Protein AF-A0A5C1NEW7-F1 (afdb_monomer)

Organism: NCBI:txid2562282

Structure (mmCIF, N/CA/C/O backbone):
data_AF-A0A5C1NEW7-F1
#
_entry.id   AF-A0A5C1NEW7-F1
#
loop_
_atom_site.group_PDB
_atom_site.id
_atom_site.type_symbol
_atom_site.label_atom_id
_atom_site.label_alt_id
_atom_site.label_comp_id
_atom_site.label_asym_id
_atom_site.label_entity_id
_atom_site.label_seq_id
_atom_site.pdbx_PDB_ins_code
_atom_site.Cartn_x
_atom_site.Cartn_y
_atom_site.Cartn_z
_atom_site.occupancy
_atom_site.B_iso_or_equiv
_atom_site.auth_seq_id
_atom_site.auth_comp_id
_atom_site.auth_asym_id
_atom_site.auth_atom_id
_atom_site.pdbx_PDB_model_num
ATOM 1 N N . MET A 1 1 ? 37.152 7.959 -35.943 1.00 39.91 1 MET A N 1
ATOM 2 C CA . MET A 1 1 ? 37.281 6.577 -35.434 1.00 39.91 1 MET A CA 1
ATOM 3 C C . MET A 1 1 ? 37.400 5.622 -36.611 1.00 39.91 1 MET A C 1
ATOM 5 O O . MET A 1 1 ? 36.602 5.732 -37.530 1.00 39.91 1 MET A O 1
ATOM 9 N N . ARG A 1 2 ? 38.408 4.743 -36.629 1.00 33.31 2 ARG A N 1
ATOM 10 C CA . ARG A 1 2 ? 38.490 3.605 -37.561 1.00 33.31 2 ARG A CA 1
ATOM 11 C C . ARG A 1 2 ? 38.285 2.341 -36.732 1.00 33.31 2 ARG A C 1
ATOM 13 O O . ARG A 1 2 ? 39.080 2.099 -35.831 1.00 33.31 2 ARG A O 1
ATOM 20 N N . VAL A 1 3 ? 37.221 1.597 -37.012 1.00 33.84 3 VAL A N 1
ATOM 21 C CA . VAL A 1 3 ? 36.922 0.313 -36.362 1.00 33.84 3 VAL A CA 1
ATOM 22 C C . VAL A 1 3 ? 37.663 -0.795 -37.118 1.00 33.84 3 VAL A C 1
ATOM 24 O O . VAL A 1 3 ? 37.732 -0.771 -38.348 1.00 33.84 3 VAL A O 1
ATOM 27 N N . ASN A 1 4 ? 38.291 -1.707 -36.376 1.00 33.19 4 ASN A N 1
ATOM 28 C CA . ASN A 1 4 ? 39.151 -2.775 -36.888 1.00 33.19 4 ASN A CA 1
ATOM 29 C C . ASN A 1 4 ? 38.317 -3.991 -37.334 1.00 33.19 4 ASN A C 1
ATOM 31 O O . ASN A 1 4 ? 37.467 -4.471 -36.594 1.00 33.19 4 ASN A O 1
ATOM 35 N N . ASN A 1 5 ? 38.619 -4.540 -38.514 1.00 38.94 5 ASN A N 1
ATOM 36 C CA . ASN A 1 5 ? 37.925 -5.670 -39.163 1.00 38.94 5 ASN A CA 1
ATOM 37 C C . ASN A 1 5 ? 38.137 -7.056 -38.498 1.00 38.94 5 ASN A C 1
ATOM 39 O O . ASN A 1 5 ? 37.899 -8.080 -39.136 1.00 38.94 5 ASN A O 1
ATOM 43 N N . ALA A 1 6 ? 38.602 -7.125 -37.248 1.00 42.00 6 ALA A N 1
ATOM 44 C CA . ALA A 1 6 ? 38.918 -8.396 -36.584 1.00 42.00 6 ALA A CA 1
ATOM 45 C C . ALA A 1 6 ? 37.730 -9.017 -35.817 1.00 42.00 6 ALA A C 1
ATOM 47 O O . ALA A 1 6 ? 37.721 -10.229 -35.614 1.00 42.00 6 ALA A O 1
ATOM 48 N N . ASP A 1 7 ? 36.701 -8.234 -35.465 1.00 40.50 7 ASP A N 1
ATOM 49 C CA . ASP A 1 7 ? 35.590 -8.704 -34.614 1.00 40.50 7 ASP A CA 1
ATOM 50 C C . ASP A 1 7 ? 34.391 -9.300 -35.374 1.00 40.50 7 ASP A C 1
ATOM 52 O O . ASP A 1 7 ? 33.548 -9.967 -34.778 1.00 40.50 7 ASP A O 1
ATOM 56 N N . MET A 1 8 ? 34.334 -9.181 -36.707 1.00 38.53 8 MET A N 1
ATOM 57 C CA . MET A 1 8 ? 33.240 -9.780 -37.497 1.00 38.53 8 MET A CA 1
ATOM 58 C C . MET A 1 8 ? 33.394 -11.291 -37.749 1.00 38.53 8 MET A C 1
ATOM 60 O O . MET A 1 8 ? 32.479 -11.928 -38.263 1.00 38.53 8 MET A O 1
ATOM 64 N N . GLY A 1 9 ? 34.524 -11.897 -37.369 1.00 39.41 9 GLY A N 1
ATOM 65 C CA . GLY A 1 9 ? 34.753 -13.336 -37.547 1.00 39.41 9 GLY A CA 1
ATOM 66 C C . GLY A 1 9 ? 34.051 -14.223 -36.511 1.00 39.41 9 GLY A C 1
ATOM 67 O O . GLY A 1 9 ? 33.718 -15.365 -36.824 1.00 39.41 9 GLY A O 1
ATOM 68 N N . ARG A 1 10 ? 33.798 -13.716 -35.294 1.00 41.47 10 ARG A N 1
ATOM 69 C CA . ARG A 1 10 ? 33.216 -14.514 -34.195 1.00 41.47 10 ARG A CA 1
ATOM 70 C C . ARG A 1 10 ? 31.690 -14.623 -34.251 1.00 41.47 10 ARG A C 1
ATOM 72 O O . ARG A 1 10 ? 31.165 -15.670 -33.902 1.00 41.47 10 ARG A O 1
ATOM 79 N N . TYR A 1 11 ? 30.997 -13.628 -34.802 1.00 38.03 11 TYR A N 1
ATOM 80 C CA . TYR A 1 11 ? 29.528 -13.627 -34.885 1.00 38.03 11 TYR A CA 1
ATOM 81 C C . TYR A 1 11 ? 28.935 -14.604 -35.917 1.00 38.03 11 TYR A C 1
ATOM 83 O O . TYR A 1 11 ? 27.767 -14.965 -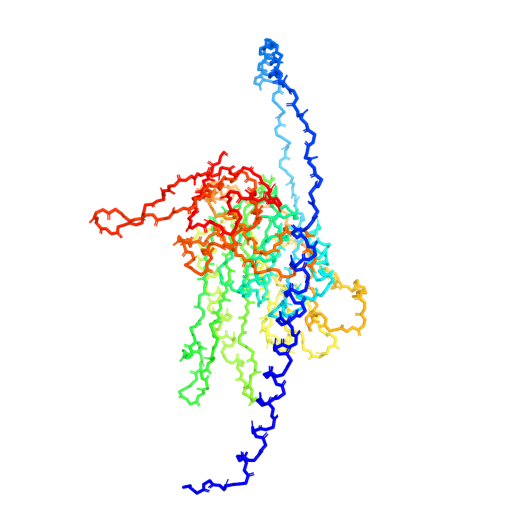35.821 1.00 38.03 11 TYR A O 1
ATOM 91 N N . SER A 1 12 ? 29.722 -15.086 -36.887 1.00 41.72 12 SER A N 1
ATOM 92 C CA . SER A 1 12 ? 29.223 -16.045 -37.893 1.00 41.72 12 SER A CA 1
ATOM 93 C C . SER A 1 12 ? 29.165 -17.501 -37.401 1.00 41.72 12 SER A C 1
ATOM 95 O O . SER A 1 12 ? 28.493 -18.332 -38.013 1.00 41.72 12 SER A O 1
ATOM 97 N N . GLY A 1 13 ? 29.853 -17.827 -36.299 1.00 43.53 13 GLY A N 1
ATOM 98 C CA . GLY A 1 13 ? 29.875 -19.179 -35.732 1.00 43.53 13 GLY A CA 1
ATOM 99 C C . GLY A 1 13 ? 28.620 -19.521 -34.926 1.00 43.53 13 GLY A C 1
ATOM 100 O O . GLY A 1 13 ? 28.107 -20.633 -35.043 1.00 43.53 13 GLY A O 1
ATOM 101 N N . ASP A 1 14 ? 28.094 -18.556 -34.168 1.00 47.03 14 ASP A N 1
ATOM 102 C CA . ASP A 1 14 ? 26.982 -18.787 -33.236 1.00 47.03 14 ASP A CA 1
ATOM 103 C C . ASP A 1 14 ? 25.606 -18.804 -33.922 1.00 47.03 14 ASP A C 1
ATOM 105 O O . ASP A 1 14 ? 24.733 -19.577 -33.526 1.00 47.03 14 ASP A O 1
ATOM 109 N N . LEU A 1 15 ? 25.438 -18.071 -35.030 1.00 48.03 15 LEU A N 1
ATOM 110 C CA . LEU A 1 15 ? 24.208 -18.107 -35.839 1.00 48.03 15 LEU A CA 1
ATOM 111 C C . LEU A 1 15 ? 23.951 -19.491 -36.460 1.00 48.03 15 LEU A C 1
ATOM 113 O O . LEU A 1 15 ? 22.820 -19.971 -36.468 1.00 48.03 15 LEU A O 1
ATOM 117 N N . ASN A 1 16 ? 25.009 -20.179 -36.903 1.00 50.91 16 ASN A N 1
ATOM 118 C CA . ASN A 1 16 ? 24.888 -21.512 -37.505 1.00 50.91 16 ASN A CA 1
ATOM 119 C C . ASN A 1 16 ? 24.549 -22.605 -36.475 1.00 50.91 16 ASN A C 1
ATOM 121 O O . ASN A 1 16 ? 23.984 -23.641 -36.829 1.00 50.91 16 ASN A O 1
ATOM 125 N N . LYS A 1 17 ? 24.886 -22.392 -35.197 1.00 57.88 17 LYS A N 1
ATOM 126 C CA . LYS A 1 17 ? 24.569 -23.341 -34.123 1.00 57.88 17 LYS A CA 1
ATOM 127 C C . LYS A 1 17 ? 23.099 -23.232 -33.708 1.00 57.88 17 LYS A C 1
ATOM 129 O O . LYS A 1 17 ? 22.431 -24.263 -33.623 1.00 57.88 17 LYS A O 1
ATOM 134 N N . GLY A 1 18 ? 22.589 -22.003 -33.569 1.00 63.19 18 GLY A N 1
ATOM 135 C CA . GLY A 1 18 ? 21.183 -21.734 -33.243 1.00 63.19 18 GLY A CA 1
ATOM 136 C C . GLY A 1 18 ? 20.199 -22.273 -34.287 1.00 63.19 18 GLY A C 1
ATOM 137 O O . GLY A 1 18 ? 19.193 -22.881 -33.927 1.00 63.19 18 GLY A O 1
ATOM 138 N N . GLU A 1 19 ? 20.523 -22.153 -35.578 1.00 65.56 19 GLU A N 1
ATOM 139 C CA . GLU A 1 19 ? 19.676 -22.691 -36.654 1.00 65.56 19 GLU A CA 1
ATOM 140 C C . GLU A 1 19 ? 19.599 -24.231 -36.614 1.00 65.56 19 GLU A C 1
ATOM 142 O O . GLU A 1 19 ? 18.531 -24.816 -36.808 1.00 65.56 19 GLU A O 1
ATOM 147 N N . SER A 1 20 ? 20.704 -24.907 -36.269 1.00 68.75 20 SER A N 1
ATOM 148 C CA . SER A 1 20 ? 20.731 -26.373 -36.160 1.00 68.75 20 SER A CA 1
ATOM 149 C C . SER A 1 20 ? 19.926 -26.907 -34.969 1.00 68.75 20 SER A C 1
ATOM 151 O O . SER A 1 20 ? 19.259 -27.940 -35.083 1.00 68.75 20 SER A O 1
ATOM 153 N N . ASP A 1 21 ? 19.940 -26.193 -33.839 1.00 69.00 21 ASP A N 1
ATOM 154 C CA . ASP A 1 21 ? 19.203 -26.585 -32.637 1.00 69.00 21 ASP A CA 1
ATOM 155 C C . ASP A 1 21 ? 17.693 -26.340 -32.807 1.00 69.00 21 ASP A C 1
ATOM 157 O O . ASP A 1 21 ? 16.887 -27.187 -32.407 1.00 69.00 21 ASP A O 1
ATOM 161 N N . PHE A 1 22 ? 17.307 -25.259 -33.496 1.00 68.06 22 PHE A N 1
ATOM 162 C CA . PHE A 1 22 ? 15.912 -24.972 -33.840 1.00 68.06 22 PHE A CA 1
ATOM 163 C C . PHE A 1 22 ? 15.314 -26.030 -34.778 1.00 68.06 22 PHE A C 1
ATOM 165 O O . PHE A 1 22 ? 14.232 -26.563 -34.515 1.00 68.06 22 PHE A O 1
ATOM 172 N N . LEU A 1 23 ? 16.035 -26.409 -35.840 1.00 74.00 23 LEU A N 1
ATOM 173 C CA . LEU A 1 23 ? 15.564 -27.440 -36.770 1.00 74.00 23 LEU A CA 1
ATOM 174 C C . LEU A 1 23 ? 15.411 -28.806 -36.083 1.00 74.00 23 LEU A C 1
ATOM 176 O O . LEU A 1 23 ? 14.425 -29.505 -36.326 1.00 74.00 23 LEU A O 1
ATOM 180 N N . ARG A 1 24 ? 16.313 -29.154 -35.154 1.00 74.56 24 ARG A N 1
ATOM 181 C CA . ARG A 1 24 ? 16.214 -30.392 -34.362 1.00 74.56 24 ARG A CA 1
ATOM 182 C C . ARG A 1 24 ? 15.018 -30.382 -33.402 1.00 74.56 24 ARG A C 1
ATOM 184 O O . ARG A 1 24 ? 14.364 -31.412 -33.230 1.00 74.56 24 ARG A O 1
ATOM 191 N N . ALA A 1 25 ? 14.704 -29.240 -32.788 1.00 69.62 25 ALA A N 1
ATOM 192 C CA . ALA A 1 25 ? 13.520 -29.093 -31.938 1.00 69.62 25 ALA A CA 1
ATOM 193 C C . ALA A 1 25 ? 12.218 -29.244 -32.746 1.00 69.62 25 ALA A C 1
ATOM 195 O O . ALA A 1 25 ? 11.303 -29.957 -32.324 1.00 69.62 25 ALA A O 1
ATOM 196 N N . LEU A 1 26 ? 12.169 -28.656 -33.945 1.00 69.31 26 LEU A N 1
ATOM 197 C CA . LEU A 1 26 ? 11.015 -28.736 -34.840 1.00 69.31 26 LEU A CA 1
ATOM 198 C C . LEU A 1 26 ? 10.750 -30.171 -35.331 1.00 69.31 26 LEU A C 1
ATOM 200 O O . LEU A 1 26 ? 9.598 -30.594 -35.447 1.00 69.31 26 LEU A O 1
ATOM 204 N N . GLU A 1 27 ? 11.801 -30.945 -35.598 1.00 73.50 27 GLU A N 1
ATOM 205 C CA . GLU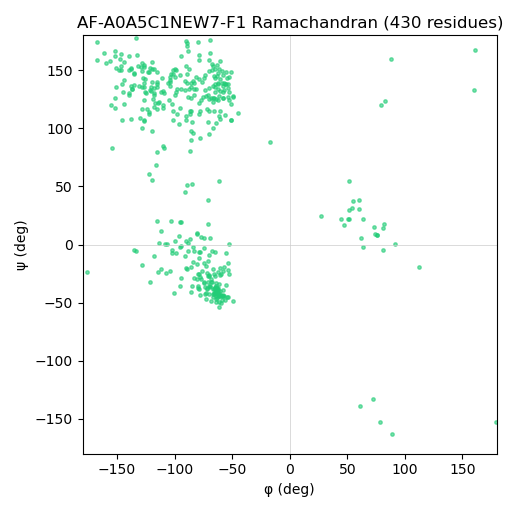 A 1 27 ? 11.683 -32.336 -36.053 1.00 73.50 27 GLU A CA 1
ATOM 206 C C . GLU A 1 27 ? 11.200 -33.271 -34.927 1.00 73.50 27 GLU A C 1
ATOM 208 O O . GLU A 1 27 ? 10.320 -34.111 -35.141 1.00 73.50 27 GLU A O 1
ATOM 213 N N . ASN A 1 28 ? 11.658 -33.038 -33.690 1.00 73.19 28 ASN A N 1
ATOM 214 C CA . ASN A 1 28 ? 11.165 -33.739 -32.499 1.00 73.19 28 ASN A CA 1
ATOM 215 C C . ASN A 1 28 ? 9.688 -33.429 -32.199 1.00 73.19 28 ASN A C 1
ATOM 217 O O . ASN A 1 28 ? 8.933 -34.328 -31.815 1.00 73.19 28 ASN A O 1
ATOM 221 N N . ALA A 1 29 ? 9.249 -32.183 -32.401 1.00 65.62 29 ALA A N 1
ATOM 222 C CA . ALA A 1 29 ? 7.848 -31.797 -32.229 1.00 65.62 29 ALA A CA 1
ATOM 223 C C . ALA A 1 29 ? 6.932 -32.506 -33.245 1.00 65.62 29 ALA A C 1
ATOM 225 O O . ALA A 1 29 ? 5.881 -33.034 -32.873 1.00 65.62 29 ALA A O 1
ATOM 226 N N . LYS A 1 30 ? 7.363 -32.613 -34.510 1.00 67.31 30 LYS A N 1
ATOM 227 C CA . LYS A 1 30 ? 6.620 -33.336 -35.559 1.00 67.31 30 LYS A CA 1
ATOM 228 C C . LYS A 1 30 ? 6.478 -34.831 -35.259 1.00 67.31 30 LYS A C 1
ATOM 230 O O . LYS A 1 30 ? 5.403 -35.384 -35.484 1.00 67.31 30 LYS A O 1
ATOM 235 N N . SER A 1 31 ? 7.511 -35.469 -34.701 1.00 67.56 31 SER A N 1
ATOM 236 C CA . SER A 1 31 ? 7.439 -36.874 -34.266 1.00 67.56 31 SER A CA 1
ATOM 237 C C . SER A 1 31 ? 6.379 -37.085 -33.180 1.00 67.56 31 SER A C 1
ATOM 239 O O . SER A 1 31 ? 5.585 -38.016 -33.271 1.00 67.56 31 SER A O 1
ATOM 241 N N . ARG A 1 32 ? 6.318 -36.196 -32.179 1.00 60.56 32 ARG A N 1
ATOM 242 C CA . ARG A 1 32 ? 5.362 -36.301 -31.060 1.00 60.56 32 ARG A CA 1
ATOM 243 C C . ARG A 1 32 ? 3.908 -36.084 -31.490 1.00 60.56 32 ARG A C 1
ATOM 245 O O . ARG A 1 32 ? 3.002 -36.685 -30.916 1.00 60.56 32 ARG A O 1
ATOM 252 N N . LEU A 1 33 ? 3.683 -35.248 -32.502 1.00 56.16 33 LEU A N 1
ATOM 253 C CA . LEU A 1 33 ? 2.361 -35.020 -33.093 1.00 56.16 33 LEU A CA 1
ATOM 254 C C . LEU A 1 33 ? 1.897 -36.190 -33.975 1.00 56.16 33 LEU A C 1
ATOM 256 O O . LEU A 1 33 ? 0.708 -36.501 -33.991 1.00 56.16 33 LEU A O 1
ATOM 260 N N . GLY A 1 34 ? 2.822 -36.876 -34.655 1.00 56.53 34 GLY A N 1
ATOM 261 C CA . GLY A 1 34 ? 2.513 -38.073 -35.446 1.00 56.53 34 GLY A CA 1
ATOM 262 C C . GLY A 1 34 ? 2.005 -39.248 -34.604 1.00 56.53 34 GLY A C 1
ATOM 263 O O . GLY A 1 34 ? 1.094 -39.957 -35.033 1.00 56.53 34 GLY A O 1
ATOM 264 N N . ASP A 1 35 ? 2.531 -39.409 -33.387 1.00 53.69 35 ASP A N 1
ATOM 265 C CA . ASP A 1 35 ? 2.142 -40.503 -32.489 1.00 53.69 35 ASP A CA 1
ATOM 266 C C . ASP A 1 35 ? 0.783 -40.261 -31.806 1.00 53.69 35 ASP A C 1
ATOM 268 O O . ASP A 1 35 ? 0.036 -41.211 -31.573 1.00 53.69 35 ASP A O 1
ATOM 272 N N . LYS A 1 36 ? 0.398 -38.998 -31.557 1.00 49.56 36 LYS A N 1
ATOM 273 C CA . LYS A 1 36 ? -0.902 -38.656 -30.944 1.00 49.56 36 LYS A CA 1
ATOM 274 C C . LYS A 1 36 ? -2.095 -38.760 -31.901 1.00 49.56 36 LYS A C 1
ATOM 276 O O . LYS A 1 36 ? -3.217 -38.945 -31.445 1.00 49.56 36 LYS A O 1
ATOM 281 N N . LEU A 1 37 ? -1.881 -38.683 -33.216 1.00 46.09 37 LEU A N 1
ATOM 282 C CA . LEU A 1 37 ? -2.967 -38.731 -34.208 1.00 46.09 37 LEU A CA 1
ATOM 283 C C . LEU A 1 37 ? -3.413 -40.156 -34.595 1.00 46.09 37 LEU A C 1
ATOM 285 O O . LEU A 1 37 ? -4.362 -40.307 -35.366 1.00 46.09 37 LEU A O 1
ATOM 289 N N . ASN A 1 38 ? -2.770 -41.201 -34.059 1.00 47.44 38 ASN A N 1
ATOM 290 C CA . ASN A 1 38 ? -3.092 -42.602 -34.366 1.00 47.44 38 ASN A CA 1
ATOM 291 C C . ASN A 1 38 ? -3.818 -43.368 -33.244 1.00 47.44 38 ASN A C 1
ATOM 293 O O . ASN A 1 38 ? -4.170 -44.532 -33.452 1.00 47.44 38 ASN A O 1
ATOM 297 N N . ASP A 1 39 ? -4.112 -42.746 -32.099 1.00 48.53 39 ASP A N 1
ATOM 298 C CA . ASP A 1 39 ? -4.917 -43.381 -31.048 1.00 48.53 39 ASP A CA 1
ATOM 299 C C . ASP A 1 39 ? -6.420 -43.179 -31.319 1.00 48.53 39 ASP A C 1
ATOM 301 O O . ASP A 1 39 ? -7.036 -42.189 -30.933 1.00 48.53 39 ASP A O 1
ATOM 305 N N . LYS A 1 40 ? -7.017 -44.120 -32.061 1.00 47.62 40 LYS A N 1
ATOM 306 C CA . LYS A 1 40 ? -8.467 -44.192 -32.326 1.00 47.62 40 LYS A CA 1
ATOM 307 C C . LYS A 1 40 ? -9.206 -45.007 -31.259 1.00 47.62 40 LYS A C 1
ATOM 309 O O . LYS A 1 40 ? -9.976 -45.911 -31.594 1.00 47.62 40 LYS A O 1
ATOM 314 N N . SER A 1 41 ? -9.008 -44.705 -29.982 1.00 46.41 41 SER A N 1
ATOM 315 C CA . SER A 1 41 ? -9.906 -45.195 -28.934 1.00 46.41 41 SER A CA 1
ATOM 316 C C . SER A 1 41 ? -11.178 -44.332 -28.913 1.00 46.41 41 SER A C 1
ATOM 318 O O . SER A 1 41 ? -11.160 -43.135 -28.652 1.00 46.41 41 SER A O 1
ATOM 320 N N . SER A 1 42 ? -12.310 -44.929 -29.296 1.00 41.19 42 SER A N 1
ATOM 321 C CA . SER A 1 42 ? -13.613 -44.249 -29.295 1.00 41.19 42 SER A CA 1
ATOM 322 C C . SER A 1 42 ? -14.054 -43.922 -27.860 1.00 41.19 42 SER A C 1
ATOM 324 O O . SER A 1 42 ? -13.949 -44.802 -27.001 1.00 41.19 42 SER A O 1
ATOM 326 N N . PRO A 1 43 ? -14.590 -42.719 -27.581 1.00 46.25 43 PRO A N 1
ATOM 327 C CA . PRO A 1 43 ? -15.101 -42.394 -26.256 1.00 46.25 43 PRO A CA 1
ATOM 328 C C . PRO A 1 43 ? -16.389 -43.181 -25.950 1.00 46.25 43 PRO A C 1
ATOM 330 O O . PRO A 1 43 ? -17.159 -43.501 -26.865 1.00 46.25 43 PRO A O 1
ATOM 333 N N . PRO A 1 44 ? -16.650 -43.515 -24.673 1.00 40.28 44 PRO A N 1
ATOM 334 C CA . PRO A 1 44 ? -17.858 -44.224 -24.284 1.00 40.28 44 PRO A CA 1
ATOM 335 C C . PRO A 1 44 ? -19.092 -43.323 -24.434 1.00 40.28 44 PRO A C 1
ATOM 337 O O . PRO A 1 44 ? -19.111 -42.169 -24.016 1.00 40.28 44 PRO A O 1
ATOM 340 N N . SER A 1 45 ? -20.146 -43.889 -25.019 1.00 37.59 45 SER A N 1
ATOM 341 C CA . SER A 1 45 ? -21.474 -43.284 -25.151 1.00 37.59 45 SER A CA 1
ATOM 342 C C . SER A 1 45 ? -22.071 -42.983 -23.768 1.00 37.59 45 SER A C 1
ATOM 344 O O . SER A 1 45 ? -22.505 -43.903 -23.069 1.00 37.59 45 SER A O 1
ATOM 346 N N . LEU A 1 46 ? -22.148 -41.705 -23.397 1.00 40.38 46 LEU A N 1
ATOM 347 C CA . LEU A 1 46 ? -22.932 -41.233 -22.256 1.00 40.38 46 LEU A CA 1
ATOM 348 C C . LEU A 1 46 ? -24.414 -41.168 -22.657 1.00 40.38 46 LEU A C 1
ATOM 350 O O . LEU A 1 46 ? -24.805 -40.412 -23.543 1.00 40.38 46 LEU A O 1
ATOM 354 N N . GLY A 1 47 ? -25.235 -42.008 -22.023 1.00 47.53 47 GLY A N 1
ATOM 355 C CA . GLY A 1 47 ? -26.694 -41.930 -22.119 1.00 47.53 47 GLY A CA 1
ATOM 356 C C . GLY A 1 47 ? -27.249 -40.677 -21.421 1.00 47.53 47 GLY A C 1
ATOM 357 O O . GLY A 1 47 ? -26.539 -40.046 -20.638 1.00 47.53 47 GLY A O 1
ATOM 358 N N . PRO A 1 48 ? -28.516 -40.308 -21.681 1.00 39.81 48 PRO A N 1
ATOM 359 C CA . PRO A 1 48 ? -29.083 -39.039 -21.234 1.00 39.81 48 PRO A CA 1
ATOM 360 C C . PRO A 1 48 ? -29.187 -38.978 -19.703 1.00 39.81 48 PRO A C 1
ATOM 362 O O . PRO A 1 48 ? -29.956 -39.725 -19.094 1.00 39.81 48 PRO A O 1
ATOM 365 N N . MET A 1 49 ? -28.425 -38.071 -19.088 1.00 39.91 49 MET A N 1
ATOM 366 C CA . MET A 1 49 ? -28.606 -37.675 -17.692 1.00 39.91 49 MET A CA 1
ATOM 367 C C . MET A 1 49 ? -29.797 -36.718 -17.594 1.00 39.91 49 MET A C 1
ATOM 369 O O . MET A 1 49 ? -29.853 -35.700 -18.281 1.00 39.91 49 MET A O 1
ATOM 373 N N . LEU A 1 50 ? -30.769 -37.062 -16.749 1.00 42.38 50 LEU A N 1
ATOM 374 C CA . LEU A 1 50 ? -31.844 -36.151 -16.360 1.00 42.38 50 LEU A CA 1
ATOM 375 C C . LEU A 1 50 ? -31.299 -35.106 -15.371 1.00 42.38 50 LEU A C 1
ATOM 377 O O . LEU A 1 50 ? -30.476 -35.463 -14.525 1.00 42.38 50 LEU A O 1
ATOM 381 N N . PRO A 1 51 ? -31.765 -33.846 -15.435 1.00 42.31 51 PRO A N 1
ATOM 382 C CA . PRO A 1 51 ? -31.310 -32.798 -14.531 1.00 42.31 51 PRO A CA 1
ATOM 383 C C . PRO A 1 51 ? -31.736 -33.085 -13.078 1.00 42.31 51 PRO A C 1
ATOM 385 O O . PRO A 1 51 ? -32.830 -33.619 -12.852 1.00 42.31 51 PRO A O 1
ATOM 388 N N . PRO A 1 52 ? -30.902 -32.733 -12.081 1.00 43.12 52 PRO A N 1
ATOM 389 C CA . PRO A 1 52 ? -31.236 -32.909 -10.675 1.00 43.12 52 PRO A CA 1
ATOM 390 C C . PRO A 1 52 ? -32.420 -32.014 -10.290 1.00 43.12 52 PRO A C 1
ATOM 392 O O . PRO A 1 52 ? -32.451 -30.819 -10.580 1.00 43.12 52 PRO A O 1
ATOM 395 N N . MET A 1 53 ? -33.417 -32.605 -9.628 1.00 40.25 53 MET A N 1
ATOM 396 C CA . MET A 1 53 ? -34.525 -31.858 -9.036 1.00 40.25 53 MET A CA 1
ATOM 397 C C . MET A 1 53 ? -34.016 -31.016 -7.863 1.00 40.25 53 MET A C 1
ATOM 399 O O . MET A 1 53 ? -33.421 -31.549 -6.928 1.00 40.25 53 MET A O 1
ATOM 403 N N . LEU A 1 54 ? -34.289 -29.712 -7.905 1.00 42.81 54 LEU A N 1
ATOM 404 C CA . LEU A 1 54 ? -34.040 -28.800 -6.791 1.00 42.81 54 LEU A CA 1
ATOM 405 C C . LEU A 1 54 ? -34.876 -29.206 -5.562 1.00 42.81 54 LEU A C 1
ATOM 407 O O . LEU A 1 54 ? -36.060 -29.535 -5.713 1.00 42.81 54 LEU A O 1
ATOM 411 N N . PRO A 1 55 ? -34.304 -29.167 -4.345 1.00 45.84 55 PRO A N 1
ATOM 412 C CA . PRO A 1 55 ? -35.057 -29.419 -3.127 1.00 45.84 55 PRO A CA 1
ATOM 413 C C . PRO A 1 55 ? -36.127 -28.331 -2.902 1.00 45.84 55 PRO A C 1
ATOM 415 O O . PRO A 1 55 ? -35.961 -27.184 -3.328 1.00 45.84 55 PRO A O 1
ATOM 418 N N . PRO A 1 56 ? -37.244 -28.669 -2.235 1.00 46.19 56 PRO A N 1
ATOM 419 C CA . PRO A 1 56 ? -38.310 -27.717 -1.948 1.00 46.19 56 PRO A CA 1
ATOM 420 C C . PRO A 1 56 ? -37.800 -26.580 -1.054 1.00 46.19 56 PRO A C 1
ATOM 422 O O . PRO A 1 56 ? -37.140 -26.821 -0.044 1.00 46.19 56 PRO A O 1
ATOM 425 N N . ARG A 1 57 ? -38.144 -25.338 -1.421 1.00 40.69 57 ARG A N 1
ATOM 426 C CA . ARG A 1 57 ? -37.872 -24.132 -0.627 1.00 40.69 57 ARG A CA 1
ATOM 427 C C . ARG A 1 57 ? -38.488 -24.295 0.766 1.00 40.69 57 ARG A C 1
ATOM 429 O O . ARG A 1 57 ? -39.711 -24.342 0.898 1.00 40.69 57 ARG A O 1
ATOM 436 N N . GLY A 1 58 ? -37.639 -24.415 1.785 1.00 53.19 58 GLY A N 1
ATOM 437 C CA . GLY A 1 58 ? -38.053 -24.353 3.183 1.00 53.19 58 GLY A CA 1
ATOM 438 C C . GLY A 1 58 ? -38.636 -22.980 3.519 1.00 53.19 58 GLY A C 1
ATOM 439 O O . GLY A 1 58 ? -38.327 -21.987 2.859 1.00 53.19 58 GLY A O 1
ATOM 440 N N . ASN A 1 59 ? -39.501 -22.931 4.533 1.00 52.78 59 ASN A N 1
ATOM 441 C CA . ASN A 1 59 ? -40.024 -21.670 5.053 1.00 52.78 59 ASN A CA 1
ATOM 442 C C . ASN A 1 59 ? -38.858 -20.756 5.478 1.00 52.78 59 ASN A C 1
ATOM 444 O O . ASN A 1 59 ? -37.922 -21.257 6.107 1.00 52.78 59 ASN A O 1
ATOM 448 N N . PRO A 1 60 ? -38.910 -19.447 5.174 1.00 50.53 60 PRO A N 1
ATOM 449 C CA . PRO A 1 60 ? -37.902 -18.503 5.638 1.00 50.53 60 PRO A CA 1
ATOM 450 C C . PRO A 1 60 ? -37.831 -18.541 7.168 1.00 50.53 60 PRO A C 1
ATOM 452 O O . PRO A 1 60 ? -38.865 -18.549 7.845 1.00 50.53 60 PRO A O 1
ATOM 455 N N . LEU A 1 61 ? -36.610 -18.612 7.700 1.00 60.88 61 LEU A N 1
ATOM 456 C CA . LEU A 1 61 ? -36.376 -18.492 9.135 1.00 60.88 61 LEU A CA 1
ATOM 457 C C . LEU A 1 61 ? -36.870 -17.112 9.606 1.00 60.88 61 LEU A C 1
ATOM 459 O O . LEU A 1 61 ? -36.748 -16.138 8.858 1.00 60.88 61 LEU A O 1
ATOM 463 N N . PRO A 1 62 ? -37.462 -17.013 10.808 1.00 66.81 62 PRO A N 1
ATOM 464 C CA . PRO A 1 62 ? -37.836 -15.724 11.369 1.00 66.81 62 PRO A CA 1
ATOM 465 C C . PRO A 1 62 ? -36.582 -14.859 11.530 1.00 66.81 62 PRO A C 1
ATOM 467 O O . PRO A 1 62 ? -35.568 -15.331 12.043 1.00 66.81 62 PRO A O 1
ATOM 470 N N . PHE A 1 63 ? -36.660 -13.606 11.081 1.00 59.09 63 PHE A N 1
ATOM 471 C CA . PHE A 1 63 ? -35.628 -12.611 11.357 1.00 59.09 63 PHE A CA 1
ATOM 472 C C . PHE A 1 63 ? -35.462 -12.467 12.881 1.00 59.09 63 PHE A C 1
ATOM 474 O O . PHE A 1 63 ? -36.483 -12.441 13.580 1.00 59.09 63 PHE A O 1
ATOM 481 N N . PRO A 1 64 ? -34.222 -12.403 13.400 1.00 57.41 64 PRO A N 1
ATOM 482 C CA . PRO A 1 64 ? -33.986 -12.161 14.820 1.00 57.41 64 PRO A CA 1
ATOM 483 C C . PRO A 1 64 ? -34.627 -10.834 15.246 1.00 57.41 64 PRO A C 1
ATOM 485 O O . PRO A 1 64 ? -34.708 -9.890 14.454 1.00 57.41 64 PRO A O 1
ATOM 488 N N . SER A 1 65 ? -35.130 -10.779 16.482 1.00 65.44 65 SER A N 1
ATOM 489 C CA . SER A 1 65 ? -35.651 -9.533 17.047 1.00 65.44 65 SER A CA 1
ATOM 490 C C . SER A 1 65 ? -34.514 -8.505 17.122 1.00 65.44 65 SER A C 1
ATOM 492 O O . SER A 1 65 ? -33.381 -8.901 17.385 1.00 65.44 65 SER A O 1
ATOM 494 N N . PRO A 1 66 ? -34.768 -7.194 16.959 1.00 59.97 66 PRO A N 1
ATOM 495 C CA . PRO A 1 66 ? -33.765 -6.157 17.225 1.00 59.97 66 PRO A CA 1
ATOM 496 C C . PRO A 1 66 ? -33.136 -6.256 18.626 1.00 59.97 66 PRO A C 1
ATOM 498 O O . PRO A 1 66 ? -31.996 -5.849 18.807 1.00 59.97 66 PRO A O 1
ATOM 501 N N . ASP A 1 67 ? -33.857 -6.842 19.589 1.00 67.62 67 ASP A N 1
ATOM 502 C CA . ASP A 1 67 ? -33.380 -7.104 20.956 1.00 67.62 67 ASP A CA 1
ATOM 503 C C . ASP A 1 67 ? -32.472 -8.349 21.074 1.00 67.62 67 ASP A C 1
ATOM 505 O O . ASP A 1 67 ? -31.854 -8.558 22.115 1.00 67.62 67 ASP A O 1
ATOM 509 N N . ASP A 1 68 ? -32.403 -9.184 20.029 1.00 64.00 68 ASP A N 1
ATOM 510 C CA . ASP A 1 68 ? -31.519 -10.356 19.941 1.00 64.00 68 ASP A CA 1
ATOM 511 C C . ASP A 1 68 ? -30.204 -10.032 19.207 1.00 64.00 68 ASP A C 1
ATOM 513 O O . ASP A 1 68 ? -29.351 -10.911 19.051 1.00 64.00 68 ASP A O 1
ATOM 517 N N . LEU A 1 69 ? -30.036 -8.793 18.722 1.00 55.50 69 LEU A N 1
ATOM 518 C CA . LEU A 1 69 ? -28.759 -8.350 18.176 1.00 55.50 69 LEU A CA 1
ATOM 519 C C . LEU A 1 69 ? -27.775 -8.186 19.341 1.00 55.50 69 LEU A C 1
ATOM 521 O O . LEU A 1 69 ? -28.122 -7.533 20.329 1.00 55.50 69 LEU A O 1
ATOM 525 N N . PRO A 1 70 ? -26.573 -8.783 19.266 1.00 59.91 70 PRO A N 1
ATOM 526 C CA . PRO A 1 70 ? -25.561 -8.580 20.288 1.00 59.91 70 PRO A CA 1
ATOM 527 C C . PRO A 1 70 ? -25.334 -7.077 20.456 1.00 59.91 70 PRO A C 1
ATOM 529 O O . PRO A 1 70 ? -25.122 -6.354 19.481 1.00 59.91 70 PRO A O 1
ATOM 532 N N . ILE A 1 71 ? -25.439 -6.609 21.700 1.00 58.50 71 ILE A N 1
ATOM 533 C CA . ILE A 1 71 ? -24.983 -5.269 22.060 1.00 58.50 71 ILE A CA 1
ATOM 534 C C . ILE A 1 71 ? -23.494 -5.248 21.691 1.00 58.50 71 ILE A C 1
ATOM 536 O O . ILE A 1 71 ? -22.799 -6.172 22.118 1.00 58.50 71 ILE A O 1
ATOM 540 N N . PRO A 1 72 ? -23.017 -4.284 20.881 1.00 56.97 72 PRO A N 1
ATOM 541 C CA . PRO A 1 72 ? -21.596 -4.172 20.585 1.00 56.97 72 PRO A CA 1
ATOM 542 C C . PRO A 1 72 ? -20.834 -4.142 21.908 1.00 56.97 72 PRO A C 1
ATOM 544 O O . PRO A 1 72 ? -21.249 -3.422 22.823 1.00 56.97 72 PRO A O 1
ATOM 547 N N . ASP A 1 73 ? -19.786 -4.954 22.025 1.00 60.09 73 ASP A N 1
ATOM 548 C CA . ASP A 1 73 ? -18.902 -4.891 23.185 1.00 60.09 73 ASP A CA 1
ATOM 549 C C . ASP A 1 73 ? -18.425 -3.437 23.361 1.00 60.09 73 ASP A C 1
ATOM 551 O O . ASP A 1 73 ? -18.281 -2.696 22.382 1.00 60.09 73 ASP A O 1
ATOM 555 N N . GLU A 1 74 ? -18.258 -2.990 24.611 1.00 58.97 74 GLU A N 1
ATOM 556 C CA . GLU A 1 74 ? -17.690 -1.660 24.862 1.00 58.97 74 GLU A CA 1
ATOM 557 C C . GLU A 1 74 ? -16.339 -1.549 24.124 1.00 58.97 74 GLU A C 1
ATOM 559 O O . GLU A 1 74 ? -15.581 -2.525 24.136 1.00 58.97 74 GLU A O 1
ATOM 564 N N . PRO A 1 75 ? -16.038 -0.409 23.467 1.00 60.88 75 PRO A N 1
ATOM 565 C CA . PRO A 1 75 ? -14.798 -0.247 22.712 1.00 60.88 75 PRO A CA 1
ATOM 566 C C . PRO A 1 7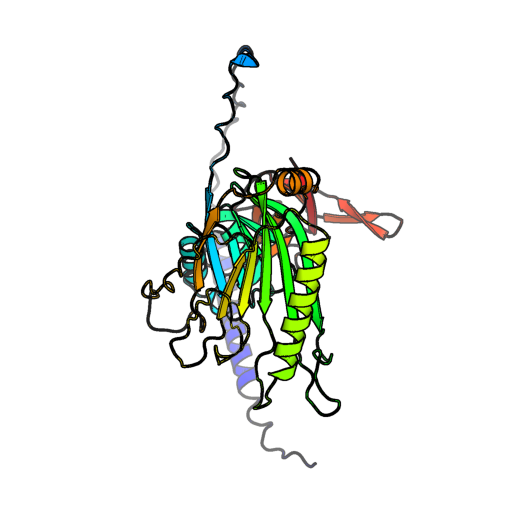5 ? -13.600 -0.566 23.603 1.00 60.88 75 PRO A C 1
ATOM 568 O O . PRO A 1 75 ? -13.557 -0.121 24.753 1.00 60.88 75 PRO A O 1
ATOM 571 N N . LYS A 1 76 ? -12.632 -1.334 23.097 1.00 68.62 76 LYS A N 1
ATOM 572 C CA . LYS A 1 76 ? -11.416 -1.620 23.863 1.00 68.62 76 LYS A CA 1
ATOM 573 C C . LYS A 1 76 ? -10.646 -0.328 24.143 1.00 68.62 76 LYS A C 1
ATOM 575 O O . LYS A 1 76 ? -10.461 0.501 23.256 1.00 68.62 76 LYS A O 1
ATOM 580 N N . ASP A 1 77 ? -10.128 -0.217 25.365 1.00 77.62 77 ASP A N 1
ATOM 581 C CA . ASP A 1 77 ? -9.317 0.922 25.820 1.00 77.62 77 ASP A CA 1
ATOM 582 C C . ASP A 1 77 ? -7.920 0.976 25.175 1.00 77.62 77 ASP A C 1
ATOM 584 O O . ASP A 1 77 ? -7.196 1.945 25.370 1.00 77.62 77 ASP A O 1
ATOM 588 N N . SER A 1 78 ? -7.494 -0.053 24.441 1.00 84.12 78 SER A N 1
ATOM 589 C CA . SER A 1 78 ? -6.254 -0.045 23.662 1.00 84.12 78 SER A CA 1
ATOM 590 C C . SER A 1 78 ? -6.275 -1.114 22.575 1.00 84.12 78 SER A C 1
ATOM 592 O O . SER A 1 78 ? -6.977 -2.122 22.697 1.00 84.12 78 SER A O 1
ATOM 594 N N . THR A 1 79 ? -5.483 -0.900 21.524 1.00 88.94 79 THR A N 1
ATOM 595 C CA . THR A 1 79 ? -5.265 -1.882 20.454 1.00 88.94 79 THR A CA 1
ATOM 596 C C . THR A 1 79 ? -3.792 -1.937 20.078 1.00 88.94 79 THR A C 1
ATOM 598 O O . THR A 1 79 ? -3.131 -0.907 19.937 1.00 88.94 79 THR A O 1
ATOM 601 N N . SER A 1 80 ? -3.274 -3.159 19.951 1.00 91.19 80 SER A N 1
ATOM 602 C CA . SER A 1 80 ? -1.927 -3.417 19.446 1.00 91.19 80 SER A CA 1
ATOM 603 C C . SER A 1 80 ? -1.962 -3.617 17.936 1.00 91.19 80 SER A C 1
ATOM 605 O O . SER A 1 80 ? -2.865 -4.277 17.415 1.00 91.19 80 SER A O 1
ATOM 607 N N . TYR A 1 81 ? -0.956 -3.075 17.264 1.00 92.88 81 TYR A N 1
ATOM 608 C CA . TYR A 1 81 ? -0.754 -3.157 15.827 1.00 92.88 81 TYR A CA 1
ATOM 609 C C . TYR A 1 81 ? 0.583 -3.825 15.535 1.00 92.88 81 TYR A C 1
ATOM 611 O O . TYR A 1 81 ? 1.584 -3.497 16.168 1.00 92.88 81 TYR A O 1
ATOM 619 N N . SER A 1 82 ? 0.593 -4.743 14.579 1.00 93.69 82 SER A N 1
ATOM 620 C CA . SER A 1 82 ? 1.775 -5.373 14.001 1.00 93.69 82 SER A CA 1
ATOM 621 C C . SER A 1 82 ? 2.014 -4.773 12.620 1.00 93.69 82 SER A C 1
ATOM 623 O O . SER A 1 82 ? 1.111 -4.781 11.784 1.00 93.69 82 SER A O 1
ATOM 625 N N . VAL A 1 83 ? 3.201 -4.225 12.377 1.00 94.44 83 VAL A N 1
ATOM 626 C CA . VAL A 1 83 ? 3.540 -3.571 11.110 1.00 94.44 83 VAL A CA 1
ATOM 627 C C . VAL A 1 83 ? 4.837 -4.104 10.527 1.00 94.44 83 VAL A C 1
ATOM 629 O O . VAL A 1 83 ? 5.733 -4.503 11.272 1.00 94.44 83 VAL A O 1
ATOM 632 N N . GLY A 1 84 ? 4.948 -4.099 9.201 1.00 92.94 84 GLY A N 1
ATOM 633 C CA . GLY A 1 84 ? 6.135 -4.576 8.504 1.00 92.94 84 GLY A CA 1
ATOM 634 C C . GLY A 1 84 ? 6.570 -3.705 7.331 1.00 92.94 84 GLY A C 1
ATOM 635 O O . GLY A 1 84 ? 5.749 -3.061 6.685 1.00 92.94 84 GLY A O 1
ATOM 636 N N . SER A 1 85 ? 7.869 -3.716 7.035 1.00 93.00 85 SER A N 1
ATOM 637 C CA . SER A 1 85 ? 8.455 -3.109 5.834 1.00 93.00 85 SER A CA 1
ATOM 638 C C . SER A 1 85 ? 9.384 -4.107 5.155 1.00 93.00 85 SER A C 1
ATOM 640 O O . SER A 1 85 ? 10.151 -4.796 5.837 1.00 93.00 85 SER A O 1
ATOM 642 N N . PHE A 1 86 ? 9.315 -4.203 3.826 1.00 91.06 86 PHE A N 1
ATOM 643 C CA . PHE A 1 86 ? 10.162 -5.127 3.084 1.00 91.06 86 PHE A CA 1
ATOM 644 C C . PHE A 1 86 ? 10.488 -4.691 1.650 1.00 91.06 86 PHE A C 1
ATOM 646 O O . PHE A 1 86 ? 9.614 -4.671 0.779 1.00 91.06 86 PHE A O 1
ATOM 653 N N . ASN A 1 87 ? 11.773 -4.465 1.367 1.00 90.44 87 ASN A N 1
ATOM 654 C CA . ASN A 1 87 ? 12.252 -4.296 -0.001 1.00 90.44 87 ASN A CA 1
ATOM 655 C C . ASN A 1 87 ? 12.385 -5.674 -0.679 1.00 90.44 87 ASN A C 1
ATOM 657 O O . ASN A 1 87 ? 13.093 -6.564 -0.205 1.00 90.44 87 ASN A O 1
ATOM 661 N N . THR A 1 88 ? 11.675 -5.860 -1.794 1.00 87.00 88 THR A N 1
ATOM 662 C CA . THR A 1 88 ? 11.597 -7.141 -2.516 1.00 87.00 88 THR A CA 1
ATOM 663 C C . THR A 1 88 ? 12.677 -7.330 -3.590 1.00 87.00 88 THR A C 1
ATOM 665 O O . THR A 1 88 ? 12.673 -8.360 -4.271 1.00 87.00 88 THR A O 1
ATOM 668 N N . TYR A 1 89 ? 13.606 -6.379 -3.736 1.00 80.44 89 TYR A N 1
ATOM 669 C CA . TYR A 1 89 ? 14.738 -6.410 -4.670 1.00 80.44 89 TYR A CA 1
ATOM 670 C C . TYR A 1 89 ? 14.354 -6.724 -6.123 1.00 80.44 89 TYR A C 1
ATOM 672 O O . TYR A 1 89 ? 14.802 -7.712 -6.726 1.00 80.44 89 TYR A O 1
ATOM 680 N N . GLY A 1 90 ? 13.428 -5.935 -6.669 1.00 63.84 90 GLY A N 1
ATOM 681 C CA . GLY A 1 90 ? 12.917 -6.091 -8.032 1.00 63.84 90 GLY A CA 1
ATOM 682 C C . GLY A 1 90 ? 12.428 -7.503 -8.365 1.00 63.84 90 GLY A C 1
ATOM 683 O O . GLY A 1 90 ? 12.464 -7.890 -9.530 1.00 63.84 90 GLY A O 1
ATOM 684 N N . ALA A 1 91 ? 12.083 -8.293 -7.340 1.00 56.81 91 ALA A N 1
ATOM 685 C CA . ALA A 1 91 ? 11.436 -9.595 -7.377 1.00 56.81 91 ALA A CA 1
ATOM 686 C C . ALA A 1 91 ? 11.935 -10.631 -8.404 1.00 56.81 91 ALA A C 1
ATOM 688 O O . ALA A 1 91 ? 11.296 -11.661 -8.625 1.00 56.81 91 ALA A O 1
ATOM 689 N N . SER A 1 92 ? 13.170 -10.477 -8.886 1.00 58.94 92 SER A N 1
ATOM 690 C CA . SER A 1 92 ? 13.879 -11.460 -9.720 1.00 58.94 92 SER A CA 1
ATOM 691 C C . SER A 1 92 ? 13.935 -12.872 -9.108 1.00 58.94 92 SER A C 1
ATOM 693 O O . SER A 1 92 ? 14.182 -13.857 -9.806 1.00 58.94 92 SER A O 1
ATOM 695 N N . ASN A 1 93 ? 13.650 -12.977 -7.808 1.00 60.44 93 ASN A N 1
ATOM 696 C CA . ASN A 1 93 ? 13.614 -14.200 -7.023 1.00 60.44 93 ASN A CA 1
ATOM 697 C C . ASN A 1 93 ? 12.197 -14.743 -6.735 1.00 60.44 93 ASN A C 1
ATOM 699 O O . ASN A 1 93 ? 12.075 -15.870 -6.244 1.00 60.44 93 ASN A O 1
ATOM 703 N N . ILE A 1 94 ? 11.132 -14.004 -7.074 1.00 66.44 94 ILE A N 1
ATOM 704 C CA . ILE A 1 94 ? 9.735 -14.469 -6.990 1.00 66.44 94 ILE A CA 1
ATOM 705 C C . ILE A 1 94 ? 9.450 -15.531 -8.069 1.00 66.44 94 ILE A C 1
ATOM 707 O O . ILE A 1 94 ? 8.736 -16.495 -7.797 1.00 66.44 94 ILE A O 1
ATOM 711 N N . ASP A 1 95 ? 10.103 -15.429 -9.231 1.00 58.25 95 ASP A N 1
ATOM 712 C CA . ASP A 1 95 ? 9.970 -16.360 -10.365 1.00 58.25 95 ASP A CA 1
ATOM 713 C C . ASP A 1 95 ? 10.885 -17.595 -10.323 1.00 58.25 95 ASP A C 1
ATOM 715 O O . ASP A 1 95 ? 10.908 -18.405 -11.257 1.00 58.25 95 ASP A O 1
ATOM 719 N N . GLY A 1 96 ? 11.649 -17.787 -9.244 1.00 58.56 96 GLY A N 1
ATOM 720 C CA . GLY A 1 96 ? 12.448 -18.999 -9.070 1.00 58.56 96 GLY A CA 1
ATOM 721 C C . GLY A 1 96 ? 11.575 -20.264 -9.011 1.00 58.56 96 GLY A C 1
ATOM 722 O O . GLY A 1 96 ? 10.457 -20.226 -8.506 1.00 58.56 96 GLY A O 1
ATOM 723 N N . GLU A 1 97 ? 12.114 -21.422 -9.436 1.00 53.28 97 GLU A N 1
ATOM 724 C CA . GLU A 1 97 ? 11.434 -22.744 -9.541 1.00 53.28 97 GLU A CA 1
ATOM 725 C C . GLU A 1 97 ? 10.710 -23.253 -8.263 1.00 53.28 97 GLU A C 1
ATOM 727 O O . GLU A 1 97 ? 10.178 -24.370 -8.237 1.00 53.28 97 GLU A O 1
ATOM 732 N N . LYS A 1 98 ? 10.720 -22.498 -7.160 1.00 56.12 98 LYS A N 1
ATOM 733 C CA . LYS A 1 98 ? 10.230 -22.927 -5.851 1.00 56.12 98 LYS A CA 1
ATOM 734 C C . LYS A 1 98 ? 9.056 -22.132 -5.277 1.00 56.12 98 LYS A C 1
ATOM 736 O O . LYS A 1 98 ? 8.533 -22.622 -4.280 1.00 56.12 98 LYS A O 1
ATOM 741 N N . ASN A 1 99 ? 8.629 -20.989 -5.834 1.00 64.38 99 ASN A N 1
ATOM 742 C CA . ASN A 1 99 ? 7.638 -20.084 -5.200 1.00 64.38 99 ASN A CA 1
ATOM 743 C C . ASN A 1 99 ? 7.939 -19.784 -3.710 1.00 64.38 99 ASN A C 1
ATOM 745 O O . ASN A 1 99 ? 7.065 -19.355 -2.961 1.00 64.38 99 ASN A O 1
ATOM 749 N N . SER A 1 100 ? 9.168 -20.039 -3.245 1.00 72.12 100 SER A N 1
ATOM 750 C CA . SER A 1 100 ? 9.505 -20.009 -1.821 1.00 72.12 100 SER A CA 1
ATOM 751 C C . SER A 1 100 ? 9.504 -18.591 -1.274 1.00 72.12 100 SER A C 1
ATOM 753 O O . SER A 1 100 ? 9.210 -18.420 -0.100 1.00 72.12 100 SER A O 1
ATOM 755 N N . GLY A 1 101 ? 9.770 -17.594 -2.126 1.00 77.00 101 GLY A N 1
ATOM 756 C CA . GLY A 1 101 ? 9.646 -16.181 -1.775 1.00 77.00 101 GLY A CA 1
ATOM 757 C C . GLY A 1 101 ? 8.203 -15.795 -1.446 1.00 77.00 101 GLY A C 1
ATOM 758 O O . GLY A 1 101 ? 7.958 -15.259 -0.377 1.00 77.00 101 GLY A O 1
ATOM 759 N N . LEU A 1 102 ? 7.227 -16.144 -2.295 1.00 81.75 102 LEU A N 1
ATOM 760 C CA . LEU A 1 102 ? 5.815 -15.815 -2.037 1.00 81.75 102 LEU A CA 1
ATOM 761 C C . LEU A 1 102 ? 5.254 -16.542 -0.815 1.00 81.75 102 LEU A C 1
ATOM 763 O O . LEU A 1 102 ? 4.539 -15.936 -0.028 1.00 81.75 102 LEU A O 1
ATOM 767 N N . GLU A 1 103 ? 5.574 -17.824 -0.633 1.00 84.06 103 GLU A N 1
ATOM 768 C CA . GLU A 1 103 ? 5.134 -18.559 0.562 1.00 84.06 103 GLU A CA 1
ATOM 769 C C . GLU A 1 103 ? 5.776 -17.998 1.836 1.00 84.06 103 GLU A C 1
ATOM 771 O O . GLU A 1 103 ? 5.098 -17.858 2.850 1.00 84.06 103 GLU A O 1
ATOM 776 N N . TYR A 1 104 ? 7.051 -17.602 1.767 1.00 83.00 104 TYR A N 1
ATOM 777 C CA . TYR A 1 104 ? 7.709 -16.884 2.855 1.00 83.00 104 TYR A CA 1
ATOM 778 C C . TYR A 1 104 ? 7.021 -15.547 3.143 1.00 83.00 104 TYR A C 1
ATOM 780 O O . TYR A 1 104 ? 6.763 -15.248 4.301 1.00 83.00 104 TYR A O 1
ATOM 788 N N . LEU A 1 105 ? 6.652 -14.779 2.112 1.00 84.44 105 LEU A N 1
ATOM 789 C CA . LEU A 1 105 ? 5.902 -13.534 2.282 1.00 84.44 105 LEU A CA 1
ATOM 790 C C . LEU A 1 105 ? 4.545 -13.768 2.948 1.00 84.44 105 LEU A C 1
ATOM 792 O O . LEU A 1 105 ? 4.185 -13.020 3.847 1.00 84.44 105 LEU A O 1
ATOM 796 N N . LYS A 1 106 ? 3.809 -14.817 2.566 1.00 88.69 106 LYS A N 1
ATOM 797 C CA . LYS A 1 106 ? 2.537 -15.170 3.218 1.00 88.69 106 LYS A CA 1
ATOM 798 C C . LYS A 1 106 ? 2.726 -15.513 4.696 1.00 88.69 106 LYS A C 1
ATOM 800 O O . LYS A 1 106 ? 1.952 -15.052 5.527 1.00 88.69 106 LYS A O 1
ATOM 805 N N . GLU A 1 107 ? 3.749 -16.302 5.021 1.00 87.56 107 GLU A N 1
ATOM 806 C CA . GLU A 1 107 ? 4.092 -16.649 6.408 1.00 87.56 107 GLU A CA 1
ATOM 807 C C . GLU A 1 107 ? 4.593 -15.434 7.203 1.00 87.56 107 GLU A C 1
ATOM 809 O O . GLU A 1 107 ? 4.397 -15.338 8.413 1.00 87.56 107 GLU A O 1
ATOM 814 N N . LEU A 1 108 ? 5.266 -14.499 6.537 1.00 81.81 108 LEU A N 1
ATOM 815 C CA . LEU A 1 108 ? 5.728 -13.260 7.140 1.00 81.81 108 LEU A CA 1
ATOM 816 C C . LEU A 1 108 ? 4.541 -12.373 7.533 1.00 81.81 108 LEU A C 1
ATOM 818 O O . LEU A 1 108 ? 4.516 -11.851 8.645 1.00 81.81 108 LEU A O 1
ATOM 822 N N . VAL A 1 109 ? 3.553 -12.234 6.645 1.00 89.56 109 VAL A N 1
ATOM 823 C CA . VAL A 1 109 ? 2.426 -11.312 6.849 1.00 89.56 109 VAL A CA 1
ATOM 824 C C . VAL A 1 109 ? 1.243 -11.920 7.600 1.00 89.56 109 VAL A C 1
ATOM 826 O O . VAL A 1 109 ? 0.316 -11.189 7.923 1.00 89.56 109 VAL A O 1
ATOM 829 N N . SER A 1 110 ? 1.247 -13.222 7.908 1.00 90.19 110 SER A N 1
ATOM 830 C CA . SER A 1 110 ? 0.094 -13.888 8.539 1.00 90.19 110 SER A CA 1
ATOM 831 C C . SER A 1 110 ? -0.293 -13.311 9.904 1.00 90.19 110 SER A C 1
ATOM 833 O O . SER A 1 110 ? -1.450 -13.418 10.295 1.00 90.19 110 SER A O 1
ATOM 835 N N . ASP A 1 111 ? 0.672 -12.711 10.607 1.00 89.62 111 ASP A N 1
ATOM 836 C CA . ASP A 1 111 ? 0.491 -12.046 11.904 1.00 89.62 111 ASP A CA 1
ATOM 837 C C . ASP A 1 111 ? 0.773 -10.526 11.817 1.00 89.62 111 ASP A C 1
ATOM 839 O O . ASP A 1 111 ? 1.103 -9.880 12.816 1.00 89.62 111 ASP A O 1
ATOM 843 N N . THR A 1 112 ? 0.720 -9.953 10.610 1.00 93.88 112 THR A N 1
ATOM 844 C CA . THR A 1 112 ? 0.982 -8.528 10.358 1.00 93.88 112 THR A CA 1
ATOM 845 C C . THR A 1 112 ? -0.316 -7.815 10.003 1.00 93.88 112 THR A C 1
ATOM 847 O O . THR A 1 112 ? -1.043 -8.254 9.120 1.00 93.88 112 THR A O 1
ATOM 850 N N . ASP A 1 113 ? -0.594 -6.693 10.662 1.00 96.62 113 ASP A N 1
ATOM 851 C CA . ASP A 1 113 ? -1.800 -5.906 10.411 1.00 96.62 113 ASP A CA 1
ATOM 852 C C . ASP A 1 113 ? -1.619 -4.931 9.238 1.00 96.62 113 ASP A C 1
ATOM 854 O O . ASP A 1 113 ? -2.573 -4.674 8.509 1.00 96.62 113 ASP A O 1
ATOM 858 N N . ILE A 1 114 ? -0.419 -4.358 9.064 1.00 97.38 114 ILE A N 1
ATOM 859 C CA . ILE A 1 114 ? -0.086 -3.398 7.995 1.00 97.38 114 ILE A CA 1
ATOM 860 C C . ILE A 1 114 ? 1.311 -3.709 7.452 1.00 97.38 114 ILE A C 1
ATOM 862 O O . ILE A 1 114 ? 2.259 -3.824 8.222 1.00 97.38 114 ILE A O 1
ATOM 866 N N . VAL A 1 115 ? 1.482 -3.807 6.137 1.00 96.88 115 VAL A N 1
ATOM 867 C CA . VAL A 1 115 ? 2.792 -4.078 5.528 1.00 96.88 115 VAL A CA 1
ATOM 868 C C . VAL A 1 115 ? 3.040 -3.210 4.300 1.00 96.88 115 VAL A C 1
ATOM 870 O O . VAL A 1 115 ? 2.181 -3.076 3.429 1.00 96.88 115 VAL A O 1
ATOM 873 N N . GLY A 1 116 ? 4.230 -2.621 4.232 1.00 96.38 116 GLY A N 1
ATOM 874 C CA . GLY A 1 116 ? 4.733 -1.879 3.082 1.00 96.38 116 GLY A CA 1
ATOM 875 C C . GLY A 1 116 ? 5.788 -2.689 2.337 1.00 96.38 116 GLY A C 1
ATOM 876 O O . GLY A 1 116 ? 6.639 -3.321 2.964 1.00 96.38 116 GLY A O 1
ATOM 877 N N . PHE A 1 117 ? 5.747 -2.657 1.007 1.00 94.75 117 PHE A N 1
ATOM 878 C CA . PHE A 1 117 ? 6.793 -3.253 0.175 1.00 94.75 117 PHE A CA 1
ATOM 879 C C . PHE A 1 117 ? 7.468 -2.217 -0.709 1.00 94.75 117 PHE A C 1
ATOM 881 O O . PHE A 1 117 ? 6.818 -1.262 -1.117 1.00 94.75 117 PHE A O 1
ATOM 888 N N . GLN A 1 118 ? 8.738 -2.420 -1.047 1.00 94.00 118 GLN A N 1
ATOM 889 C CA . GLN A 1 118 ? 9.453 -1.608 -2.035 1.00 94.00 118 GLN A CA 1
ATOM 890 C C . GLN A 1 118 ? 9.937 -2.477 -3.203 1.00 94.00 118 GLN A C 1
ATOM 892 O O . GLN A 1 118 ? 10.079 -3.700 -3.077 1.00 94.00 118 GLN A O 1
ATOM 897 N N . GLU A 1 119 ? 10.160 -1.831 -4.350 1.00 91.00 119 GLU A N 1
ATOM 898 C CA . GLU A 1 119 ? 10.613 -2.455 -5.605 1.00 91.00 119 GLU A CA 1
ATOM 899 C C . GLU A 1 119 ? 9.668 -3.531 -6.167 1.00 91.00 119 GLU A C 1
ATOM 901 O O . GLU A 1 119 ? 10.081 -4.471 -6.844 1.00 91.00 119 GLU A O 1
ATOM 906 N N . THR A 1 120 ? 8.367 -3.386 -5.925 1.00 87.25 120 THR A N 1
ATOM 907 C CA . THR A 1 120 ? 7.349 -4.340 -6.395 1.00 87.25 120 THR A CA 1
ATOM 908 C C . THR A 1 120 ? 6.780 -3.962 -7.768 1.00 87.25 120 THR A C 1
ATOM 910 O O . THR A 1 120 ? 5.575 -3.974 -7.999 1.00 87.25 120 THR A O 1
ATOM 913 N N . GLY A 1 121 ? 7.645 -3.589 -8.709 1.00 83.00 121 GLY A N 1
ATOM 914 C CA . GLY A 1 121 ? 7.228 -3.214 -10.060 1.00 83.00 121 GLY A CA 1
ATOM 915 C C . GLY A 1 121 ? 6.719 -4.391 -10.906 1.00 83.00 121 GLY A C 1
ATOM 916 O O . GLY A 1 121 ? 7.041 -5.559 -10.681 1.00 83.00 121 GLY A O 1
ATOM 917 N N . GLY A 1 122 ? 5.939 -4.076 -11.944 1.00 81.19 122 GLY A N 1
ATOM 918 C CA . GLY A 1 122 ? 5.593 -5.015 -13.017 1.00 81.19 122 GLY A CA 1
ATOM 919 C C . GLY A 1 122 ? 4.833 -6.271 -12.568 1.00 81.19 122 GLY A C 1
ATOM 920 O O . GLY A 1 122 ? 3.903 -6.207 -11.765 1.00 81.19 122 GLY A O 1
ATOM 921 N N . SER A 1 123 ? 5.202 -7.423 -13.144 1.00 78.88 123 SER A N 1
ATOM 922 C CA . SER A 1 123 ? 4.501 -8.697 -12.908 1.00 78.88 123 SER A CA 1
ATOM 923 C C . SER A 1 123 ? 4.615 -9.184 -11.465 1.00 78.88 123 SER A C 1
ATOM 925 O O . SER A 1 123 ? 3.738 -9.881 -10.959 1.00 78.88 123 SER A O 1
ATOM 927 N N . ASP A 1 124 ? 5.688 -8.796 -10.788 1.00 81.88 124 ASP A N 1
ATOM 928 C CA . ASP A 1 124 ? 5.969 -9.266 -9.448 1.00 81.88 124 ASP A CA 1
ATOM 929 C C . ASP A 1 124 ? 5.165 -8.528 -8.392 1.00 81.88 124 ASP A C 1
ATOM 931 O O . ASP A 1 124 ? 4.667 -9.166 -7.465 1.00 81.88 124 ASP A O 1
ATOM 935 N N . GLY A 1 125 ? 4.926 -7.227 -8.585 1.00 85.19 125 GLY A N 1
ATOM 936 C CA . GLY A 1 125 ? 3.955 -6.487 -7.782 1.00 85.19 125 GLY A CA 1
ATOM 937 C C . GLY A 1 125 ? 2.592 -7.151 -7.777 1.00 85.19 125 GLY A C 1
ATOM 938 O O . GLY A 1 125 ? 2.025 -7.381 -6.714 1.00 85.19 125 GLY A O 1
ATOM 939 N N . ALA A 1 126 ? 2.114 -7.581 -8.946 1.00 85.75 126 ALA A N 1
ATOM 940 C CA . ALA A 1 126 ? 0.848 -8.297 -9.047 1.00 85.75 126 ALA A CA 1
ATOM 941 C C . ALA A 1 126 ? 0.869 -9.655 -8.316 1.00 85.75 126 ALA A C 1
ATOM 943 O O . ALA A 1 126 ? -0.117 -10.019 -7.673 1.00 85.75 126 ALA A O 1
ATOM 944 N N . LYS A 1 127 ? 1.986 -10.399 -8.343 1.00 86.19 127 LYS A N 1
ATOM 945 C CA . LYS A 1 127 ? 2.134 -11.651 -7.572 1.00 86.19 127 LYS A CA 1
ATOM 946 C C . LYS A 1 127 ? 2.133 -11.393 -6.066 1.00 86.19 127 LYS A C 1
ATOM 948 O O . LYS A 1 127 ? 1.461 -12.125 -5.338 1.00 86.19 127 LYS A O 1
ATOM 953 N N . VAL A 1 128 ? 2.833 -10.349 -5.612 1.00 88.88 128 VAL A N 1
ATOM 954 C CA . VAL A 1 128 ? 2.812 -9.897 -4.213 1.00 88.88 128 VAL A CA 1
ATOM 955 C C . VAL A 1 128 ? 1.387 -9.523 -3.817 1.00 88.88 128 VAL A C 1
ATOM 957 O O . VAL A 1 128 ? 0.883 -10.079 -2.847 1.00 88.88 128 VAL A O 1
ATOM 960 N N . THR A 1 129 ? 0.685 -8.698 -4.603 1.00 90.94 129 THR A N 1
ATOM 961 C CA . THR A 1 129 ? -0.724 -8.354 -4.349 1.00 90.94 129 THR A CA 1
ATOM 962 C C . THR A 1 129 ? -1.590 -9.601 -4.235 1.00 90.94 129 THR A C 1
ATOM 964 O O . THR A 1 129 ? -2.369 -9.737 -3.296 1.00 90.94 129 THR A O 1
ATOM 967 N N . GLY A 1 130 ? -1.414 -10.555 -5.147 1.00 88.88 130 GLY A N 1
ATOM 968 C CA . GLY A 1 130 ? -2.104 -11.833 -5.093 1.00 88.88 130 GLY A CA 1
ATOM 969 C C . GLY A 1 130 ? -1.875 -12.572 -3.778 1.00 88.88 130 GLY A C 1
ATOM 970 O O . GLY A 1 130 ? -2.836 -13.052 -3.175 1.00 88.88 130 GLY A O 1
ATOM 971 N N . ALA A 1 131 ? -0.625 -12.667 -3.322 1.00 89.69 131 ALA A N 1
ATOM 972 C CA . ALA A 1 131 ? -0.288 -13.290 -2.045 1.00 89.69 131 ALA A CA 1
ATOM 973 C C . ALA A 1 131 ? -0.919 -12.549 -0.855 1.00 89.69 131 ALA A C 1
ATOM 975 O O . ALA A 1 131 ? -1.429 -13.201 0.049 1.00 89.69 131 ALA A O 1
ATOM 976 N N . MET A 1 132 ? -0.954 -11.215 -0.883 1.00 93.06 132 MET A N 1
ATOM 977 C CA . MET A 1 132 ? -1.569 -10.409 0.176 1.00 93.06 132 MET A CA 1
ATOM 978 C C . MET A 1 132 ? -3.090 -10.610 0.244 1.00 93.06 132 MET A C 1
ATOM 980 O O . MET A 1 132 ? -3.625 -10.817 1.330 1.00 93.06 132 MET A O 1
ATOM 984 N N . ILE A 1 133 ? -3.783 -10.663 -0.902 1.00 91.00 133 ILE A N 1
ATOM 985 C CA . ILE A 1 133 ? -5.224 -10.984 -0.954 1.00 91.00 133 ILE A CA 1
ATOM 986 C C . ILE A 1 133 ? -5.497 -12.357 -0.324 1.00 91.00 133 ILE A C 1
ATOM 988 O O . ILE A 1 133 ? -6.437 -12.512 0.453 1.00 91.00 133 ILE A O 1
ATOM 992 N N . GLU A 1 134 ? -4.667 -13.356 -0.638 1.00 89.75 134 GLU A N 1
ATOM 993 C CA . GLU A 1 134 ? -4.787 -14.710 -0.076 1.00 89.75 134 GLU A CA 1
ATOM 994 C C . GLU A 1 134 ? -4.566 -14.733 1.439 1.00 89.75 134 GLU A C 1
ATOM 996 O O . GLU A 1 134 ? -5.229 -15.496 2.141 1.00 89.75 134 GLU A O 1
ATOM 1001 N N . SER A 1 135 ? -3.698 -13.856 1.942 1.00 92.31 135 SER A N 1
ATOM 1002 C CA . SER A 1 135 ? -3.490 -13.627 3.374 1.00 92.31 135 SER A CA 1
ATOM 1003 C C . SER A 1 135 ? -4.584 -12.773 4.029 1.00 92.31 135 SER A C 1
ATOM 1005 O O . SER A 1 135 ? -4.461 -12.431 5.199 1.00 92.31 135 SER A O 1
ATOM 1007 N N . GLY A 1 136 ? -5.664 -12.433 3.317 1.00 92.88 136 GLY A N 1
ATOM 1008 C CA . GLY A 1 136 ? -6.780 -11.662 3.868 1.00 92.88 136 GLY A CA 1
ATOM 1009 C C . GLY A 1 136 ? -6.547 -10.152 3.900 1.00 92.88 136 GLY A C 1
ATOM 1010 O O . GLY A 1 136 ? -7.278 -9.447 4.589 1.00 92.88 136 GLY A O 1
ATOM 1011 N N . MET A 1 137 ? -5.577 -9.640 3.145 1.00 94.56 137 MET A N 1
ATOM 1012 C CA . MET A 1 137 ? -5.275 -8.213 3.119 1.00 94.56 137 MET A CA 1
ATOM 1013 C C . MET A 1 137 ? -5.971 -7.476 1.970 1.00 94.56 137 MET A C 1
ATOM 1015 O O . MET A 1 137 ? -6.119 -7.986 0.857 1.00 94.56 137 MET A O 1
ATOM 1019 N N . ASN A 1 138 ? -6.349 -6.233 2.248 1.00 93.62 138 ASN A N 1
ATOM 1020 C CA . ASN A 1 138 ? -6.620 -5.203 1.249 1.00 93.62 138 ASN A CA 1
ATOM 1021 C C . ASN A 1 138 ? -5.321 -4.445 0.924 1.00 93.62 138 ASN A C 1
ATOM 1023 O O . ASN A 1 138 ? -4.307 -4.639 1.594 1.00 93.62 138 ASN A O 1
ATOM 1027 N N . GLY A 1 139 ? -5.327 -3.585 -0.097 1.00 92.56 139 GLY A N 1
ATOM 1028 C CA . GLY A 1 139 ? -4.138 -2.800 -0.434 1.00 92.56 139 GLY A CA 1
ATOM 1029 C C . GLY A 1 139 ? -4.354 -1.565 -1.305 1.00 92.56 139 GLY A C 1
ATOM 1030 O O . GLY A 1 139 ? -5.379 -1.386 -1.963 1.00 92.56 139 GLY A O 1
ATOM 1031 N N . TYR A 1 140 ? -3.343 -0.711 -1.338 1.00 89.12 140 TYR A N 1
ATOM 1032 C CA . TYR A 1 140 ? -3.230 0.399 -2.272 1.00 89.12 140 TYR A CA 1
ATOM 1033 C C . TYR A 1 140 ? -1.901 0.246 -3.010 1.00 89.12 140 TYR A C 1
ATOM 1035 O O . TYR A 1 140 ? -0.835 0.236 -2.390 1.00 89.12 140 TYR A O 1
ATOM 1043 N N . VAL A 1 141 ? -1.980 0.041 -4.329 1.00 86.81 141 VAL A N 1
ATOM 1044 C CA . VAL A 1 141 ? -0.855 -0.437 -5.156 1.00 86.81 141 VAL A CA 1
ATOM 1045 C C . VAL A 1 141 ? -0.533 0.554 -6.286 1.00 86.81 141 VAL A C 1
ATOM 1047 O O . VAL A 1 141 ? -0.645 0.217 -7.468 1.00 86.81 141 VAL A O 1
ATOM 1050 N N . PRO A 1 142 ? -0.161 1.809 -5.974 1.00 80.50 142 PRO A N 1
ATOM 1051 C CA . PRO A 1 142 ? 0.299 2.739 -6.991 1.00 80.50 142 PRO A CA 1
ATOM 1052 C C . PRO A 1 142 ? 1.799 2.549 -7.265 1.00 80.50 142 PRO A C 1
ATOM 1054 O O . PRO A 1 142 ? 2.661 2.971 -6.496 1.00 80.50 142 PRO A O 1
ATOM 1057 N N . GLY A 1 143 ? 2.138 1.933 -8.393 1.00 82.56 143 GLY A N 1
ATOM 1058 C CA . GLY A 1 143 ? 3.542 1.765 -8.777 1.00 82.56 143 GLY A CA 1
ATOM 1059 C C . GLY A 1 143 ? 4.269 0.721 -7.923 1.00 82.56 143 GLY A C 1
ATOM 1060 O O . GLY A 1 143 ? 3.768 -0.387 -7.766 1.00 82.56 143 GLY A O 1
ATOM 1061 N N . GLU A 1 144 ? 5.467 1.049 -7.427 1.00 89.06 144 GLU A N 1
ATOM 1062 C CA . GLU A 1 144 ? 6.416 0.060 -6.878 1.00 89.06 144 GLU A CA 1
ATOM 1063 C C . GLU A 1 144 ? 6.418 -0.058 -5.344 1.00 89.06 144 GLU A C 1
ATOM 1065 O O . GLU A 1 144 ? 7.063 -0.970 -4.817 1.00 89.06 144 GLU A O 1
ATOM 1070 N N . ASN A 1 145 ? 5.694 0.823 -4.637 1.00 93.50 145 ASN A N 1
ATOM 1071 C CA . ASN A 1 145 ? 5.742 0.942 -3.171 1.00 93.50 145 ASN A CA 1
ATOM 1072 C C . ASN A 1 145 ? 4.383 0.686 -2.479 1.00 93.50 145 ASN A C 1
ATOM 1074 O O . ASN A 1 145 ? 3.886 1.561 -1.772 1.00 93.50 145 ASN A O 1
ATOM 1078 N N . PRO A 1 146 ? 3.709 -0.455 -2.683 1.00 94.81 146 PRO A N 1
ATOM 1079 C CA . PRO A 1 146 ? 2.360 -0.691 -2.186 1.00 94.81 146 PRO A CA 1
ATOM 1080 C C . PRO A 1 146 ? 2.294 -0.780 -0.662 1.00 94.81 146 PRO A C 1
ATOM 1082 O O . PRO A 1 146 ? 3.260 -1.166 -0.002 1.00 94.81 146 PRO A O 1
ATOM 1085 N N . ILE A 1 147 ? 1.113 -0.482 -0.124 1.00 96.50 147 ILE A N 1
ATOM 1086 C CA . ILE A 1 147 ? 0.751 -0.744 1.273 1.00 96.50 147 ILE A CA 1
ATOM 1087 C C . ILE A 1 147 ? -0.416 -1.725 1.288 1.00 96.50 147 ILE A C 1
ATOM 1089 O O . ILE A 1 147 ? -1.387 -1.541 0.553 1.00 96.50 147 ILE A O 1
ATOM 1093 N N . TYR A 1 148 ? -0.332 -2.734 2.149 1.00 96.50 148 TYR A N 1
ATOM 1094 C CA . TYR A 1 148 ? -1.394 -3.699 2.411 1.00 96.50 148 TYR A CA 1
ATOM 1095 C C . TYR A 1 148 ? -1.789 -3.678 3.883 1.00 96.50 148 TYR A C 1
ATOM 1097 O O . TYR A 1 148 ? -0.970 -3.353 4.743 1.00 96.50 148 TYR A O 1
ATOM 1105 N N . TRP A 1 149 ? -3.039 -4.021 4.176 1.00 97.12 149 TRP A N 1
ATOM 1106 C CA . TRP A 1 149 ? -3.565 -4.044 5.539 1.00 97.12 149 TRP A CA 1
ATOM 1107 C C . TRP A 1 149 ? -4.607 -5.141 5.739 1.00 97.12 149 TRP A C 1
ATOM 1109 O O . TRP A 1 149 ? -5.297 -5.527 4.793 1.00 97.12 149 TRP A O 1
ATOM 1119 N N . ASP A 1 150 ? -4.756 -5.616 6.975 1.00 96.19 150 ASP A N 1
ATOM 1120 C CA . ASP A 1 150 ? -5.801 -6.563 7.365 1.00 96.19 150 ASP A CA 1
ATOM 1121 C C . ASP A 1 150 ? -7.190 -5.954 7.107 1.00 96.19 150 ASP A C 1
ATOM 1123 O O . ASP A 1 150 ? -7.603 -4.961 7.722 1.00 96.19 150 ASP A O 1
ATOM 1127 N N . LYS A 1 151 ? -7.926 -6.565 6.171 1.00 93.31 151 LYS A N 1
ATOM 1128 C CA . LYS A 1 151 ? -9.247 -6.094 5.741 1.00 93.31 151 LYS A CA 1
ATOM 1129 C C . LYS A 1 151 ? -10.296 -6.184 6.847 1.00 93.31 151 LYS A C 1
ATOM 1131 O O . LYS A 1 151 ? -11.285 -5.455 6.787 1.00 93.31 151 LYS A O 1
ATOM 1136 N N . ASP A 1 152 ? -10.125 -7.083 7.810 1.00 94.00 152 ASP A N 1
ATOM 1137 C CA . ASP A 1 152 ? -11.077 -7.300 8.897 1.00 94.00 152 ASP A CA 1
ATOM 1138 C C . ASP A 1 152 ? -10.818 -6.328 10.055 1.00 94.00 152 ASP A C 1
ATOM 1140 O O . ASP A 1 152 ? -11.734 -6.050 10.832 1.00 94.00 152 ASP A O 1
ATOM 1144 N N . LYS A 1 153 ? -9.614 -5.744 10.117 1.00 95.31 153 LYS A N 1
ATOM 1145 C CA . LYS A 1 153 ? -9.211 -4.777 11.143 1.00 95.31 153 LYS A CA 1
ATOM 1146 C C . LYS A 1 153 ? -9.378 -3.320 10.725 1.00 95.31 153 LYS A C 1
ATOM 1148 O O . LYS A 1 153 ? -9.761 -2.511 11.565 1.00 95.31 153 LYS A O 1
ATOM 1153 N N . PHE A 1 154 ? -9.155 -2.981 9.452 1.00 95.56 154 PHE A N 1
ATOM 1154 C CA . PHE A 1 154 ? -9.180 -1.582 9.006 1.00 95.56 154 PHE A CA 1
ATOM 1155 C C . PHE A 1 154 ? -10.171 -1.278 7.886 1.00 95.56 154 PHE A C 1
ATOM 1157 O O . PHE A 1 154 ? -10.422 -2.091 6.992 1.00 95.56 154 PHE A O 1
ATOM 1164 N N . ASP A 1 155 ? -10.680 -0.051 7.924 1.00 93.38 155 ASP A N 1
ATOM 1165 C CA . ASP A 1 155 ? -11.287 0.652 6.799 1.00 93.38 155 ASP A CA 1
ATOM 1166 C C . ASP A 1 155 ? -10.306 1.689 6.237 1.00 93.38 155 ASP A C 1
ATOM 1168 O O . ASP A 1 155 ? -9.515 2.279 6.970 1.00 93.38 155 ASP A O 1
ATOM 1172 N N . LEU A 1 156 ? -10.351 1.917 4.924 1.00 94.00 156 LEU A N 1
ATOM 1173 C CA . LEU A 1 156 ? -9.539 2.942 4.272 1.00 94.00 156 LEU A CA 1
ATOM 1174 C C . LEU A 1 156 ? -10.283 4.280 4.279 1.00 94.00 156 LEU A C 1
ATOM 1176 O O . LEU A 1 156 ? -11.410 4.359 3.794 1.00 94.00 156 LEU A O 1
ATOM 1180 N N . VAL A 1 157 ? -9.635 5.327 4.778 1.00 94.31 157 VAL A N 1
ATOM 1181 C CA . VAL A 1 157 ? -10.173 6.698 4.836 1.00 94.31 157 VAL A CA 1
ATOM 1182 C C . VAL A 1 157 ? -9.606 7.552 3.710 1.00 94.31 157 VAL A C 1
ATOM 1184 O O . VAL A 1 157 ? -10.322 8.299 3.052 1.00 94.31 157 VAL A O 1
ATOM 1187 N N . TYR A 1 158 ? -8.310 7.416 3.447 1.00 94.50 158 TYR A N 1
ATOM 1188 C CA . TYR A 1 158 ? -7.618 8.212 2.443 1.00 94.50 158 TYR A CA 1
ATOM 1189 C C . TYR A 1 158 ? -6.494 7.409 1.807 1.00 94.50 158 TYR A C 1
ATOM 1191 O O . TYR A 1 158 ? -5.894 6.552 2.453 1.00 94.50 158 TYR A O 1
ATOM 1199 N N . SER A 1 159 ? -6.191 7.698 0.546 1.00 93.94 159 SER A N 1
ATOM 1200 C CA . SER A 1 159 ? -5.060 7.105 -0.161 1.00 93.94 159 SER A CA 1
ATOM 1201 C C . SER A 1 159 ? -4.533 8.059 -1.220 1.00 93.94 159 SER A C 1
ATOM 1203 O O . SER A 1 159 ? -5.323 8.587 -2.005 1.00 93.94 159 SER A O 1
ATOM 1205 N N . GLU A 1 160 ? -3.218 8.211 -1.312 1.00 94.12 160 GLU A N 1
ATOM 1206 C CA . GLU A 1 160 ? -2.578 8.954 -2.393 1.00 94.12 160 GLU A CA 1
ATOM 1207 C C . GLU A 1 160 ? -1.163 8.456 -2.686 1.00 94.12 160 GLU A C 1
ATOM 1209 O O . GLU A 1 160 ? -0.546 7.724 -1.910 1.00 94.12 160 GLU A O 1
ATOM 1214 N N . THR A 1 161 ? -0.636 8.898 -3.822 1.00 93.56 161 THR A N 1
ATOM 1215 C CA . THR A 1 161 ? 0.758 8.681 -4.204 1.00 93.56 161 THR A CA 1
ATOM 1216 C C . THR A 1 161 ? 1.459 10.017 -4.273 1.00 93.56 161 THR A C 1
ATOM 1218 O O . THR A 1 161 ? 1.131 10.855 -5.114 1.00 93.56 161 THR A O 1
ATOM 1221 N N . LEU A 1 162 ? 2.451 10.198 -3.413 1.00 94.50 162 LEU A N 1
ATOM 1222 C CA . LEU A 1 162 ? 3.347 11.334 -3.479 1.00 94.50 162 LEU A CA 1
ATOM 1223 C C . LEU A 1 162 ? 4.489 10.994 -4.437 1.00 94.50 162 LEU A C 1
ATOM 1225 O O . LEU A 1 162 ? 5.310 10.129 -4.143 1.00 94.50 162 LEU A O 1
ATOM 1229 N N . VAL A 1 163 ? 4.544 11.664 -5.585 1.00 93.62 163 VAL A N 1
ATOM 1230 C CA . VAL A 1 163 ? 5.676 11.565 -6.516 1.00 93.62 163 VAL A CA 1
ATOM 1231 C C . VAL A 1 163 ? 6.732 12.578 -6.092 1.00 93.62 163 VAL A C 1
ATOM 1233 O O . VAL A 1 163 ? 6.491 13.782 -6.155 1.00 93.62 163 VAL A O 1
ATOM 1236 N N . PHE A 1 164 ? 7.902 12.103 -5.669 1.00 91.62 164 PHE A N 1
ATOM 1237 C CA . PHE A 1 164 ? 9.016 12.975 -5.303 1.00 91.62 164 PHE A CA 1
ATOM 1238 C C . PHE A 1 164 ? 9.672 13.608 -6.536 1.00 91.62 164 PHE A C 1
ATOM 1240 O O . PHE A 1 164 ? 10.029 14.787 -6.512 1.00 91.62 164 PHE A O 1
ATOM 1247 N N . HIS A 1 165 ? 9.863 12.809 -7.590 1.00 87.62 165 HIS A N 1
ATOM 1248 C CA . HIS A 1 165 ? 10.299 13.223 -8.927 1.00 87.62 165 HIS A CA 1
ATOM 1249 C C . HIS A 1 165 ? 10.093 12.080 -9.935 1.00 87.62 165 HIS A C 1
ATOM 1251 O O . HIS A 1 165 ? 10.049 10.903 -9.558 1.00 87.62 165 HIS A O 1
ATOM 1257 N N . GLU A 1 166 ? 10.024 12.430 -11.217 1.00 87.19 166 GLU A N 1
ATOM 1258 C CA . GLU A 1 166 ? 9.990 11.489 -12.346 1.00 87.19 166 GLU A CA 1
ATOM 1259 C C . GLU A 1 166 ? 11.409 11.132 -12.852 1.00 87.19 166 GLU A C 1
ATOM 1261 O O . GLU A 1 166 ? 12.397 11.722 -12.395 1.00 87.19 166 GLU A O 1
ATOM 1266 N N . PRO A 1 167 ? 11.565 10.176 -13.792 1.00 79.44 167 PRO A N 1
ATOM 1267 C CA . PRO A 1 167 ? 12.851 9.870 -14.404 1.00 79.44 167 PRO A CA 1
ATOM 1268 C C . PRO A 1 167 ? 13.357 11.085 -15.176 1.00 79.44 167 PRO A C 1
ATOM 1270 O O . PRO A 1 167 ? 12.576 11.822 -15.779 1.00 79.44 167 PRO A O 1
ATOM 1273 N N . ASP A 1 168 ? 14.672 11.290 -15.171 1.00 78.44 168 ASP A N 1
ATOM 1274 C CA . ASP A 1 168 ? 15.343 12.448 -15.778 1.00 78.44 168 ASP A CA 1
ATOM 1275 C C . ASP A 1 168 ? 14.982 13.809 -15.150 1.00 78.44 168 ASP A C 1
ATOM 1277 O O . ASP A 1 168 ? 15.554 14.841 -15.531 1.00 78.44 168 ASP A O 1
ATOM 1281 N N . GLU A 1 169 ? 14.089 13.837 -14.159 1.00 77.25 169 GLU A N 1
ATOM 1282 C CA . GLU A 1 169 ? 13.910 14.993 -13.303 1.00 77.25 169 GLU A CA 1
ATOM 1283 C C . GLU A 1 169 ? 15.015 15.044 -12.251 1.00 77.25 169 GLU A C 1
ATOM 1285 O O . GLU A 1 169 ? 15.731 14.084 -11.948 1.00 77.25 169 GLU A O 1
ATOM 1290 N N . ARG A 1 170 ? 15.211 16.243 -11.714 1.00 67.19 170 ARG A N 1
ATOM 1291 C CA . ARG A 1 170 ? 16.089 16.413 -10.567 1.00 67.19 170 ARG A CA 1
ATOM 1292 C C . ARG A 1 170 ? 15.258 16.152 -9.335 1.00 67.19 170 ARG A C 1
ATOM 1294 O O . ARG A 1 170 ? 14.248 16.828 -9.142 1.00 67.19 170 ARG A O 1
ATOM 1301 N N . GLY A 1 171 ? 15.737 15.238 -8.499 1.00 64.31 171 GLY A N 1
ATOM 1302 C CA . GLY A 1 171 ? 15.228 15.123 -7.149 1.00 64.31 171 GLY A CA 1
ATOM 1303 C C . GLY A 1 171 ? 15.249 16.491 -6.455 1.00 64.31 171 GLY A C 1
ATOM 1304 O O . GLY A 1 171 ? 16.092 17.352 -6.764 1.00 64.31 171 GLY A O 1
ATOM 1305 N N . PRO A 1 172 ? 14.298 16.741 -5.550 1.00 65.44 172 PRO A N 1
ATOM 1306 C CA . PRO A 1 172 ? 14.291 17.970 -4.775 1.00 65.44 172 PRO A CA 1
ATOM 1307 C C . PRO A 1 172 ? 15.635 18.150 -4.048 1.00 65.44 172 PRO A C 1
ATOM 1309 O O . PRO A 1 172 ? 16.275 17.192 -3.639 1.00 65.44 172 PRO A O 1
ATOM 1312 N N . GLY A 1 173 ? 16.122 19.389 -3.943 1.00 62.78 173 GLY A N 1
ATOM 1313 C CA . GLY A 1 173 ? 17.387 19.689 -3.253 1.00 62.78 173 GLY A CA 1
ATOM 1314 C C . GLY A 1 173 ? 18.688 19.457 -4.047 1.00 62.78 173 GLY A C 1
ATOM 1315 O O . GLY A 1 173 ? 19.750 19.854 -3.563 1.00 62.78 173 GLY A O 1
ATOM 1316 N N . VAL A 1 174 ? 18.639 18.909 -5.268 1.00 64.12 174 VAL A N 1
ATOM 1317 C CA . VAL A 1 174 ? 19.828 18.654 -6.114 1.00 64.12 174 VAL A CA 1
ATOM 1318 C C . VAL A 1 174 ? 20.291 19.923 -6.860 1.00 64.12 174 VAL A C 1
ATOM 1320 O O . VAL A 1 174 ? 19.483 20.647 -7.450 1.00 64.12 174 VAL A O 1
ATOM 1323 N N . LYS A 1 175 ? 21.602 20.226 -6.852 1.00 68.69 175 LYS A N 1
ATOM 1324 C CA . LYS A 1 175 ? 22.178 21.416 -7.531 1.00 68.69 175 LYS A CA 1
ATOM 1325 C C . LYS A 1 175 ? 22.346 21.223 -9.044 1.00 68.69 175 LYS A C 1
ATOM 1327 O O . LYS A 1 175 ? 22.354 20.112 -9.557 1.00 68.69 175 LYS A O 1
ATOM 1332 N N . ASP A 1 176 ? 22.512 22.336 -9.773 1.00 62.97 176 ASP A N 1
ATOM 1333 C CA . ASP A 1 176 ? 22.511 22.392 -11.247 1.00 62.97 176 ASP A CA 1
ATOM 1334 C C . ASP A 1 176 ? 23.544 21.507 -11.973 1.00 62.97 176 ASP A C 1
ATOM 1336 O O . ASP A 1 176 ? 23.394 21.260 -13.172 1.00 62.97 176 ASP A O 1
ATOM 1340 N N . ASP A 1 177 ? 24.592 21.063 -11.287 1.00 65.19 177 ASP A N 1
ATOM 1341 C CA . ASP A 1 177 ? 25.686 20.244 -11.808 1.00 65.19 177 ASP A CA 1
ATOM 1342 C C . ASP A 1 177 ? 25.674 18.790 -11.310 1.00 65.19 177 ASP A C 1
ATOM 1344 O O . ASP A 1 177 ? 26.532 17.996 -11.707 1.00 65.19 177 ASP A O 1
ATOM 1348 N N . GLU A 1 178 ? 24.694 18.429 -10.484 1.00 62.22 178 GLU A N 1
ATOM 1349 C CA . GLU A 1 178 ? 24.521 17.089 -9.938 1.00 62.22 178 GLU A CA 1
ATOM 1350 C C . GLU A 1 178 ? 23.557 16.258 -10.792 1.00 62.22 178 GLU A C 1
ATOM 1352 O O . GLU A 1 178 ? 22.872 16.742 -11.698 1.00 62.22 178 GLU A O 1
ATOM 1357 N N . ALA A 1 179 ? 23.619 14.950 -10.592 1.00 60.72 179 ALA A N 1
ATOM 1358 C CA . ALA A 1 179 ? 23.108 14.003 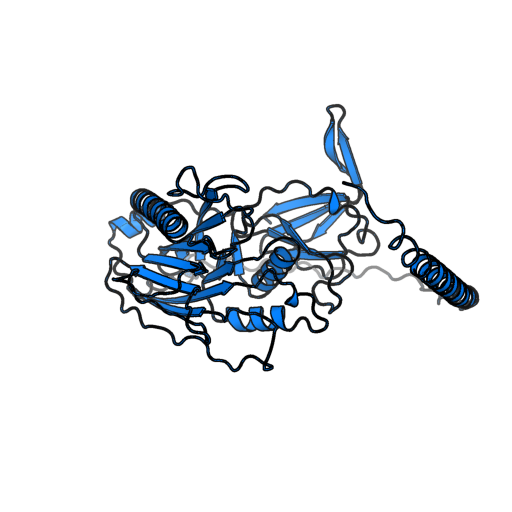-11.553 1.00 60.72 179 ALA A CA 1
ATOM 1359 C C . ALA A 1 179 ? 21.605 13.768 -11.400 1.00 60.72 179 ALA A C 1
ATOM 1361 O O . ALA A 1 179 ? 21.105 13.687 -10.285 1.00 60.72 179 ALA A O 1
ATOM 1362 N N . THR A 1 180 ? 20.909 13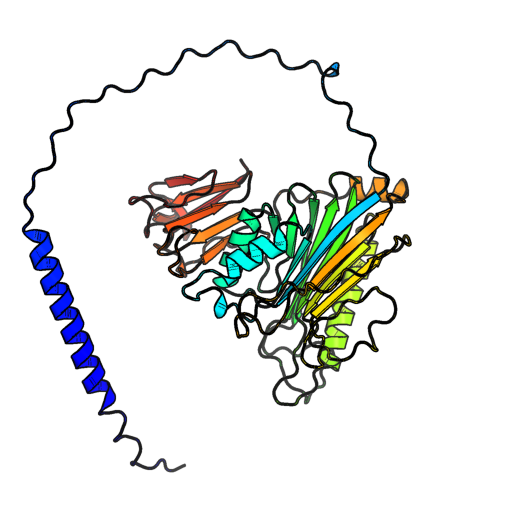.643 -12.527 1.00 67.81 180 THR A N 1
ATOM 1363 C CA . THR A 1 180 ? 19.516 13.191 -12.561 1.00 67.81 180 THR A CA 1
ATOM 1364 C C . THR A 1 180 ? 19.448 11.727 -12.140 1.00 67.81 180 THR A C 1
ATOM 1366 O O . THR A 1 180 ? 20.416 10.975 -12.319 1.00 67.81 180 THR A O 1
ATOM 1369 N N . THR A 1 181 ? 18.336 11.331 -11.541 1.00 70.00 181 THR A N 1
ATOM 1370 C CA . THR A 1 181 ? 18.028 9.921 -11.311 1.00 70.00 181 THR A CA 1
ATOM 1371 C C . THR A 1 181 ? 17.306 9.399 -12.556 1.00 70.00 181 THR A C 1
ATOM 1373 O O . THR A 1 181 ? 16.679 10.159 -13.297 1.00 70.00 181 THR A O 1
ATOM 1376 N N . ASP A 1 182 ? 17.448 8.114 -12.846 1.00 71.94 182 ASP A N 1
ATOM 1377 C CA . ASP A 1 182 ? 16.770 7.440 -13.957 1.00 71.94 182 ASP A CA 1
ATOM 1378 C C . ASP A 1 182 ? 15.486 6.727 -13.509 1.00 71.94 182 ASP A C 1
ATOM 1380 O O . ASP A 1 182 ? 14.876 5.997 -14.288 1.00 71.94 182 ASP A O 1
ATOM 1384 N N . GLN A 1 183 ? 15.071 6.933 -12.258 1.00 77.19 183 GLN A N 1
ATOM 1385 C CA . GLN A 1 183 ? 13.951 6.238 -11.640 1.00 77.19 183 GLN A CA 1
ATOM 1386 C C . GLN A 1 183 ? 12.956 7.246 -11.075 1.00 77.19 183 GLN A C 1
ATOM 1388 O O . GLN A 1 183 ? 13.347 8.242 -10.466 1.00 77.19 183 GLN A O 1
ATOM 1393 N N . THR A 1 184 ? 11.667 6.966 -11.248 1.00 85.75 184 THR A N 1
ATOM 1394 C CA . THR A 1 184 ? 10.619 7.640 -10.481 1.00 85.75 184 THR A CA 1
ATOM 1395 C C . THR A 1 184 ? 10.781 7.256 -9.013 1.00 85.75 184 THR A C 1
ATOM 1397 O O . THR A 1 184 ? 11.032 6.091 -8.689 1.00 85.75 184 THR A O 1
ATOM 1400 N N . ARG A 1 185 ? 10.629 8.223 -8.109 1.00 90.56 185 ARG A N 1
ATOM 1401 C CA . ARG A 1 185 ? 10.583 7.959 -6.667 1.00 90.56 185 ARG A CA 1
ATOM 1402 C C . ARG A 1 185 ? 9.244 8.394 -6.120 1.00 90.56 185 ARG A C 1
ATOM 1404 O O . ARG A 1 185 ? 8.814 9.524 -6.341 1.00 90.56 185 ARG A O 1
ATOM 1411 N N . THR A 1 186 ? 8.602 7.490 -5.398 1.00 93.62 186 THR A N 1
ATOM 1412 C CA . THR A 1 186 ? 7.263 7.693 -4.849 1.00 93.62 186 THR A CA 1
ATOM 1413 C C . THR A 1 186 ? 7.198 7.306 -3.384 1.00 93.62 186 THR A C 1
ATOM 1415 O O . THR A 1 186 ? 7.919 6.417 -2.928 1.00 93.62 186 THR A O 1
ATOM 1418 N N . SER A 1 187 ? 6.267 7.918 -2.666 1.00 95.75 187 SER A N 1
ATOM 1419 C CA . SER A 1 187 ? 5.736 7.395 -1.415 1.00 95.75 187 SER A CA 1
ATOM 1420 C C . SER A 1 187 ? 4.258 7.077 -1.593 1.00 95.75 187 SER A C 1
ATOM 1422 O O . SER A 1 187 ? 3.508 7.856 -2.188 1.00 95.75 187 SER A O 1
ATOM 1424 N N . THR A 1 188 ? 3.845 5.922 -1.093 1.00 96.12 188 THR A N 1
ATOM 1425 C CA . THR A 1 188 ? 2.432 5.570 -0.967 1.00 96.12 188 THR A CA 1
ATOM 1426 C C . THR A 1 188 ? 1.956 6.018 0.397 1.00 96.12 188 THR A C 1
ATOM 1428 O O . THR A 1 188 ? 2.627 5.760 1.392 1.00 96.12 188 THR A O 1
ATOM 1431 N N . ILE A 1 189 ? 0.809 6.684 0.449 1.00 97.19 189 ILE A N 1
ATOM 1432 C CA . ILE A 1 189 ? 0.245 7.220 1.683 1.00 97.19 189 ILE A CA 1
ATOM 1433 C C . ILE A 1 189 ? -1.177 6.690 1.821 1.00 97.19 189 ILE A C 1
ATOM 1435 O O . ILE A 1 189 ? -1.957 6.764 0.870 1.00 97.19 189 ILE A O 1
ATOM 1439 N N . VAL A 1 190 ? -1.516 6.163 2.996 1.00 97.19 190 VAL A N 1
ATOM 1440 C CA . VAL A 1 190 ? -2.881 5.760 3.348 1.00 97.19 190 VAL A CA 1
ATOM 1441 C C . VAL A 1 190 ? -3.244 6.235 4.751 1.00 97.19 190 VAL A C 1
ATOM 1443 O O . VAL A 1 190 ? -2.391 6.285 5.633 1.00 97.19 190 VAL A O 1
ATOM 1446 N N . ILE A 1 191 ? -4.519 6.545 4.969 1.00 97.12 191 ILE A N 1
ATOM 1447 C CA . ILE A 1 191 ? -5.092 6.719 6.307 1.00 97.12 191 ILE A CA 1
ATOM 1448 C C . ILE A 1 191 ? -6.027 5.542 6.550 1.00 97.12 191 ILE A C 1
ATOM 1450 O O . ILE A 1 191 ? -6.979 5.332 5.793 1.00 97.12 191 ILE A O 1
ATOM 1454 N N . LEU A 1 192 ? -5.731 4.763 7.587 1.00 96.62 192 LEU A N 1
ATOM 1455 C CA . LEU A 1 192 ? -6.485 3.573 7.967 1.00 96.62 192 LEU A CA 1
ATOM 1456 C C . LEU A 1 192 ? -7.232 3.832 9.269 1.00 96.62 192 LEU A C 1
ATOM 1458 O O . LEU A 1 192 ? -6.628 4.286 10.238 1.00 96.62 192 LEU A O 1
ATOM 1462 N N . ARG A 1 193 ? -8.522 3.498 9.305 1.00 94.50 193 ARG A N 1
ATOM 1463 C CA . ARG A 1 193 ? -9.351 3.539 10.510 1.00 94.50 193 ARG A CA 1
ATOM 1464 C C . ARG A 1 193 ? -9.533 2.140 11.067 1.00 94.50 193 ARG A C 1
ATOM 1466 O O . ARG A 1 193 ? -10.065 1.266 10.388 1.00 94.50 193 ARG A O 1
ATOM 1473 N N . ASP A 1 194 ? -9.120 1.934 12.308 1.00 93.69 194 ASP A N 1
ATOM 1474 C CA . ASP A 1 194 ? -9.353 0.694 13.039 1.00 93.69 194 ASP A CA 1
ATOM 1475 C C . ASP A 1 194 ? -10.859 0.519 13.309 1.00 93.69 194 ASP A C 1
ATOM 1477 O O . ASP A 1 194 ? -11.522 1.399 13.863 1.00 93.69 194 ASP A O 1
ATOM 1481 N N . LYS A 1 195 ? -11.412 -0.625 12.906 1.00 91.56 195 LYS A N 1
ATOM 1482 C CA . LYS A 1 195 ? -12.849 -0.933 12.983 1.00 91.56 195 LYS A CA 1
ATOM 1483 C C . LYS A 1 195 ? -13.360 -1.133 14.403 1.00 91.56 195 LYS A C 1
ATOM 1485 O O . LYS A 1 195 ? -14.554 -0.969 14.650 1.00 91.56 195 LYS A O 1
ATOM 1490 N N . GLU A 1 196 ? -12.487 -1.539 15.319 1.00 89.44 196 GLU A N 1
ATOM 1491 C CA . GLU A 1 196 ? -12.847 -1.829 16.703 1.00 89.44 196 GLU A CA 1
ATOM 1492 C C . GLU A 1 196 ? -12.832 -0.558 17.562 1.00 89.44 196 GLU A C 1
ATOM 1494 O O . GLU A 1 196 ? -13.716 -0.349 18.394 1.00 89.44 196 GLU A O 1
ATOM 1499 N N . THR A 1 197 ? -11.842 0.304 17.347 1.00 87.38 197 THR A N 1
ATOM 1500 C CA . THR A 1 197 ? -11.570 1.476 18.187 1.00 87.38 197 THR A CA 1
ATOM 1501 C C . THR A 1 197 ? -11.941 2.803 17.539 1.00 87.38 197 THR A C 1
ATOM 1503 O O . THR A 1 197 ? -12.204 3.766 18.256 1.00 87.38 197 THR A O 1
ATOM 1506 N N . GLY A 1 198 ? -11.985 2.868 16.207 1.00 89.00 198 GLY A N 1
ATOM 1507 C CA . GLY A 1 198 ? -12.121 4.115 15.455 1.00 89.00 198 GLY A CA 1
ATOM 1508 C C . GLY A 1 198 ? -10.834 4.944 15.388 1.00 89.00 198 GLY A C 1
ATOM 1509 O O . GLY A 1 198 ? -10.882 6.075 14.912 1.00 89.00 198 GLY A O 1
ATOM 1510 N N . ASN A 1 199 ? -9.700 4.409 15.856 1.00 89.44 199 ASN A N 1
ATOM 1511 C CA . ASN A 1 199 ? -8.408 5.082 15.750 1.00 89.44 199 ASN A CA 1
ATOM 1512 C C . ASN A 1 199 ? -7.995 5.214 14.286 1.00 89.44 199 ASN A C 1
ATOM 1514 O O . ASN A 1 199 ? -8.067 4.235 13.544 1.00 89.44 199 ASN A O 1
ATOM 1518 N N . GLU A 1 200 ? -7.503 6.386 13.894 1.00 93.62 200 GLU A N 1
ATOM 1519 C CA . GLU A 1 200 ? -6.934 6.590 12.565 1.00 93.62 200 GLU A CA 1
ATOM 1520 C C . GLU A 1 200 ? -5.410 6.625 12.621 1.00 93.62 200 GLU A C 1
ATOM 1522 O O . GLU A 1 200 ? -4.807 7.227 13.516 1.00 93.62 200 GLU A O 1
ATOM 1527 N N . ILE A 1 201 ? -4.787 5.944 11.663 1.00 95.56 201 ILE A N 1
ATOM 1528 C CA . ILE A 1 201 ? -3.339 5.797 11.545 1.00 95.56 201 ILE A CA 1
ATOM 1529 C C . ILE A 1 201 ? -2.938 6.242 10.144 1.00 95.56 201 ILE A C 1
ATOM 1531 O O . ILE A 1 201 ? -3.431 5.704 9.150 1.00 95.56 201 ILE A O 1
ATOM 1535 N N . LEU A 1 202 ? -2.023 7.205 10.073 1.00 96.88 202 LEU A N 1
ATOM 1536 C CA . LEU A 1 202 ? -1.400 7.634 8.828 1.00 96.88 202 LEU A CA 1
ATOM 1537 C C . LEU A 1 202 ? -0.205 6.729 8.534 1.00 96.88 202 LEU A C 1
ATOM 1539 O O . LEU A 1 202 ? 0.780 6.738 9.266 1.00 96.88 202 LEU A O 1
ATOM 1543 N N . VAL A 1 203 ? -0.270 5.955 7.459 1.00 97.94 203 VAL A N 1
ATOM 1544 C CA . VAL A 1 203 ? 0.802 5.042 7.062 1.00 97.94 203 VAL A CA 1
ATOM 1545 C C . VAL A 1 203 ? 1.429 5.541 5.774 1.00 97.94 203 VAL A C 1
ATOM 1547 O O . VAL A 1 203 ? 0.726 5.818 4.800 1.00 97.94 203 VAL A O 1
ATOM 1550 N N . THR A 1 204 ? 2.754 5.619 5.751 1.00 97.69 204 THR A N 1
ATOM 1551 C CA . THR A 1 204 ? 3.519 5.921 4.544 1.00 97.69 204 THR A CA 1
ATOM 1552 C C . THR A 1 204 ? 4.437 4.759 4.198 1.00 97.69 204 THR A C 1
ATOM 1554 O O . THR A 1 204 ? 4.866 4.004 5.070 1.00 97.69 204 THR A O 1
ATOM 1557 N N . ASN A 1 205 ? 4.718 4.597 2.910 1.00 97.50 205 ASN A N 1
ATOM 1558 C CA . ASN A 1 205 ? 5.679 3.630 2.420 1.00 97.50 205 ASN A CA 1
ATOM 1559 C C . ASN A 1 205 ? 6.529 4.249 1.314 1.00 97.50 205 ASN A C 1
ATOM 1561 O O . ASN A 1 205 ? 6.043 4.479 0.203 1.00 97.50 205 ASN A O 1
ATOM 1565 N N . ALA A 1 206 ? 7.792 4.522 1.630 1.00 95.38 206 ALA A N 1
ATOM 1566 C CA . ALA A 1 206 ? 8.706 5.238 0.756 1.00 95.38 206 ALA A CA 1
ATOM 1567 C C . ALA A 1 206 ? 9.875 4.362 0.293 1.00 95.38 206 ALA A C 1
ATOM 1569 O O . ALA A 1 206 ? 10.382 3.510 1.018 1.00 95.38 206 ALA A O 1
ATOM 1570 N N . HIS A 1 207 ? 10.344 4.642 -0.919 1.00 93.88 207 HIS A N 1
ATOM 1571 C CA . HIS A 1 207 ? 11.645 4.193 -1.392 1.00 93.88 207 HIS A CA 1
ATOM 1572 C C . HIS A 1 207 ? 12.393 5.428 -1.896 1.00 93.88 207 HIS A C 1
ATOM 1574 O O . HIS A 1 207 ? 12.004 6.011 -2.911 1.00 93.88 207 HIS A O 1
ATOM 1580 N N . THR A 1 208 ? 13.384 5.897 -1.138 1.00 92.56 208 THR A N 1
ATOM 1581 C CA . THR A 1 208 ? 14.108 7.147 -1.437 1.00 92.56 208 THR A CA 1
ATOM 1582 C C . THR A 1 208 ? 15.320 6.887 -2.333 1.00 92.56 208 THR A C 1
ATOM 1584 O O . THR A 1 208 ? 15.649 5.749 -2.662 1.00 92.56 208 THR A O 1
ATOM 1587 N N . ASP A 1 209 ? 16.011 7.943 -2.755 1.00 90.00 209 ASP A N 1
ATOM 1588 C CA . ASP A 1 209 ? 17.160 7.816 -3.650 1.00 90.00 209 ASP A CA 1
ATOM 1589 C C . ASP A 1 209 ? 18.334 7.012 -3.082 1.00 90.00 209 ASP A C 1
ATOM 1591 O O . ASP A 1 209 ? 18.965 7.384 -2.089 1.00 90.00 209 ASP A O 1
ATOM 1595 N N . ASN A 1 210 ? 18.741 5.976 -3.815 1.00 87.19 210 ASN A N 1
ATOM 1596 C CA . ASN A 1 210 ? 19.954 5.216 -3.547 1.00 87.19 210 ASN A CA 1
ATOM 1597 C C . ASN A 1 210 ? 21.210 5.903 -4.110 1.00 87.19 210 ASN A C 1
ATOM 1599 O O . ASN A 1 210 ? 21.216 6.510 -5.177 1.00 87.19 210 ASN A O 1
ATOM 1603 N N . ASN A 1 211 ? 22.337 5.793 -3.404 1.00 82.62 211 ASN A N 1
ATOM 1604 C CA . ASN A 1 211 ? 23.609 6.278 -3.945 1.00 82.62 211 ASN A CA 1
ATOM 1605 C C . ASN A 1 211 ? 24.028 5.423 -5.153 1.00 82.62 211 ASN A C 1
ATOM 1607 O O . ASN A 1 211 ? 24.256 4.223 -5.004 1.00 82.62 211 ASN A O 1
ATOM 1611 N N . TYR A 1 212 ? 24.238 6.044 -6.315 1.00 77.38 212 TYR A N 1
ATOM 1612 C CA . TYR A 1 212 ? 24.732 5.367 -7.517 1.00 77.38 212 TYR A CA 1
ATOM 1613 C C . TYR A 1 212 ? 26.039 6.000 -8.026 1.00 77.38 212 TYR A C 1
ATOM 1615 O O . TYR A 1 212 ? 26.296 7.192 -7.840 1.00 77.38 212 TYR A O 1
ATOM 1623 N N . ASP A 1 213 ? 26.915 5.198 -8.642 1.00 76.19 213 ASP A N 1
ATOM 1624 C CA . ASP A 1 213 ? 28.184 5.635 -9.257 1.00 76.19 213 ASP A CA 1
ATOM 1625 C C . ASP A 1 213 ? 29.108 6.497 -8.366 1.00 76.19 213 ASP A C 1
ATOM 1627 O O . ASP A 1 213 ? 29.869 7.340 -8.849 1.00 76.19 213 ASP A O 1
ATOM 1631 N N . GLY A 1 214 ? 29.064 6.292 -7.045 1.00 75.31 214 GLY A N 1
ATOM 1632 C CA . GLY A 1 214 ? 29.869 7.051 -6.083 1.00 75.31 214 GLY A CA 1
ATOM 1633 C C . GLY A 1 214 ? 29.407 8.496 -5.863 1.00 75.31 214 GLY A C 1
ATOM 1634 O O . GLY A 1 214 ? 30.168 9.290 -5.307 1.00 75.31 214 GLY A O 1
ATOM 1635 N N . LYS A 1 215 ? 28.189 8.844 -6.293 1.00 79.00 215 LYS A N 1
ATOM 1636 C CA . LYS A 1 215 ? 27.537 10.116 -5.972 1.00 79.00 215 LYS A CA 1
ATOM 1637 C C . LYS A 1 215 ? 26.807 9.992 -4.640 1.00 79.00 215 LYS A C 1
ATOM 1639 O O . LYS A 1 215 ? 26.193 8.966 -4.356 1.00 79.00 215 LYS A O 1
ATOM 1644 N N . ASP A 1 216 ? 26.897 11.040 -3.832 1.00 82.69 216 ASP A N 1
ATOM 1645 C CA . ASP A 1 216 ? 26.141 11.152 -2.590 1.00 82.69 216 ASP A CA 1
ATOM 1646 C C . ASP A 1 216 ? 24.805 11.840 -2.879 1.00 82.69 216 ASP A C 1
ATOM 1648 O O . ASP A 1 216 ? 24.776 13.027 -3.196 1.00 82.69 216 ASP A O 1
ATOM 1652 N N . LEU A 1 217 ? 23.714 11.082 -2.786 1.00 84.56 217 LEU A N 1
ATOM 1653 C CA . LEU A 1 217 ? 22.348 11.593 -2.917 1.00 84.56 217 LEU A CA 1
ATOM 1654 C C . LEU A 1 217 ? 21.712 11.926 -1.561 1.00 84.56 217 LEU A C 1
ATOM 1656 O O . LEU A 1 217 ? 20.496 12.059 -1.469 1.00 84.56 217 LEU A O 1
ATOM 1660 N N . GLY A 1 218 ? 22.518 12.104 -0.507 1.00 86.31 218 GLY A N 1
ATOM 1661 C CA . GLY A 1 218 ? 22.051 12.542 0.812 1.00 86.31 218 GLY A CA 1
ATOM 1662 C C . GLY A 1 218 ? 21.139 13.771 0.761 1.00 86.31 218 GLY A C 1
ATOM 1663 O O . GLY A 1 218 ? 20.046 13.703 1.311 1.00 86.31 218 GLY A O 1
ATOM 1664 N N . PRO A 1 219 ? 21.507 14.853 0.048 1.00 85.69 219 PRO A N 1
ATOM 1665 C CA . PRO A 1 219 ? 20.634 16.017 -0.100 1.00 85.69 219 PRO A CA 1
ATOM 1666 C C . PRO A 1 219 ? 19.299 15.725 -0.801 1.00 85.69 219 PRO A C 1
ATOM 1668 O O . PRO A 1 219 ? 18.300 16.344 -0.450 1.00 85.69 219 PRO A O 1
ATOM 1671 N N . SER A 1 220 ? 19.276 14.792 -1.763 1.00 86.31 220 SER A N 1
ATOM 1672 C CA . SER A 1 220 ? 18.037 14.382 -2.444 1.00 86.31 220 SER A CA 1
ATOM 1673 C C . SER A 1 220 ? 17.123 13.632 -1.478 1.00 86.31 220 SER A C 1
ATOM 1675 O O . SER A 1 220 ? 15.966 14.002 -1.309 1.00 86.31 220 SER A O 1
ATOM 1677 N N . ARG A 1 221 ? 17.673 12.647 -0.751 1.00 89.19 221 ARG A N 1
ATOM 1678 C CA . ARG A 1 221 ? 16.941 11.904 0.285 1.00 89.19 221 ARG A CA 1
ATOM 1679 C C . ARG A 1 221 ? 16.397 12.820 1.379 1.00 89.19 221 ARG A C 1
ATOM 1681 O O . ARG A 1 221 ? 15.241 12.677 1.755 1.00 89.19 221 ARG A O 1
ATOM 1688 N N . ASP A 1 222 ? 17.201 13.767 1.867 1.00 86.75 222 ASP A N 1
ATOM 1689 C CA . ASP A 1 222 ? 16.767 14.748 2.872 1.00 86.75 222 ASP A CA 1
ATOM 1690 C C . ASP A 1 222 ? 15.552 15.545 2.370 1.00 86.75 222 ASP A C 1
ATOM 1692 O O . ASP A 1 222 ? 14.584 15.731 3.100 1.00 86.75 222 ASP A O 1
ATOM 1696 N N . ALA A 1 223 ? 15.579 15.987 1.112 1.00 87.88 223 ALA A N 1
ATOM 1697 C CA . ALA A 1 223 ? 14.489 16.760 0.535 1.00 87.88 223 ALA A CA 1
ATOM 1698 C C . ALA A 1 223 ? 13.248 15.905 0.215 1.00 87.88 223 ALA A C 1
ATOM 1700 O O . ALA A 1 223 ? 12.129 16.401 0.318 1.00 87.88 223 ALA A O 1
ATOM 1701 N N . GLN A 1 224 ? 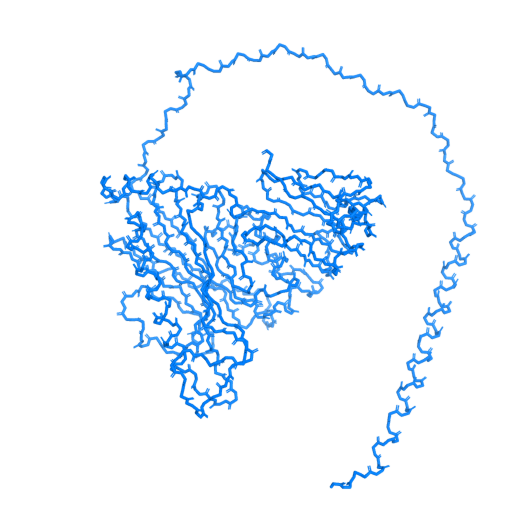13.419 14.628 -0.146 1.00 91.19 224 GLN A N 1
ATOM 1702 C CA . GLN A 1 224 ? 12.320 13.662 -0.280 1.00 91.19 224 GLN A CA 1
ATOM 1703 C C . GLN A 1 224 ? 11.624 13.440 1.070 1.00 91.19 224 GLN A C 1
ATOM 1705 O O . GLN A 1 224 ? 10.400 13.511 1.155 1.00 91.19 224 GLN A O 1
ATOM 1710 N N . LEU A 1 225 ? 12.403 13.251 2.137 1.00 92.12 225 LEU A N 1
ATOM 1711 C CA . LEU A 1 225 ? 11.885 13.127 3.499 1.00 92.12 225 LEU A CA 1
ATOM 1712 C C . LEU A 1 225 ? 11.194 14.409 3.976 1.00 92.12 225 LEU A C 1
ATOM 1714 O O . LEU A 1 225 ? 10.130 14.331 4.575 1.00 92.12 225 LEU A O 1
ATOM 1718 N N . GLU A 1 226 ? 11.747 15.585 3.669 1.00 90.88 226 GLU A N 1
ATOM 1719 C CA . GLU A 1 226 ? 11.107 16.869 3.977 1.00 90.88 226 GLU A CA 1
ATOM 1720 C C . GLU A 1 226 ? 9.769 17.029 3.236 1.00 90.88 226 GLU A C 1
ATOM 1722 O O . GLU A 1 226 ? 8.796 17.502 3.817 1.00 90.88 226 GLU A O 1
ATOM 1727 N N . GLN A 1 227 ? 9.677 16.614 1.967 1.00 93.75 227 GLN A N 1
ATOM 1728 C CA . GLN A 1 227 ? 8.401 16.608 1.243 1.00 93.75 227 GLN A CA 1
ATOM 1729 C C . GLN A 1 227 ? 7.380 15.663 1.872 1.00 93.75 227 GLN A C 1
ATOM 1731 O O . GLN A 1 227 ? 6.218 16.043 2.003 1.00 93.75 227 GLN A O 1
ATOM 1736 N N . LEU A 1 228 ? 7.810 14.458 2.256 1.00 95.00 228 LEU A N 1
ATOM 1737 C CA . LEU A 1 228 ? 6.941 13.494 2.920 1.00 95.00 228 LEU A CA 1
ATOM 1738 C C . LEU A 1 228 ? 6.431 14.056 4.251 1.00 95.00 228 LEU A C 1
ATOM 1740 O O . LEU A 1 228 ? 5.224 14.086 4.451 1.00 95.00 228 LEU A O 1
ATOM 1744 N N . ALA A 1 229 ? 7.321 14.586 5.092 1.00 94.19 229 ALA A N 1
ATOM 1745 C CA . ALA A 1 229 ? 6.967 15.180 6.379 1.00 94.19 229 ALA A CA 1
ATOM 1746 C C . ALA A 1 229 ? 5.986 16.353 6.226 1.00 94.19 229 ALA A C 1
ATOM 1748 O O . ALA A 1 229 ? 4.943 16.369 6.870 1.00 94.19 229 ALA A O 1
ATOM 1749 N N . ASN A 1 230 ? 6.250 17.286 5.300 1.00 94.88 230 ASN A N 1
ATOM 1750 C CA . ASN A 1 230 ? 5.321 18.387 5.023 1.00 94.88 230 ASN A CA 1
ATOM 1751 C C . ASN A 1 230 ? 3.940 17.870 4.595 1.00 94.88 230 ASN A C 1
ATOM 1753 O O . ASN A 1 230 ? 2.920 18.428 4.991 1.00 94.88 230 ASN A O 1
ATOM 1757 N N . ARG A 1 231 ? 3.893 16.802 3.787 1.00 96.94 231 ARG A N 1
ATOM 1758 C CA . ARG A 1 231 ? 2.620 16.222 3.357 1.00 96.94 231 ARG A CA 1
ATOM 1759 C C . ARG A 1 231 ? 1.891 15.517 4.501 1.00 96.94 231 ARG A C 1
ATOM 1761 O O . ARG A 1 231 ? 0.668 15.583 4.565 1.00 96.94 231 ARG A O 1
ATOM 1768 N N . GLN A 1 232 ? 2.619 14.875 5.410 1.00 95.81 232 GLN A N 1
ATOM 1769 C CA . GLN A 1 232 ? 2.041 14.292 6.620 1.00 95.81 232 GLN A CA 1
ATOM 1770 C C . GLN A 1 232 ? 1.445 15.366 7.528 1.00 95.81 232 GLN A C 1
ATOM 1772 O O . GLN A 1 232 ? 0.313 15.195 7.965 1.00 95.81 232 GLN A O 1
ATOM 1777 N N . ASP A 1 233 ? 2.143 16.485 7.732 1.00 95.44 233 ASP A N 1
ATOM 1778 C CA . ASP A 1 233 ? 1.636 17.619 8.514 1.00 95.44 233 ASP A CA 1
ATOM 1779 C C . ASP A 1 233 ? 0.324 18.168 7.924 1.00 95.44 233 ASP A C 1
ATOM 1781 O O . ASP A 1 233 ? -0.640 18.396 8.654 1.00 95.44 233 ASP A O 1
ATOM 1785 N N . GLU A 1 234 ? 0.256 18.333 6.597 1.00 96.50 234 GLU A N 1
ATOM 1786 C CA . GLU A 1 234 ? -0.972 18.752 5.904 1.00 96.50 234 GLU A CA 1
ATOM 1787 C C . GLU A 1 234 ? -2.124 17.763 6.124 1.00 96.50 234 GLU A C 1
ATOM 1789 O O . GLU A 1 234 ? -3.252 18.178 6.391 1.00 96.50 234 GLU A O 1
ATOM 1794 N N . LEU A 1 235 ? -1.851 16.458 6.028 1.00 95.88 235 LEU A N 1
ATOM 1795 C CA . LEU A 1 235 ? -2.858 15.419 6.243 1.00 95.88 235 LEU A CA 1
ATOM 1796 C C . LEU A 1 235 ? -3.289 15.331 7.708 1.00 95.88 235 LEU A C 1
ATOM 1798 O O . LEU A 1 235 ? -4.461 15.103 7.968 1.00 95.88 235 LEU A O 1
ATOM 1802 N N . MET A 1 236 ? -2.390 15.542 8.666 1.00 93.94 236 MET A N 1
ATOM 1803 C CA . MET A 1 236 ? -2.741 15.596 10.088 1.00 93.94 236 MET A CA 1
ATOM 1804 C C . MET A 1 236 ? -3.576 16.836 10.435 1.00 93.94 236 MET A C 1
ATOM 1806 O O . MET A 1 236 ? -4.415 16.775 11.332 1.00 93.94 236 MET A O 1
ATOM 1810 N N . GLU A 1 237 ? -3.398 17.950 9.716 1.00 94.00 237 GLU A N 1
ATOM 1811 C CA . GLU A 1 237 ? -4.288 19.115 9.820 1.00 94.00 237 GLU A CA 1
ATOM 1812 C C . GLU A 1 237 ? -5.663 18.847 9.181 1.00 94.00 237 GLU A C 1
ATOM 1814 O O . GLU A 1 237 ? -6.685 19.285 9.715 1.00 94.00 237 GLU A O 1
ATOM 1819 N N . GLU A 1 238 ? -5.702 18.135 8.051 1.00 95.00 238 GLU A N 1
ATOM 1820 C CA . GLU A 1 238 ? -6.937 17.789 7.333 1.00 95.00 238 GLU A CA 1
ATOM 1821 C C . GLU A 1 238 ? -7.763 16.716 8.061 1.00 95.00 238 GLU A C 1
ATOM 1823 O O . GLU A 1 238 ? -8.982 16.851 8.170 1.00 95.00 238 GLU A O 1
ATOM 1828 N N . PHE A 1 239 ? -7.098 15.696 8.605 1.00 93.19 239 PHE A N 1
ATOM 1829 C CA . PHE A 1 239 ? -7.680 14.536 9.275 1.00 93.19 239 PHE A CA 1
ATOM 1830 C C . PHE A 1 239 ? -7.286 14.533 10.752 1.00 93.19 239 PHE A C 1
ATOM 1832 O O . PHE A 1 239 ? -6.405 13.796 11.200 1.00 93.19 239 PHE A O 1
ATOM 1839 N N . SER A 1 240 ? -7.977 15.348 11.548 1.00 90.81 240 SER A N 1
ATOM 1840 C CA . SER A 1 240 ? -7.699 15.473 12.985 1.00 90.81 240 SER A CA 1
ATOM 1841 C C . SER A 1 240 ? -7.976 14.195 13.794 1.00 90.81 240 SER A C 1
ATOM 1843 O O . SER A 1 240 ? -7.725 14.171 14.995 1.00 90.81 240 SER A O 1
ATOM 1845 N N . GLY A 1 241 ? -8.545 13.151 13.177 1.00 89.81 241 GLY A N 1
ATOM 1846 C CA . GLY A 1 241 ? -8.730 11.834 13.785 1.00 89.81 241 GLY A CA 1
ATOM 1847 C C . GLY A 1 241 ? -7.442 11.006 13.891 1.00 89.81 241 GLY A C 1
ATOM 1848 O O . GLY A 1 241 ? -7.410 10.052 14.678 1.00 89.81 241 GLY A O 1
ATOM 1849 N N . ILE A 1 242 ? -6.380 11.374 13.158 1.00 92.88 242 ILE A N 1
ATOM 1850 C CA . ILE A 1 242 ? -5.089 10.671 13.156 1.00 92.88 242 ILE A CA 1
ATOM 1851 C C . ILE A 1 242 ? -4.462 10.700 14.555 1.00 92.88 242 ILE A C 1
ATOM 1853 O O . ILE A 1 242 ? -4.305 11.751 15.165 1.00 92.88 242 ILE A O 1
ATOM 1857 N N . GLN A 1 243 ? -4.076 9.529 15.064 1.00 91.00 243 GLN A N 1
ATOM 1858 C CA . GLN A 1 243 ? -3.459 9.362 16.390 1.00 91.00 243 GLN A CA 1
ATOM 1859 C C . GLN A 1 243 ? -1.994 8.940 16.333 1.00 91.00 243 GLN A C 1
ATOM 1861 O O . GLN A 1 243 ? -1.257 9.082 17.314 1.00 91.00 243 GLN A O 1
ATOM 1866 N N . ALA A 1 244 ? -1.587 8.370 15.204 1.00 92.44 244 ALA A N 1
ATOM 1867 C CA . ALA A 1 244 ? -0.234 7.909 14.983 1.00 92.44 244 ALA A CA 1
ATOM 1868 C C . ALA A 1 244 ? 0.130 7.985 13.505 1.00 92.44 244 ALA A C 1
ATOM 1870 O O . ALA A 1 244 ? -0.725 7.831 12.628 1.00 92.44 244 ALA A O 1
ATOM 1871 N N . THR A 1 245 ? 1.421 8.156 13.257 1.00 94.19 245 THR A N 1
ATOM 1872 C CA . THR A 1 245 ? 2.035 7.967 11.953 1.00 94.19 245 THR A CA 1
ATOM 1873 C C . THR A 1 245 ? 2.930 6.730 11.980 1.00 94.19 245 THR A C 1
ATOM 1875 O O . THR A 1 245 ? 3.555 6.411 12.994 1.00 94.19 245 THR A O 1
ATOM 1878 N N . VAL A 1 246 ? 2.957 6.000 10.869 1.00 95.00 246 VAL A N 1
ATOM 1879 C CA . VAL A 1 246 ? 3.819 4.837 10.654 1.00 95.00 246 VAL A CA 1
ATOM 1880 C C . VAL A 1 246 ? 4.523 5.025 9.319 1.00 95.00 246 VAL A C 1
ATOM 1882 O O . VAL A 1 246 ? 3.899 4.921 8.265 1.00 95.00 246 VAL A O 1
ATOM 1885 N N . ASN A 1 247 ? 5.822 5.296 9.353 1.00 95.31 247 ASN A N 1
ATOM 1886 C CA . ASN A 1 247 ? 6.651 5.427 8.164 1.00 95.31 247 ASN A CA 1
ATOM 1887 C C . ASN A 1 247 ? 7.396 4.122 7.909 1.00 95.31 247 ASN A C 1
ATOM 1889 O O . ASN A 1 247 ? 8.273 3.729 8.678 1.00 95.31 247 ASN A O 1
ATOM 1893 N N . LEU A 1 248 ? 7.025 3.462 6.821 1.00 95.38 248 LEU A N 1
ATOM 1894 C CA . LEU A 1 248 ? 7.649 2.255 6.303 1.00 95.38 248 LEU A CA 1
ATOM 1895 C C . LEU A 1 248 ? 8.546 2.652 5.130 1.00 95.38 248 LEU A C 1
ATOM 1897 O O . LEU A 1 248 ? 8.261 3.620 4.418 1.00 95.38 248 LEU A O 1
ATOM 1901 N N . GLY A 1 249 ? 9.619 1.912 4.891 1.00 94.56 249 GLY A N 1
ATOM 1902 C CA . GLY A 1 249 ? 10.391 2.148 3.681 1.00 94.56 249 GLY A CA 1
ATOM 1903 C C . GLY A 1 249 ? 11.804 1.616 3.679 1.00 94.56 249 GLY A C 1
ATOM 1904 O O . GLY A 1 249 ? 12.370 1.292 4.724 1.00 94.56 249 GLY A O 1
ATOM 1905 N N . ASP A 1 250 ? 12.366 1.627 2.474 1.00 93.38 250 ASP A N 1
ATOM 1906 C CA . ASP A 1 250 ? 13.803 1.659 2.241 1.00 93.38 250 ASP A CA 1
ATOM 1907 C C . ASP A 1 250 ? 14.204 3.120 2.015 1.00 93.38 250 ASP A C 1
ATOM 1909 O O . ASP A 1 250 ? 13.956 3.738 0.973 1.00 93.38 250 ASP A O 1
ATOM 1913 N N . PHE A 1 251 ? 14.802 3.707 3.041 1.00 92.19 251 PHE A N 1
ATOM 1914 C CA . PHE A 1 251 ? 15.225 5.094 3.031 1.00 92.19 251 PHE A CA 1
ATOM 1915 C C . PHE A 1 251 ? 16.634 5.272 2.477 1.00 92.19 251 PHE A C 1
ATOM 1917 O O . PHE A 1 251 ? 17.104 6.411 2.437 1.00 92.19 251 PHE A O 1
ATOM 1924 N N . ASN A 1 252 ? 17.328 4.211 2.049 1.00 89.06 252 ASN A N 1
ATOM 1925 C CA . ASN A 1 252 ? 18.653 4.287 1.431 1.00 89.06 252 ASN A CA 1
ATOM 1926 C C . ASN A 1 252 ? 19.689 5.116 2.232 1.00 89.06 252 ASN A C 1
ATOM 1928 O O . ASN A 1 252 ? 20.687 5.613 1.689 1.00 89.06 252 ASN A O 1
ATOM 1932 N N . GLN A 1 253 ? 19.470 5.286 3.540 1.00 80.69 253 GLN A N 1
ATOM 1933 C CA . GLN A 1 253 ? 20.367 5.978 4.463 1.00 80.69 253 GLN A CA 1
ATOM 1934 C C . GLN A 1 253 ? 21.213 4.950 5.215 1.00 80.69 253 GLN A C 1
ATOM 1936 O O . GLN A 1 253 ? 20.838 3.798 5.355 1.00 80.69 253 GLN A O 1
ATOM 1941 N N . ARG A 1 254 ? 22.433 5.325 5.612 1.00 68.06 254 ARG A N 1
ATOM 1942 C CA . ARG A 1 254 ? 23.385 4.397 6.255 1.00 68.06 254 ARG A CA 1
ATOM 1943 C C . ARG A 1 254 ? 23.683 4.735 7.714 1.00 68.06 254 ARG A C 1
ATOM 1945 O O . ARG A 1 254 ? 24.517 4.063 8.308 1.00 68.06 254 ARG A O 1
ATOM 1952 N N . ASP A 1 255 ? 23.065 5.773 8.274 1.00 61.69 255 ASP A N 1
ATOM 1953 C CA . ASP A 1 255 ? 23.454 6.305 9.582 1.00 61.69 255 ASP A CA 1
ATOM 1954 C C . ASP A 1 255 ? 22.228 6.790 10.371 1.00 61.69 255 ASP A C 1
ATOM 1956 O O . ASP A 1 255 ? 21.523 7.699 9.938 1.00 61.69 255 ASP A O 1
ATOM 1960 N N . SER A 1 256 ? 22.009 6.207 11.552 1.00 47.78 256 SER A N 1
ATOM 1961 C CA . SER A 1 256 ? 20.866 6.442 12.452 1.00 47.78 256 SER A CA 1
ATOM 1962 C C . SER A 1 256 ? 20.931 7.775 13.214 1.00 47.78 256 SER A C 1
ATOM 1964 O O . SER A 1 256 ? 20.142 8.029 14.115 1.00 47.78 256 SER A O 1
ATOM 1966 N N . GLY A 1 257 ? 21.910 8.636 12.920 1.00 48.47 257 GLY A N 1
ATOM 1967 C CA . GLY A 1 257 ? 22.161 9.867 13.679 1.00 48.47 257 GLY A CA 1
ATOM 1968 C C . GLY A 1 257 ? 21.252 11.049 13.330 1.00 48.47 257 GLY A C 1
ATOM 1969 O O . GLY A 1 257 ? 21.580 12.173 13.710 1.00 48.47 257 GLY A O 1
ATOM 1970 N N . ARG A 1 258 ? 20.194 10.840 12.537 1.00 50.09 258 ARG A N 1
ATOM 1971 C CA . ARG A 1 258 ? 19.404 11.931 11.942 1.00 50.09 258 ARG A CA 1
ATOM 1972 C C . ARG A 1 258 ? 17.882 11.785 12.045 1.00 50.09 258 ARG A C 1
ATOM 1974 O O . ARG A 1 258 ? 17.196 12.742 11.704 1.00 50.09 258 ARG A O 1
ATOM 1981 N N . LEU A 1 259 ? 17.389 10.653 12.544 1.00 52.75 259 LEU A N 1
ATOM 1982 C CA . LEU A 1 259 ? 15.988 10.415 12.897 1.00 52.75 259 LEU A CA 1
ATOM 1983 C C . LEU A 1 259 ? 15.944 10.323 14.430 1.00 52.75 259 LEU A C 1
ATOM 1985 O O . LEU A 1 259 ? 16.171 9.261 14.997 1.00 52.75 259 LEU A O 1
ATOM 1989 N N . ASP A 1 260 ? 15.854 11.464 15.110 1.00 47.91 260 ASP A N 1
ATOM 1990 C CA . ASP A 1 260 ? 16.195 11.594 16.536 1.00 47.91 260 ASP A CA 1
ATOM 1991 C C . ASP A 1 260 ? 14.941 11.978 17.350 1.00 47.91 260 ASP A C 1
ATOM 1993 O O . ASP A 1 260 ? 14.854 13.104 17.835 1.00 47.91 260 ASP A O 1
ATOM 1997 N N . ASP A 1 261 ? 13.969 11.057 17.471 1.00 47.78 261 ASP A N 1
ATOM 1998 C CA . ASP A 1 261 ? 12.842 11.092 18.441 1.00 47.78 261 ASP A CA 1
ATOM 1999 C C . ASP A 1 261 ? 11.902 9.857 18.443 1.00 47.78 261 ASP A C 1
ATOM 2001 O O . ASP A 1 261 ? 11.316 9.574 19.493 1.00 47.78 261 ASP A O 1
ATOM 2005 N N . GLY A 1 262 ? 11.802 9.086 17.353 1.00 51.12 262 GLY A N 1
ATOM 2006 C CA . GLY A 1 262 ? 10.962 7.875 17.264 1.00 51.12 262 GLY A CA 1
ATOM 2007 C C . GLY A 1 262 ? 11.623 6.556 17.716 1.00 51.12 262 GLY A C 1
ATOM 2008 O O . GLY A 1 262 ? 12.843 6.450 17.873 1.00 51.12 262 GLY A O 1
ATOM 2009 N N . ALA A 1 263 ? 10.818 5.505 17.919 1.00 52.31 263 ALA A N 1
ATOM 2010 C CA . ALA A 1 263 ? 11.330 4.146 18.125 1.00 52.31 263 ALA A CA 1
ATOM 2011 C C . ALA A 1 263 ? 11.751 3.532 16.778 1.00 52.31 263 ALA A C 1
ATOM 2013 O O . ALA A 1 263 ? 10.935 2.938 16.081 1.00 52.31 263 ALA A O 1
ATOM 2014 N N . ASP A 1 264 ? 13.023 3.694 16.418 1.00 54.97 264 ASP A N 1
ATOM 2015 C CA . ASP A 1 264 ? 13.574 3.219 15.144 1.00 54.97 264 ASP A CA 1
ATOM 2016 C C . ASP A 1 264 ? 14.072 1.762 15.243 1.00 54.97 264 ASP A C 1
ATOM 2018 O O . ASP A 1 264 ? 14.774 1.383 16.193 1.00 54.97 264 ASP A O 1
ATOM 2022 N N . ILE A 1 265 ? 13.713 0.931 14.260 1.00 53.88 265 ILE A N 1
ATOM 2023 C CA . ILE A 1 265 ? 14.223 -0.437 14.103 1.00 53.88 265 ILE A CA 1
ATOM 2024 C C . ILE A 1 265 ? 14.962 -0.552 12.778 1.00 53.88 265 ILE A C 1
ATOM 2026 O O . ILE A 1 265 ? 14.436 -0.260 11.710 1.00 53.88 265 ILE A O 1
ATOM 2030 N N . HIS A 1 266 ? 16.168 -1.104 12.874 1.00 59.81 266 HIS A N 1
ATOM 2031 C CA . HIS A 1 266 ? 17.120 -1.257 11.787 1.00 59.81 266 HIS A CA 1
ATOM 2032 C C . HIS A 1 266 ? 17.451 -2.733 11.541 1.00 59.81 266 HIS A C 1
ATOM 2034 O O . HIS A 1 266 ? 17.698 -3.475 12.496 1.00 59.81 266 HIS A O 1
ATOM 2040 N N . ASN A 1 267 ? 17.576 -3.159 10.279 1.00 48.53 267 ASN A N 1
ATOM 2041 C CA . ASN A 1 267 ? 18.096 -4.492 9.955 1.00 48.53 267 ASN A CA 1
ATOM 2042 C C . ASN A 1 267 ? 18.914 -4.484 8.659 1.00 48.53 267 ASN A C 1
ATOM 2044 O O . ASN A 1 267 ? 18.370 -4.440 7.567 1.00 48.53 267 ASN A O 1
ATOM 2048 N N . ASN A 1 268 ? 20.237 -4.598 8.783 1.00 47.66 268 ASN A N 1
ATOM 2049 C CA . ASN A 1 268 ? 21.090 -5.101 7.708 1.00 47.66 268 ASN A CA 1
ATOM 2050 C C . ASN A 1 268 ? 22.338 -5.771 8.322 1.00 47.66 268 ASN A C 1
ATOM 2052 O O . ASN A 1 268 ? 23.040 -5.132 9.110 1.00 47.66 268 ASN A O 1
ATOM 2056 N N . PRO A 1 269 ? 22.660 -7.038 7.990 1.00 42.19 269 PRO A N 1
ATOM 2057 C CA . PRO A 1 269 ? 23.884 -7.700 8.450 1.00 42.19 269 PRO A CA 1
ATOM 2058 C C . PRO A 1 269 ? 25.186 -7.114 7.865 1.00 42.19 269 PRO A C 1
ATOM 2060 O O . PRO A 1 269 ? 26.268 -7.522 8.293 1.00 42.19 269 PRO A O 1
ATOM 2063 N N . SER A 1 270 ? 25.119 -6.161 6.928 1.00 48.00 270 SER A N 1
ATOM 2064 C CA . SER A 1 270 ? 26.262 -5.352 6.491 1.00 48.00 270 SER A CA 1
ATOM 2065 C C . SER A 1 270 ? 26.015 -3.865 6.749 1.00 48.00 270 SER A C 1
ATOM 2067 O O . SER A 1 270 ? 25.338 -3.255 5.940 1.00 48.00 270 SER A O 1
ATOM 2069 N N . ASP A 1 271 ? 26.530 -3.306 7.855 1.00 48.41 271 ASP A N 1
ATOM 2070 C CA . ASP A 1 271 ? 26.836 -1.883 8.172 1.00 48.41 271 ASP A CA 1
ATOM 2071 C C . ASP A 1 271 ? 26.032 -0.728 7.488 1.00 48.41 271 ASP A C 1
ATOM 2073 O O . ASP A 1 271 ? 26.530 0.391 7.368 1.00 48.41 271 ASP A O 1
ATOM 2077 N N . SER A 1 272 ? 24.799 -0.951 7.031 1.00 55.84 272 SER A N 1
ATOM 2078 C CA . SER A 1 272 ? 23.942 0.015 6.332 1.00 55.84 272 SER A CA 1
ATOM 2079 C C . SER A 1 272 ? 22.478 -0.356 6.532 1.00 55.84 272 SER A C 1
ATOM 2081 O O . SER A 1 272 ? 21.890 -1.051 5.708 1.00 55.84 272 SER A O 1
ATOM 2083 N N . ALA A 1 273 ? 21.912 0.053 7.663 1.00 67.44 273 ALA A N 1
ATOM 2084 C CA . ALA A 1 273 ? 20.480 -0.045 7.905 1.00 67.44 273 ALA A CA 1
ATOM 2085 C C . ALA A 1 273 ? 19.752 0.967 7.015 1.00 67.44 273 ALA A C 1
ATOM 2087 O O . ALA A 1 273 ? 19.720 2.142 7.357 1.00 67.44 273 ALA A O 1
ATOM 2088 N N . ALA A 1 274 ? 19.282 0.507 5.856 1.00 83.88 274 ALA A N 1
ATOM 2089 C CA . ALA A 1 274 ? 18.573 1.324 4.876 1.00 83.88 274 ALA A CA 1
ATOM 2090 C C . ALA A 1 274 ? 17.053 1.240 5.055 1.00 83.88 274 ALA A C 1
ATOM 2092 O O . ALA A 1 274 ? 16.354 2.209 4.781 1.00 83.88 274 ALA A O 1
ATOM 2093 N N . ASP A 1 275 ? 16.559 0.112 5.563 1.00 87.69 275 ASP A N 1
ATOM 2094 C CA . ASP A 1 275 ? 15.155 -0.091 5.893 1.00 87.69 275 ASP A CA 1
ATOM 2095 C C . ASP A 1 275 ? 14.831 0.467 7.279 1.00 87.69 275 ASP A C 1
ATOM 2097 O O . ASP A 1 275 ? 15.599 0.263 8.230 1.00 87.69 275 ASP A O 1
ATOM 2101 N N . HIS A 1 276 ? 13.675 1.121 7.398 1.00 88.38 276 HIS A N 1
ATOM 2102 C CA . HIS A 1 276 ? 13.176 1.625 8.674 1.00 88.38 276 HIS A CA 1
ATOM 2103 C C . HIS A 1 276 ? 11.676 1.376 8.842 1.00 88.38 276 HIS A C 1
ATOM 2105 O O . HIS A 1 276 ? 10.900 1.349 7.882 1.00 88.38 276 HIS A O 1
ATOM 2111 N N . ILE A 1 277 ? 11.285 1.235 10.108 1.00 89.25 277 ILE A N 1
ATOM 2112 C CA . ILE A 1 277 ? 9.916 1.425 10.582 1.00 89.25 277 ILE A CA 1
ATOM 2113 C C . ILE A 1 277 ? 9.994 2.512 11.648 1.00 89.25 277 ILE A C 1
ATOM 2115 O O . ILE A 1 277 ? 10.605 2.295 12.693 1.00 89.25 277 ILE A O 1
ATOM 2119 N N . ILE A 1 278 ? 9.387 3.664 11.378 1.00 89.44 278 ILE A N 1
ATOM 2120 C CA . ILE A 1 278 ? 9.334 4.796 12.309 1.00 89.44 278 ILE A CA 1
ATOM 2121 C C . ILE A 1 278 ? 7.880 4.971 12.722 1.00 89.44 278 ILE A C 1
ATOM 2123 O O . ILE A 1 278 ? 7.011 5.131 11.866 1.00 89.44 278 ILE A O 1
ATOM 2127 N N . VAL A 1 279 ? 7.613 4.912 14.023 1.00 88.44 279 VAL A N 1
ATOM 2128 C CA . VAL A 1 279 ? 6.273 5.111 14.580 1.00 88.44 279 VAL A CA 1
ATOM 2129 C C . VAL A 1 279 ? 6.294 6.333 15.480 1.00 88.44 279 VAL A C 1
ATOM 2131 O O . VAL A 1 279 ? 7.023 6.337 16.472 1.00 88.44 279 VAL A O 1
ATOM 2134 N N . ASP A 1 280 ? 5.446 7.311 15.172 1.00 87.50 280 ASP A N 1
ATOM 2135 C CA . ASP A 1 280 ? 5.257 8.516 15.979 1.00 87.50 280 ASP A CA 1
ATOM 2136 C C . ASP A 1 280 ? 3.792 8.627 16.404 1.00 87.50 280 ASP A C 1
ATOM 2138 O O . ASP A 1 280 ? 2.886 8.460 15.592 1.00 87.50 280 ASP A O 1
ATOM 2142 N N . GLY A 1 281 ? 3.532 8.910 17.680 1.00 77.12 281 GLY A N 1
ATOM 2143 C CA . GLY A 1 281 ? 2.172 9.070 18.198 1.00 77.12 281 GLY A CA 1
ATOM 2144 C C . GLY A 1 281 ? 2.104 10.142 19.276 1.00 77.12 281 GLY A C 1
ATOM 2145 O O . GLY A 1 281 ? 2.892 10.129 20.223 1.00 77.12 281 GLY A O 1
ATOM 2146 N N . GLU A 1 282 ? 1.142 11.061 19.158 1.00 60.06 282 GLU A N 1
ATOM 2147 C CA . GLU A 1 282 ? 1.018 12.217 20.061 1.00 60.06 282 GLU A CA 1
ATOM 2148 C C . GLU A 1 282 ? 0.647 11.821 21.502 1.00 60.06 282 GLU A C 1
ATOM 2150 O O . GLU A 1 282 ? 0.928 12.556 22.451 1.00 60.06 282 GLU A O 1
ATOM 2155 N N . ASN A 1 283 ? 0.073 10.627 21.693 1.00 53.81 283 ASN A N 1
ATOM 2156 C CA . ASN A 1 283 ? -0.561 10.226 22.951 1.00 53.81 283 ASN A CA 1
ATOM 2157 C C . ASN A 1 283 ? 0.248 9.266 23.841 1.00 53.81 283 ASN A C 1
ATOM 2159 O O . ASN A 1 283 ? -0.307 8.650 24.749 1.00 53.81 283 ASN A O 1
ATOM 2163 N N . GLY A 1 284 ? 1.572 9.185 23.661 1.00 44.94 284 GLY A N 1
ATOM 2164 C CA . GLY A 1 284 ? 2.469 8.590 24.664 1.00 44.94 284 GLY A CA 1
ATOM 2165 C C . GLY A 1 284 ? 2.254 7.097 24.937 1.00 44.94 284 GLY A C 1
ATOM 2166 O O . GLY A 1 284 ? 2.652 6.616 26.001 1.00 44.94 284 GLY A O 1
ATOM 2167 N N . GLY A 1 285 ? 1.641 6.374 23.994 1.00 50.84 285 GLY A N 1
ATOM 2168 C CA . GLY A 1 285 ? 1.593 4.916 24.023 1.00 50.84 285 GLY A CA 1
ATOM 2169 C C . GLY A 1 285 ? 3.011 4.349 24.076 1.00 50.84 285 GLY A C 1
ATOM 2170 O O . GLY A 1 285 ? 3.927 4.867 23.436 1.00 50.84 285 GLY A O 1
ATOM 2171 N N . GLU A 1 286 ? 3.219 3.312 24.883 1.00 56.12 286 GLU A N 1
ATOM 2172 C CA . GLU A 1 286 ? 4.519 2.654 24.988 1.00 56.12 286 GLU A CA 1
ATOM 2173 C C . GLU A 1 286 ? 4.839 1.961 23.655 1.00 56.12 286 GLU A C 1
ATOM 2175 O O . GLU A 1 286 ? 4.339 0.872 23.358 1.00 56.12 286 GLU A O 1
ATOM 2180 N N . ILE A 1 287 ? 5.674 2.600 22.832 1.00 55.22 287 ILE A N 1
ATOM 2181 C CA . ILE A 1 287 ? 6.216 1.964 21.636 1.00 55.22 287 ILE A CA 1
ATOM 2182 C C . ILE A 1 287 ? 7.223 0.920 22.108 1.00 55.22 287 ILE A C 1
ATOM 2184 O O . ILE A 1 287 ? 8.316 1.235 22.584 1.00 55.22 287 ILE A O 1
ATOM 2188 N N . THR A 1 288 ? 6.833 -0.347 22.027 1.00 54.09 288 THR A N 1
ATOM 2189 C CA . THR A 1 288 ? 7.721 -1.446 22.389 1.00 54.09 288 THR A CA 1
ATOM 2190 C C . THR A 1 288 ? 8.475 -1.841 21.132 1.00 54.09 288 THR A C 1
ATOM 2192 O O . THR A 1 288 ? 7.887 -2.418 20.228 1.00 54.09 288 THR A O 1
ATOM 2195 N N . ALA A 1 289 ? 9.768 -1.523 21.040 1.00 52.72 289 ALA A N 1
ATOM 2196 C CA . ALA A 1 289 ? 10.600 -1.964 19.920 1.00 52.72 289 ALA A CA 1
ATOM 2197 C C . ALA A 1 289 ? 10.466 -3.487 19.719 1.00 52.72 289 ALA A C 1
ATOM 2199 O O . ALA A 1 289 ? 10.949 -4.273 20.536 1.00 52.72 289 ALA A O 1
ATOM 2200 N N . GLY A 1 290 ? 9.769 -3.893 18.653 1.00 52.53 290 GLY A N 1
ATOM 2201 C CA . GLY A 1 290 ? 9.786 -5.261 18.145 1.00 52.53 290 GLY A CA 1
ATOM 2202 C C . GLY A 1 290 ? 11.216 -5.720 17.849 1.00 52.53 290 GLY A C 1
ATOM 2203 O O . GLY A 1 290 ? 12.094 -4.921 17.523 1.00 52.53 290 GLY A O 1
ATOM 2204 N N . GLU A 1 291 ? 11.480 -7.014 18.002 1.00 55.66 291 GLU A N 1
ATOM 2205 C CA . GLU A 1 291 ? 12.749 -7.579 17.551 1.00 55.66 291 GLU A CA 1
ATOM 2206 C C . GLU A 1 291 ? 12.722 -7.668 16.023 1.00 55.66 291 GLU A C 1
ATOM 2208 O O . GLU A 1 291 ? 11.750 -8.163 15.454 1.00 55.66 291 GLU A O 1
ATOM 2213 N N . ALA A 1 292 ? 13.794 -7.223 15.357 1.00 58.84 292 ALA A N 1
ATOM 2214 C CA . ALA A 1 292 ? 13.990 -7.537 13.948 1.00 58.84 292 ALA A CA 1
ATOM 2215 C C . ALA A 1 292 ? 13.879 -9.057 13.779 1.00 58.84 292 ALA A C 1
ATOM 2217 O O . ALA A 1 292 ? 14.581 -9.811 14.468 1.00 58.84 292 ALA A O 1
ATOM 2218 N N . ASP A 1 293 ? 12.980 -9.495 12.900 1.00 62.12 293 ASP A N 1
ATOM 2219 C CA . ASP A 1 293 ? 12.710 -10.909 12.716 1.00 62.12 293 ASP A CA 1
ATOM 2220 C C . ASP A 1 293 ? 13.966 -11.608 12.186 1.00 62.12 293 ASP A C 1
ATOM 2222 O O . ASP A 1 293 ? 14.371 -11.470 11.031 1.00 62.12 293 ASP A O 1
ATOM 2226 N N . ASN A 1 294 ? 14.623 -12.332 13.089 1.00 54.34 294 ASN A N 1
ATOM 2227 C CA . ASN A 1 294 ? 15.789 -13.149 12.804 1.00 54.34 294 ASN A CA 1
ATOM 2228 C C . ASN A 1 294 ? 15.393 -14.605 12.546 1.00 54.34 294 ASN A C 1
ATOM 2230 O O . ASN A 1 294 ? 16.260 -15.469 12.690 1.00 54.34 294 ASN A O 1
ATOM 2234 N N . ARG A 1 295 ? 14.120 -14.912 12.219 1.00 60.53 295 ARG A N 1
ATOM 2235 C CA . ARG A 1 295 ? 13.744 -16.237 11.706 1.00 60.53 295 ARG A CA 1
ATOM 2236 C C . ARG A 1 295 ? 14.783 -16.611 10.658 1.00 60.53 295 ARG A C 1
ATOM 2238 O O . ARG A 1 295 ? 14.931 -15.914 9.657 1.00 60.53 295 ARG A O 1
ATOM 2245 N N . ASP A 1 296 ? 15.565 -17.650 10.971 1.00 54.06 296 ASP A N 1
ATOM 2246 C CA . ASP A 1 296 ? 16.684 -18.103 10.153 1.00 54.06 296 ASP A CA 1
ATOM 2247 C C . ASP A 1 296 ? 16.160 -18.266 8.730 1.00 54.06 296 ASP A C 1
ATOM 2249 O O . ASP A 1 296 ? 15.368 -19.175 8.466 1.00 54.06 296 ASP A O 1
ATOM 2253 N N . HIS A 1 297 ? 16.554 -17.340 7.849 1.00 55.91 297 HIS A N 1
ATOM 2254 C CA . HIS A 1 297 ? 16.115 -17.339 6.465 1.00 55.91 297 HIS A CA 1
ATOM 2255 C C . HIS A 1 297 ? 16.385 -18.744 5.922 1.00 55.91 297 HIS A C 1
ATOM 2257 O O . HIS A 1 297 ? 17.533 -19.207 6.005 1.00 55.91 297 HIS A O 1
ATOM 2263 N N . PRO A 1 298 ? 15.357 -19.469 5.448 1.00 50.50 298 PRO A N 1
ATOM 2264 C CA . PRO A 1 298 ? 15.556 -20.813 4.953 1.00 50.50 298 PRO A CA 1
ATOM 2265 C C . PRO A 1 298 ? 16.521 -20.710 3.769 1.00 50.50 298 PRO A C 1
ATOM 2267 O O . PRO A 1 298 ? 16.198 -20.143 2.732 1.00 50.50 298 PRO A O 1
ATOM 2270 N N . ASP A 1 299 ? 17.730 -21.220 3.989 1.00 50.00 299 ASP A N 1
ATOM 2271 C CA . ASP A 1 299 ? 18.903 -21.212 3.114 1.00 50.00 299 ASP A CA 1
ATOM 2272 C C . ASP A 1 299 ? 19.782 -19.934 3.120 1.00 50.00 299 ASP A C 1
ATOM 2274 O O . ASP A 1 299 ? 19.362 -18.817 2.835 1.00 50.00 299 ASP A O 1
ATOM 2278 N N . ASN A 1 300 ? 21.071 -20.159 3.414 1.00 42.94 300 ASN A N 1
ATOM 2279 C CA . ASN A 1 300 ? 22.217 -19.234 3.409 1.00 42.94 300 ASN A CA 1
ATOM 2280 C C . ASN A 1 300 ? 22.534 -18.605 2.022 1.00 42.94 300 ASN A C 1
ATOM 2282 O O . ASN A 1 300 ? 23.673 -18.706 1.558 1.00 42.94 300 ASN A O 1
ATOM 2286 N N . GLY A 1 301 ? 21.590 -17.948 1.349 1.00 49.69 301 GLY A N 1
ATOM 2287 C CA . GLY A 1 301 ? 21.930 -17.089 0.209 1.00 49.69 301 GLY A CA 1
ATOM 2288 C C . GLY A 1 301 ? 20.790 -16.767 -0.754 1.00 49.69 301 GLY A C 1
ATOM 2289 O O . GLY A 1 301 ? 20.117 -17.664 -1.252 1.00 49.69 301 GLY A O 1
ATOM 2290 N N . ASP A 1 302 ? 20.692 -15.478 -1.075 1.00 55.97 302 ASP A N 1
ATOM 2291 C CA . ASP A 1 302 ? 20.378 -14.936 -2.405 1.00 55.97 302 ASP A CA 1
ATOM 2292 C C . ASP A 1 302 ? 18.916 -14.634 -2.798 1.00 55.97 302 ASP A C 1
ATOM 2294 O O . ASP A 1 302 ? 18.724 -14.141 -3.907 1.00 55.97 302 ASP A O 1
ATOM 2298 N N . PHE A 1 303 ? 17.887 -14.840 -1.961 1.00 59.62 303 PHE A N 1
ATOM 2299 C CA . PHE A 1 303 ? 16.510 -14.477 -2.377 1.00 59.62 303 PHE A CA 1
ATOM 2300 C C . PHE A 1 303 ? 16.187 -12.984 -2.240 1.00 59.62 303 PHE A C 1
ATOM 2302 O O . PHE A 1 303 ? 15.494 -12.434 -3.088 1.00 59.62 303 PHE A O 1
ATOM 2309 N N . TYR A 1 304 ? 16.685 -12.327 -1.199 1.00 67.81 304 TYR A N 1
ATOM 2310 C CA . TYR A 1 304 ? 16.525 -10.892 -0.988 1.00 67.81 304 TYR A CA 1
ATOM 2311 C C . TYR A 1 304 ? 17.801 -10.376 -0.327 1.00 67.81 304 TYR A C 1
ATOM 2313 O O . TYR A 1 304 ? 18.379 -11.054 0.528 1.00 67.81 304 TYR A O 1
ATOM 2321 N N . ASP A 1 305 ? 18.287 -9.221 -0.762 1.00 75.44 305 ASP A N 1
ATOM 2322 C CA . ASP A 1 305 ? 19.416 -8.529 -0.134 1.00 75.44 305 ASP A CA 1
ATOM 2323 C C . ASP A 1 305 ? 18.978 -7.667 1.060 1.00 75.44 305 ASP A C 1
ATOM 2325 O O . ASP A 1 305 ? 19.808 -7.349 1.915 1.00 75.44 305 ASP A O 1
ATOM 2329 N N . HIS A 1 306 ? 17.675 -7.410 1.182 1.00 82.94 306 HIS A N 1
ATOM 2330 C CA . HIS A 1 306 ? 17.029 -6.850 2.364 1.00 82.94 306 HIS A CA 1
ATOM 2331 C C . HIS A 1 306 ? 16.360 -7.940 3.208 1.00 82.94 306 HIS A C 1
ATOM 2333 O O . HIS A 1 306 ? 15.944 -8.994 2.720 1.00 82.94 306 HIS A O 1
ATOM 2339 N N . ARG A 1 307 ? 16.269 -7.697 4.517 1.00 81.81 307 ARG A N 1
ATOM 2340 C CA . ARG A 1 307 ? 15.514 -8.547 5.446 1.00 81.81 307 ARG A CA 1
ATOM 2341 C C . ARG A 1 307 ? 14.208 -7.847 5.795 1.00 81.81 307 ARG A C 1
ATOM 2343 O O . ARG A 1 307 ? 14.241 -6.634 5.986 1.00 81.81 307 ARG A O 1
ATOM 2350 N N . PRO A 1 308 ? 13.098 -8.578 5.974 1.00 85.19 308 PRO A N 1
ATOM 2351 C CA . PRO A 1 308 ? 11.894 -7.973 6.513 1.00 85.19 308 PRO A CA 1
ATOM 2352 C C . PRO A 1 308 ? 12.151 -7.286 7.851 1.00 85.19 308 PRO A C 1
ATOM 2354 O O . PRO A 1 308 ? 12.838 -7.823 8.730 1.00 85.19 308 PRO A O 1
ATOM 2357 N N . LEU A 1 309 ? 11.563 -6.107 8.006 1.00 86.19 309 LEU A N 1
ATOM 2358 C CA . LEU A 1 309 ? 11.391 -5.454 9.290 1.00 86.19 309 LEU A CA 1
ATOM 2359 C C . LEU A 1 309 ? 9.981 -5.722 9.778 1.00 86.19 309 LEU A C 1
ATOM 2361 O O . LEU A 1 309 ? 9.033 -5.530 9.025 1.00 86.19 309 LEU A O 1
ATOM 2365 N N . LEU A 1 310 ? 9.859 -6.143 11.034 1.00 87.56 310 LEU A N 1
ATOM 2366 C CA . LEU A 1 310 ? 8.588 -6.277 11.732 1.00 87.56 310 LEU A CA 1
ATOM 2367 C C . LEU A 1 310 ? 8.663 -5.477 13.027 1.00 87.56 310 LEU A C 1
ATOM 2369 O O . LEU A 1 310 ? 9.695 -5.442 13.700 1.00 87.56 310 LEU A O 1
ATOM 2373 N N . HIS A 1 311 ? 7.556 -4.851 13.383 1.00 87.38 311 HIS A N 1
ATOM 2374 C CA . HIS A 1 311 ? 7.417 -4.075 14.598 1.00 87.38 311 HIS A CA 1
ATOM 2375 C C . HIS A 1 311 ? 6.013 -4.249 15.166 1.00 87.38 311 HIS A C 1
ATOM 2377 O O . HIS A 1 311 ? 5.072 -4.579 14.448 1.00 87.38 311 HIS A O 1
ATOM 2383 N N . SER A 1 312 ? 5.851 -4.011 16.463 1.00 89.00 312 SER A N 1
ATOM 2384 C CA . SER A 1 312 ? 4.525 -3.906 17.053 1.00 89.00 312 SER A CA 1
ATOM 2385 C C . SER A 1 312 ? 4.458 -2.718 17.990 1.00 89.00 312 SER A C 1
ATOM 2387 O O . SER A 1 312 ? 5.354 -2.514 18.801 1.00 89.00 312 SER A O 1
ATOM 2389 N N . PHE A 1 313 ? 3.370 -1.967 17.921 1.00 87.25 313 PHE A N 1
ATOM 2390 C CA . PHE A 1 313 ? 3.111 -0.848 18.818 1.00 87.25 313 PHE A CA 1
ATOM 2391 C C . PHE A 1 313 ? 1.686 -0.931 19.354 1.00 87.25 313 PHE A C 1
ATOM 2393 O O . PHE A 1 313 ? 0.859 -1.683 18.846 1.00 87.25 313 PHE A O 1
ATOM 2400 N N . THR A 1 314 ? 1.394 -0.205 20.427 1.00 87.88 314 THR A N 1
ATOM 2401 C CA . THR A 1 314 ? 0.049 -0.156 21.009 1.00 87.88 314 THR A CA 1
ATOM 2402 C C . THR A 1 314 ? -0.397 1.288 21.101 1.00 87.88 314 THR A C 1
ATOM 2404 O O . THR A 1 314 ? 0.333 2.121 21.636 1.00 87.88 314 THR A O 1
ATOM 2407 N N . LEU A 1 315 ? -1.602 1.572 20.607 1.00 86.44 315 LEU A N 1
ATOM 2408 C CA . LEU A 1 315 ? -2.268 2.843 20.866 1.00 86.44 315 LEU A CA 1
ATOM 2409 C C . LEU A 1 315 ? -3.279 2.648 21.986 1.00 86.44 315 LEU A C 1
ATOM 2411 O O . LEU A 1 315 ? -4.111 1.737 21.955 1.00 86.44 315 LEU A O 1
ATOM 2415 N N . GLU A 1 316 ? -3.192 3.512 22.987 1.00 81.56 316 GLU A N 1
ATOM 2416 C CA . GLU A 1 316 ? -4.233 3.642 23.995 1.00 81.56 316 GLU A CA 1
ATOM 2417 C C . GLU A 1 316 ? -5.409 4.422 23.391 1.00 81.56 316 GLU A C 1
ATOM 2419 O O . GLU A 1 316 ? -5.211 5.403 22.677 1.00 81.56 316 GLU A O 1
ATOM 2424 N N . GLY A 1 317 ? -6.639 4.008 23.688 1.00 68.88 317 GLY A N 1
ATOM 2425 C CA . GLY A 1 317 ? -7.906 4.617 23.265 1.00 68.88 317 GLY A CA 1
ATOM 2426 C C . GLY A 1 317 ? -8.200 5.953 23.955 1.00 68.88 317 GLY A C 1
ATOM 2427 O O . GLY A 1 317 ? -9.346 6.248 24.304 1.00 68.88 317 GLY A O 1
ATOM 2428 N N . ASN A 1 318 ? -7.159 6.759 24.154 1.00 69.44 318 ASN A N 1
ATOM 2429 C CA . ASN A 1 318 ? -7.189 8.054 24.822 1.00 69.44 318 ASN A CA 1
ATOM 2430 C C . ASN A 1 318 ? -7.670 9.190 23.904 1.00 69.44 318 ASN A C 1
ATOM 2432 O O . ASN A 1 318 ? -7.622 10.345 24.323 1.00 69.44 318 ASN A O 1
ATOM 2436 N N . GLN A 1 319 ? -8.165 8.872 22.700 1.00 76.62 319 GLN A N 1
ATOM 2437 C CA . GLN A 1 319 ? -8.817 9.836 21.817 1.00 76.62 319 GLN A CA 1
ATOM 2438 C C . GLN A 1 319 ? -9.872 10.640 22.588 1.00 76.62 319 GLN A C 1
ATOM 2440 O O . GLN A 1 319 ? -10.774 10.086 23.237 1.00 76.62 319 GLN A O 1
ATOM 2445 N N . SER A 1 320 ? -9.768 11.958 22.484 1.00 82.88 320 SER A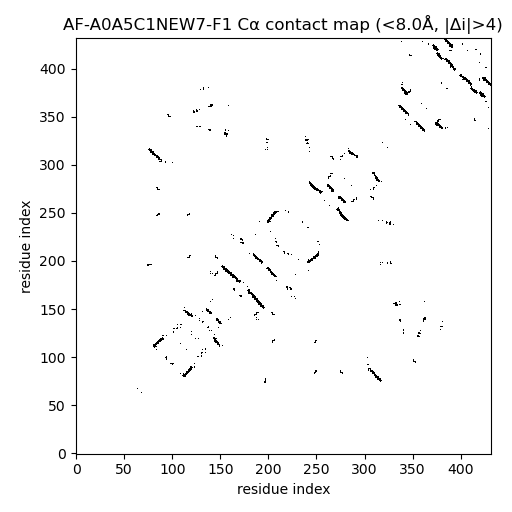 N 1
ATOM 2446 C CA . SER A 1 320 ? -10.781 12.895 22.934 1.00 82.88 320 SER A CA 1
ATOM 2447 C C . SER A 1 320 ? -12.100 12.671 22.189 1.00 82.88 320 SER A C 1
ATOM 2449 O O . SER A 1 320 ? -12.148 12.135 21.081 1.00 82.88 320 SER A O 1
ATOM 2451 N N . ASP A 1 321 ? -13.205 13.114 22.791 1.00 85.19 321 ASP A N 1
ATOM 2452 C CA . ASP A 1 321 ? -14.517 13.066 22.134 1.00 85.19 321 ASP A CA 1
ATOM 2453 C C . ASP A 1 321 ? -14.536 13.869 20.816 1.00 85.19 321 ASP A C 1
ATOM 2455 O O . ASP A 1 321 ? -15.341 13.571 19.937 1.00 85.19 321 ASP A O 1
ATOM 2459 N N . GLU A 1 322 ? -13.666 14.877 20.684 1.00 85.06 322 GLU A N 1
ATOM 2460 C CA . GLU A 1 322 ? -13.508 15.692 19.475 1.00 85.06 322 GLU A CA 1
ATOM 2461 C C . GLU A 1 322 ? -12.810 14.903 18.360 1.00 85.06 322 GLU A C 1
ATOM 2463 O O . GLU A 1 322 ? -13.348 14.835 17.259 1.00 85.06 322 GLU A O 1
ATOM 2468 N N . GLU A 1 323 ? -11.705 14.212 18.659 1.00 84.44 323 GLU A N 1
ATOM 2469 C CA . GLU A 1 323 ? -11.010 13.332 17.701 1.00 84.44 323 GLU A CA 1
ATOM 2470 C C . GLU A 1 323 ? -11.909 12.171 17.253 1.00 84.44 323 GLU A C 1
ATOM 2472 O O . GLU A 1 323 ? -12.022 11.896 16.060 1.00 84.44 323 GLU A O 1
ATOM 2477 N N . LYS A 1 324 ? -12.643 11.543 18.186 1.00 84.75 324 LYS A N 1
ATOM 2478 C CA . LYS A 1 324 ? -13.627 10.491 17.858 1.00 84.75 324 LYS A CA 1
ATOM 2479 C C . LYS A 1 324 ? -14.756 11.007 16.972 1.00 84.75 324 LYS A C 1
ATOM 2481 O O . LYS A 1 324 ? -15.275 10.268 16.135 1.00 84.75 324 LYS A O 1
ATOM 2486 N N . ALA A 1 325 ? -15.198 12.243 17.197 1.00 84.06 325 ALA A N 1
ATOM 2487 C CA . ALA A 1 325 ? -16.240 12.857 16.386 1.00 84.06 325 ALA A CA 1
ATOM 2488 C C . ALA A 1 325 ? -15.729 13.183 14.979 1.00 84.06 325 ALA A C 1
ATOM 2490 O O . ALA A 1 325 ? -16.440 12.877 14.026 1.00 84.06 325 ALA A O 1
ATOM 2491 N N . ALA A 1 326 ? -14.514 13.724 14.859 1.00 84.19 326 ALA A N 1
ATOM 2492 C CA . ALA A 1 326 ? -13.878 14.022 13.579 1.00 84.19 326 ALA A CA 1
ATOM 2493 C C . ALA A 1 326 ? -13.661 12.752 12.745 1.00 84.19 326 ALA A C 1
ATOM 2495 O O . ALA A 1 326 ? -14.223 12.647 11.660 1.00 84.19 326 ALA A O 1
ATOM 2496 N N . ALA A 1 327 ? -13.009 11.731 13.315 1.00 83.12 327 ALA A N 1
ATOM 2497 C CA . ALA A 1 327 ? -12.807 10.444 12.646 1.00 83.12 327 ALA A CA 1
ATOM 2498 C C . ALA A 1 327 ? -14.138 9.830 12.182 1.00 83.12 327 ALA A C 1
ATOM 2500 O O . ALA A 1 327 ? -14.239 9.203 11.140 1.00 83.12 327 ALA A O 1
ATOM 2501 N N . LYS A 1 328 ? -15.231 10.017 12.926 1.00 84.94 328 LYS A N 1
ATOM 2502 C CA . LYS A 1 328 ? -16.543 9.513 12.502 1.00 84.94 328 LYS A CA 1
ATOM 2503 C C . LYS A 1 328 ? -17.132 10.259 11.295 1.00 84.94 328 LYS A C 1
ATOM 2505 O O . LYS A 1 328 ? -17.975 9.686 10.600 1.00 84.94 328 LYS A O 1
ATOM 2510 N N . GLU A 1 329 ? -16.774 11.523 11.096 1.00 85.75 329 GLU A N 1
ATOM 2511 C CA . GLU A 1 329 ? -17.217 12.336 9.958 1.00 85.75 329 GLU A CA 1
ATOM 2512 C C . GLU A 1 329 ? -16.420 12.038 8.683 1.00 85.75 329 GLU A C 1
ATOM 2514 O O . GLU A 1 329 ? -16.971 12.180 7.589 1.00 85.75 329 GLU A O 1
ATOM 2519 N N . ASP A 1 330 ? -15.187 11.555 8.823 1.00 86.06 330 ASP A N 1
ATOM 2520 C CA . ASP A 1 330 ? -14.325 11.187 7.706 1.00 86.06 330 ASP A CA 1
ATOM 2521 C C . ASP A 1 330 ? -14.897 9.985 6.925 1.00 86.06 330 ASP A C 1
ATOM 2523 O O . ASP A 1 330 ? -15.228 8.927 7.485 1.00 86.06 330 ASP A O 1
ATOM 2527 N N . GLU A 1 331 ? -15.047 10.161 5.608 1.00 88.31 331 GLU A N 1
ATOM 2528 C CA . GLU A 1 331 ? -15.714 9.208 4.716 1.00 88.31 331 GLU A CA 1
ATOM 2529 C C . GLU A 1 331 ? -14.823 7.990 4.433 1.00 88.31 331 GLU A C 1
ATOM 2531 O O . GLU A 1 331 ? -13.689 8.118 3.981 1.00 88.31 331 GLU A O 1
ATOM 2536 N N . ILE A 1 332 ? -15.361 6.788 4.660 1.00 87.25 332 ILE A N 1
ATOM 2537 C CA . ILE A 1 332 ? -14.685 5.540 4.292 1.00 87.25 332 ILE A CA 1
ATOM 2538 C C . ILE A 1 332 ? -14.730 5.380 2.771 1.00 87.25 332 ILE A C 1
ATOM 2540 O O . ILE A 1 332 ? -15.795 5.411 2.149 1.00 87.25 332 ILE A O 1
ATOM 2544 N N . VAL A 1 333 ? -13.569 5.146 2.166 1.00 82.25 333 VAL A N 1
ATOM 2545 C CA . VAL A 1 333 ? -13.437 4.904 0.732 1.00 82.25 333 VAL A CA 1
ATOM 2546 C C . VAL A 1 333 ? -13.643 3.420 0.459 1.00 82.25 333 VAL A C 1
ATOM 2548 O O . VAL A 1 333 ? -12.696 2.673 0.225 1.00 82.25 333 VAL A O 1
ATOM 2551 N N . ASP A 1 334 ? -14.909 2.997 0.409 1.00 67.00 334 ASP A N 1
ATOM 2552 C CA . ASP A 1 334 ? -15.298 1.600 0.139 1.00 67.00 334 ASP A CA 1
ATOM 2553 C C . ASP A 1 334 ? -14.681 1.031 -1.152 1.00 67.00 334 ASP A C 1
ATOM 2555 O O . ASP A 1 334 ? -14.587 -0.185 -1.318 1.00 67.00 334 ASP A O 1
ATOM 2559 N N . LYS A 1 335 ? -14.280 1.915 -2.080 1.00 66.56 335 LYS A N 1
ATOM 2560 C CA . LYS A 1 335 ? -13.799 1.551 -3.414 1.00 66.56 335 LYS A CA 1
ATOM 2561 C C . LYS A 1 335 ? -12.298 1.290 -3.524 1.00 66.56 335 LYS A C 1
ATOM 2563 O O . LYS A 1 335 ? -11.866 0.632 -4.469 1.00 66.56 335 LYS A O 1
ATOM 2568 N N . ASN A 1 336 ? -11.511 1.808 -2.589 1.00 69.62 336 ASN A N 1
ATOM 2569 C CA . ASN A 1 336 ? -10.057 1.700 -2.612 1.00 69.62 336 ASN A CA 1
ATOM 2570 C C . ASN A 1 336 ? -9.646 0.636 -1.585 1.00 69.62 336 ASN A C 1
ATOM 2572 O O . ASN A 1 336 ? -10.261 0.515 -0.530 1.00 69.62 336 ASN A O 1
ATOM 2576 N N . GLY A 1 337 ? -8.662 -0.203 -1.910 1.00 77.31 337 GLY A N 1
ATOM 2577 C CA . GLY A 1 337 ? -8.318 -1.361 -1.072 1.00 77.31 337 GLY A CA 1
ATOM 2578 C C . GLY A 1 337 ? -8.609 -2.725 -1.689 1.00 77.31 337 GLY A C 1
ATOM 2579 O O . GLY A 1 337 ? -8.046 -3.715 -1.235 1.00 77.31 337 GLY A O 1
ATOM 2580 N N . ARG A 1 338 ? -9.479 -2.800 -2.706 1.00 87.12 338 ARG A N 1
ATOM 2581 C CA . ARG A 1 338 ? -9.950 -4.069 -3.286 1.00 87.12 338 ARG A CA 1
ATOM 2582 C C . ARG A 1 338 ? -9.749 -4.119 -4.788 1.00 87.12 338 ARG A C 1
ATOM 2584 O O . ARG A 1 338 ? -9.744 -3.085 -5.458 1.00 87.12 338 ARG A O 1
ATOM 2591 N N . GLY A 1 339 ? -9.643 -5.324 -5.327 1.00 88.81 339 GLY A N 1
ATOM 2592 C CA . GLY A 1 339 ? -9.464 -5.500 -6.757 1.00 88.81 339 GLY A CA 1
ATOM 2593 C C . GLY A 1 339 ? -9.340 -6.952 -7.178 1.00 88.81 339 GLY A C 1
ATOM 2594 O O . GLY A 1 339 ? -9.878 -7.854 -6.532 1.00 88.81 339 GLY A O 1
ATOM 2595 N N . ALA A 1 340 ? -8.645 -7.159 -8.288 1.00 89.81 340 ALA A N 1
ATOM 2596 C CA . ALA A 1 340 ? -8.404 -8.474 -8.856 1.00 89.81 340 ALA A CA 1
ATOM 2597 C C . ALA A 1 340 ? -6.976 -8.594 -9.387 1.00 89.81 340 ALA A C 1
ATOM 2599 O O . ALA A 1 340 ? -6.391 -7.614 -9.849 1.00 89.81 340 ALA A O 1
ATOM 2600 N N . VAL A 1 341 ? -6.446 -9.813 -9.348 1.00 89.00 341 VAL A N 1
ATOM 2601 C CA . VAL A 1 341 ? -5.170 -10.196 -9.949 1.00 89.00 341 VAL A CA 1
ATOM 2602 C C . VAL A 1 341 ? -5.426 -11.272 -10.998 1.00 89.00 341 VAL A C 1
ATOM 2604 O O . VAL A 1 341 ? -6.024 -12.308 -10.709 1.00 89.00 341 VAL A O 1
ATOM 2607 N N . PHE A 1 342 ? -4.967 -11.024 -12.216 1.00 89.19 342 PHE A N 1
ATOM 2608 C CA . PHE A 1 342 ? -5.004 -11.939 -13.348 1.00 89.19 342 PHE A CA 1
ATOM 2609 C C . PHE A 1 342 ? -3.648 -12.610 -13.516 1.00 89.19 342 PHE A C 1
ATOM 2611 O O . PHE A 1 342 ? -2.613 -11.968 -13.345 1.00 89.19 342 PHE A O 1
ATOM 2618 N N . TYR A 1 343 ? -3.656 -13.880 -13.910 1.00 87.75 343 TYR A N 1
ATOM 2619 C CA . TYR A 1 343 ? -2.445 -14.668 -14.126 1.00 87.75 343 TYR A CA 1
ATOM 2620 C C . TYR A 1 343 ? -2.443 -15.306 -15.512 1.00 87.75 343 TYR A C 1
ATOM 2622 O O . TYR A 1 343 ? -3.485 -15.762 -16.005 1.00 87.75 343 TYR A O 1
ATOM 2630 N N . GLN A 1 344 ? -1.260 -15.379 -16.119 1.00 84.81 344 GLN A N 1
ATOM 2631 C CA . GLN A 1 344 ? -1.031 -16.006 -17.418 1.00 84.81 344 GLN A CA 1
ATOM 2632 C C . GLN A 1 344 ? -0.414 -17.408 -17.286 1.00 84.81 344 GLN A C 1
ATOM 2634 O O . GLN A 1 344 ? 0.430 -17.640 -16.432 1.00 84.81 344 GLN A O 1
ATOM 2639 N N . ASN A 1 345 ? -0.751 -18.322 -18.206 1.00 69.75 345 ASN A N 1
ATOM 2640 C CA . ASN A 1 345 ? -0.105 -19.630 -18.414 1.00 69.75 345 ASN A CA 1
ATOM 2641 C C . ASN A 1 345 ? -0.159 -20.625 -17.237 1.00 69.75 345 ASN A C 1
ATOM 2643 O O . ASN A 1 345 ? 0.443 -21.698 -17.347 1.00 69.75 345 ASN A O 1
ATOM 2647 N N . THR A 1 346 ? -0.864 -20.324 -16.145 1.00 60.94 346 THR A N 1
ATOM 2648 C CA . THR A 1 346 ? -0.927 -21.172 -14.949 1.00 60.94 346 THR A CA 1
ATOM 2649 C C . THR A 1 346 ? -2.187 -20.941 -14.121 1.00 60.94 346 THR A C 1
ATOM 2651 O O . THR A 1 346 ? -2.808 -19.876 -14.143 1.00 60.94 346 THR A O 1
ATOM 2654 N N . SER A 1 347 ? -2.548 -21.936 -13.303 1.00 58.62 347 SER A N 1
ATOM 2655 C CA . SER A 1 347 ? -3.329 -21.622 -12.107 1.00 58.62 347 SER A CA 1
ATOM 2656 C C . SER A 1 347 ? -2.469 -20.767 -11.169 1.00 58.62 347 SER A C 1
ATOM 2658 O O . SER A 1 347 ? -1.273 -21.022 -11.044 1.00 58.62 347 SER A O 1
ATOM 2660 N N . TYR A 1 348 ? -3.048 -19.795 -10.460 1.00 56.97 348 TYR A N 1
ATOM 2661 C CA . TYR A 1 348 ? -2.339 -18.964 -9.466 1.00 56.97 348 TYR A CA 1
ATOM 2662 C C . TYR A 1 348 ? -1.615 -19.775 -8.359 1.00 56.97 348 TYR A C 1
ATOM 2664 O O . TYR A 1 348 ? -0.872 -19.216 -7.558 1.00 56.97 348 TYR A O 1
ATOM 2672 N N . ASN A 1 349 ? -1.822 -21.099 -8.317 1.00 53.41 349 ASN A N 1
ATOM 2673 C CA . ASN A 1 349 ? -1.191 -22.067 -7.418 1.00 53.41 349 ASN A CA 1
ATOM 2674 C C . ASN A 1 349 ? -0.063 -22.898 -8.071 1.00 53.41 349 ASN A C 1
ATOM 2676 O O . ASN A 1 349 ? 0.554 -23.736 -7.406 1.00 53.41 349 ASN A O 1
ATOM 2680 N N . GLU A 1 350 ? 0.181 -22.758 -9.374 1.00 54.22 350 GLU A N 1
ATOM 2681 C CA . GLU A 1 350 ? 1.159 -23.562 -10.103 1.00 54.22 350 GLU A CA 1
ATOM 2682 C C . GLU A 1 350 ? 2.557 -22.936 -10.092 1.00 54.22 350 GLU A C 1
ATOM 2684 O O . GLU A 1 350 ? 2.753 -21.741 -10.272 1.00 54.22 350 GLU A O 1
ATOM 2689 N N . LYS A 1 351 ? 3.562 -23.798 -9.910 1.00 54.72 351 LYS A N 1
ATOM 2690 C CA . LYS A 1 351 ? 4.985 -23.455 -9.728 1.00 54.72 351 LYS A CA 1
ATOM 2691 C C . LYS A 1 351 ? 5.693 -22.888 -10.968 1.00 54.72 351 LYS A C 1
ATOM 2693 O O . LYS A 1 351 ? 6.911 -22.750 -10.951 1.00 54.72 351 LYS A O 1
ATOM 2698 N N . ASN A 1 352 ? 4.972 -22.644 -12.059 1.00 51.50 352 ASN A N 1
ATOM 2699 C CA . ASN A 1 352 ? 5.557 -22.265 -13.342 1.00 51.50 352 ASN A CA 1
ATOM 2700 C C . ASN A 1 352 ? 5.251 -20.791 -13.646 1.00 51.50 352 ASN A C 1
ATOM 2702 O O . ASN A 1 352 ? 4.307 -20.511 -14.366 1.00 51.50 352 ASN A O 1
ATOM 2706 N N . GLY A 1 353 ? 6.062 -19.888 -13.084 1.00 57.28 353 GLY A N 1
ATOM 2707 C CA . GLY A 1 353 ? 6.113 -18.429 -13.293 1.00 57.28 353 GLY A CA 1
ATOM 2708 C C . GLY A 1 353 ? 5.423 -17.880 -14.545 1.00 57.28 353 GLY A C 1
ATOM 2709 O O . GLY A 1 353 ? 6.039 -17.733 -15.601 1.00 57.28 353 GLY A O 1
ATOM 2710 N N . GLY A 1 354 ? 4.134 -17.584 -14.406 1.00 69.50 354 GLY A N 1
ATOM 2711 C CA . GLY A 1 354 ? 3.366 -16.803 -15.362 1.00 69.50 354 GLY A CA 1
ATOM 2712 C C . GLY A 1 354 ? 3.429 -15.317 -15.031 1.00 69.50 354 GLY A C 1
ATOM 2713 O O . GLY A 1 354 ? 3.583 -14.956 -13.862 1.00 69.50 354 GLY A O 1
ATOM 2714 N N . ASP A 1 355 ? 3.263 -14.458 -16.040 1.00 81.62 355 ASP A N 1
ATOM 2715 C CA . ASP A 1 355 ? 3.034 -13.033 -15.798 1.00 81.62 355 ASP A CA 1
ATOM 2716 C C . ASP A 1 355 ? 1.765 -12.866 -14.945 1.00 81.62 355 ASP A C 1
ATOM 2718 O O . ASP A 1 355 ? 0.827 -13.669 -15.030 1.00 81.62 355 ASP A O 1
ATOM 2722 N N . ALA A 1 356 ? 1.736 -11.820 -14.123 1.00 85.69 356 ALA A N 1
ATOM 2723 C CA . ALA A 1 356 ? 0.567 -11.425 -13.351 1.00 85.69 356 ALA A CA 1
ATOM 2724 C C . ALA A 1 356 ? 0.270 -9.941 -13.564 1.00 85.69 356 ALA A C 1
ATOM 2726 O O . ALA A 1 356 ? 1.167 -9.147 -13.859 1.00 85.69 356 ALA A O 1
ATOM 2727 N N . TRP A 1 357 ? -0.995 -9.571 -13.421 1.00 86.12 357 TRP A N 1
ATOM 2728 C CA . TRP A 1 357 ? -1.442 -8.192 -13.532 1.00 86.12 357 TRP A CA 1
ATOM 2729 C C . TRP A 1 357 ? -2.569 -7.897 -12.556 1.00 86.12 357 TRP A C 1
ATOM 2731 O O . TRP A 1 357 ? -3.436 -8.732 -12.332 1.00 86.12 357 TRP A O 1
ATOM 2741 N N . VAL A 1 358 ? -2.552 -6.701 -11.979 1.00 86.56 358 VAL A N 1
ATOM 2742 C CA . VAL A 1 358 ? -3.490 -6.255 -10.954 1.00 86.56 358 VAL A CA 1
ATOM 2743 C C . VAL A 1 358 ? -4.350 -5.095 -11.460 1.00 86.56 358 VAL A C 1
ATOM 2745 O O . VAL A 1 358 ? -3.860 -4.197 -12.146 1.00 86.56 358 VAL A O 1
ATOM 2748 N N . ILE A 1 359 ? -5.635 -5.115 -11.103 1.00 84.25 359 ILE A N 1
ATOM 2749 C CA . ILE A 1 359 ? -6.592 -4.014 -11.290 1.00 84.25 359 ILE A CA 1
ATOM 2750 C C . ILE A 1 359 ? -7.295 -3.700 -9.973 1.00 84.25 359 ILE A C 1
ATOM 2752 O O . ILE A 1 359 ? -7.449 -4.579 -9.122 1.00 84.25 359 ILE A O 1
ATOM 2756 N N . GLY A 1 360 ? -7.798 -2.475 -9.830 1.00 82.25 360 GLY A N 1
ATOM 2757 C CA . GLY A 1 360 ? -8.335 -2.007 -8.554 1.00 82.25 360 GLY A CA 1
ATOM 2758 C C . GLY A 1 360 ? -7.201 -1.612 -7.611 1.00 82.25 360 GLY A C 1
ATOM 2759 O O . GLY A 1 360 ? -6.141 -1.189 -8.070 1.00 82.25 360 GLY A O 1
ATOM 2760 N N . PHE A 1 361 ? -7.415 -1.700 -6.298 1.00 79.50 361 PHE A N 1
ATOM 2761 C CA . PHE A 1 361 ? -6.435 -1.274 -5.284 1.00 79.50 361 PHE A CA 1
ATOM 2762 C C . PHE A 1 361 ? -5.990 0.187 -5.471 1.00 79.50 361 PHE A C 1
ATOM 2764 O O . PHE A 1 361 ? -4.819 0.526 -5.318 1.00 79.50 361 PHE A O 1
ATOM 2771 N N . GLY A 1 362 ? -6.943 1.042 -5.864 1.00 70.31 362 GLY A N 1
ATOM 2772 C CA . GLY A 1 362 ? -6.730 2.455 -6.187 1.00 70.31 362 GLY A CA 1
ATOM 2773 C C . GLY A 1 362 ? -6.024 2.728 -7.523 1.00 70.31 362 GLY A C 1
ATOM 2774 O O . GLY A 1 362 ? -5.695 3.876 -7.809 1.00 70.31 362 GLY A O 1
ATOM 2775 N N . SER A 1 363 ? -5.833 1.704 -8.363 1.00 64.62 363 SER A N 1
ATOM 2776 C CA . SER A 1 363 ? -5.428 1.865 -9.761 1.00 64.62 363 SER A CA 1
ATOM 2777 C C . SER A 1 363 ? -6.650 1.849 -10.695 1.00 64.62 363 SER A C 1
ATOM 2779 O O . SER A 1 363 ? -7.366 0.851 -10.811 1.00 64.62 363 SER A O 1
ATOM 2781 N N . ASP A 1 364 ? -6.882 2.961 -11.398 1.00 54.28 364 ASP A N 1
ATOM 2782 C CA . ASP A 1 364 ? -7.913 3.090 -12.439 1.00 54.28 364 ASP A CA 1
ATOM 2783 C C . ASP A 1 364 ? -7.388 2.583 -13.793 1.00 54.28 364 ASP A C 1
ATOM 2785 O O . ASP A 1 364 ? -7.417 3.286 -14.807 1.00 54.28 364 ASP A O 1
ATOM 2789 N N . VAL A 1 365 ? -6.848 1.362 -13.845 1.00 55.47 365 VAL A N 1
ATOM 2790 C CA . VAL A 1 365 ? -6.410 0.801 -15.130 1.00 55.47 365 VAL A CA 1
ATOM 2791 C C . VAL A 1 365 ? -7.617 0.167 -15.807 1.00 55.47 365 VAL A C 1
ATOM 2793 O O . VAL A 1 365 ? -7.984 -0.972 -15.528 1.00 55.47 365 VAL A O 1
ATOM 2796 N N . ASN A 1 366 ? -8.253 0.932 -16.693 1.00 48.88 366 ASN A N 1
ATOM 2797 C CA . ASN A 1 366 ? -9.196 0.431 -17.686 1.00 48.88 366 ASN A CA 1
ATOM 2798 C C . ASN A 1 366 ? -8.385 -0.011 -18.914 1.00 48.88 366 ASN A C 1
ATOM 2800 O O . ASN A 1 366 ? -8.041 0.805 -19.759 1.00 48.88 366 ASN A O 1
ATOM 2804 N N . GLN A 1 367 ? -8.108 -1.309 -18.994 1.00 55.06 367 GLN A N 1
ATOM 2805 C CA . GLN A 1 367 ? -7.453 -2.045 -20.078 1.00 55.06 367 GLN A CA 1
ATOM 2806 C C . GLN A 1 367 ? -5.922 -1.963 -20.147 1.00 55.06 367 GLN A C 1
ATOM 2808 O O . GLN A 1 367 ? -5.321 -0.917 -20.375 1.00 55.06 367 GLN A O 1
ATOM 2813 N N . GLN A 1 368 ? -5.293 -3.136 -20.040 1.00 62.16 368 GLN A N 1
ATOM 2814 C CA . GLN A 1 368 ? -3.912 -3.384 -20.443 1.00 62.16 368 GLN A CA 1
ATOM 2815 C C . GLN A 1 368 ? -3.932 -4.094 -21.808 1.00 62.16 368 GLN A C 1
ATOM 2817 O O . GLN A 1 368 ? -4.293 -5.270 -21.870 1.00 62.16 368 GLN A O 1
ATOM 2822 N N . PRO A 1 369 ? -3.571 -3.417 -22.915 1.00 61.66 369 PRO A N 1
ATOM 2823 C CA . PRO A 1 369 ? -3.630 -4.011 -24.254 1.00 61.66 369 PRO A CA 1
ATOM 2824 C C . PRO A 1 369 ? -2.697 -5.221 -24.414 1.00 61.66 369 PRO A C 1
ATOM 2826 O O . PRO A 1 369 ? -2.964 -6.101 -25.230 1.00 61.66 369 PRO A O 1
ATOM 2829 N N . ASP A 1 370 ? -1.641 -5.305 -23.602 1.00 72.44 370 ASP A N 1
ATOM 2830 C CA . ASP A 1 370 ? -0.676 -6.408 -23.629 1.00 72.44 370 ASP A CA 1
ATOM 2831 C C . ASP A 1 370 ? -1.185 -7.688 -22.937 1.00 72.44 370 ASP A C 1
ATOM 2833 O O . ASP A 1 370 ? -0.539 -8.733 -23.036 1.00 72.44 370 ASP A O 1
ATOM 2837 N N . TRP A 1 371 ? -2.356 -7.623 -22.288 1.00 78.50 371 TRP A N 1
ATOM 2838 C CA . TRP A 1 371 ? -3.014 -8.733 -21.588 1.00 78.50 371 TRP A CA 1
ATOM 2839 C C . TRP A 1 371 ? -4.140 -9.415 -22.374 1.00 78.50 371 TRP A C 1
ATOM 2841 O O . TRP A 1 371 ? -4.753 -10.360 -21.873 1.00 78.50 371 TRP A O 1
ATOM 2851 N N . ASN A 1 372 ? -4.373 -8.988 -23.618 1.00 78.62 372 ASN A N 1
ATOM 2852 C CA . ASN A 1 372 ? -5.301 -9.660 -24.521 1.00 78.62 372 ASN A CA 1
ATOM 2853 C C . ASN A 1 372 ? -4.888 -11.123 -24.734 1.00 78.62 372 ASN A C 1
ATOM 2855 O O . ASN A 1 372 ? -3.730 -11.392 -25.063 1.00 78.62 372 ASN A O 1
ATOM 2859 N N . ASP A 1 373 ? -5.841 -12.043 -24.604 1.00 83.12 373 ASP A N 1
ATOM 2860 C CA . ASP A 1 373 ? -5.652 -13.477 -24.842 1.00 83.12 373 ASP A CA 1
ATOM 2861 C C . ASP A 1 373 ? -4.592 -14.114 -23.927 1.00 83.12 373 ASP A C 1
ATOM 2863 O O . ASP A 1 373 ? -3.816 -14.971 -24.353 1.00 83.12 373 ASP A O 1
ATOM 2867 N N . ARG A 1 374 ? -4.537 -13.691 -22.655 1.00 83.69 374 ARG A N 1
ATOM 2868 C CA . ARG A 1 374 ? -3.552 -14.201 -21.678 1.00 83.69 374 ARG A CA 1
ATOM 2869 C C . ARG A 1 374 ? -4.125 -14.690 -20.355 1.00 83.69 374 ARG A C 1
ATOM 2871 O O . ARG A 1 374 ? -3.427 -15.366 -19.605 1.00 83.69 374 ARG A O 1
ATOM 2878 N N . VAL A 1 375 ? -5.357 -14.325 -20.016 1.00 87.06 375 VAL A N 1
ATOM 2879 C CA . VAL A 1 375 ? -5.922 -14.674 -18.707 1.00 87.06 375 VAL A CA 1
ATOM 2880 C C . VAL A 1 375 ? -6.181 -16.176 -18.643 1.00 87.06 375 VAL A C 1
ATOM 2882 O O . VAL A 1 375 ? -6.895 -16.731 -19.476 1.00 87.06 375 VAL A O 1
ATOM 2885 N N . SER A 1 376 ? -5.614 -16.815 -17.624 1.00 87.44 376 SER A N 1
ATOM 2886 C CA . SER A 1 376 ? -5.765 -18.249 -17.352 1.00 87.44 376 SER A CA 1
ATOM 2887 C C . SER A 1 376 ? -6.366 -18.519 -15.974 1.00 87.44 376 SER A C 1
ATOM 2889 O O . SER A 1 376 ? -7.148 -19.456 -15.801 1.00 87.44 376 SER A O 1
ATOM 2891 N N . SER A 1 377 ? -6.079 -17.657 -14.999 1.00 88.50 377 SER A N 1
ATOM 2892 C CA . SER A 1 377 ? -6.692 -17.687 -13.676 1.00 88.50 377 SER A CA 1
ATOM 2893 C C . SER A 1 377 ? -6.824 -16.283 -13.089 1.00 88.50 377 SER A C 1
ATOM 2895 O O . SER A 1 377 ? -6.167 -15.342 -13.542 1.00 88.50 377 SER A O 1
ATOM 2897 N N . VAL A 1 378 ? -7.722 -16.138 -12.114 1.00 90.12 378 VAL A N 1
ATOM 2898 C CA . VAL A 1 378 ? -8.065 -14.856 -11.485 1.00 90.12 378 VAL A CA 1
ATOM 2899 C C . VAL A 1 378 ? -8.189 -15.049 -9.978 1.00 90.12 378 VAL A C 1
ATOM 2901 O O . VAL A 1 378 ? -8.807 -16.013 -9.524 1.00 90.12 378 VAL A O 1
ATOM 2904 N N . ARG A 1 379 ? -7.629 -14.118 -9.213 1.00 90.75 379 ARG A N 1
ATOM 2905 C CA . ARG A 1 379 ? -7.837 -13.959 -7.770 1.00 90.75 379 ARG A CA 1
ATOM 2906 C C . ARG A 1 379 ? -8.536 -12.635 -7.516 1.00 90.75 379 ARG A C 1
ATOM 2908 O O . ARG A 1 379 ? -8.182 -11.648 -8.157 1.00 90.75 379 ARG A O 1
ATOM 2915 N N . ILE A 1 380 ? -9.510 -12.598 -6.613 1.00 91.50 380 ILE A N 1
ATOM 2916 C CA . ILE A 1 380 ? -10.289 -11.378 -6.363 1.00 91.50 380 ILE A CA 1
ATOM 2917 C C . ILE A 1 380 ? -10.461 -11.123 -4.870 1.00 91.50 380 ILE A C 1
ATOM 2919 O O . ILE A 1 380 ? -10.571 -12.055 -4.079 1.00 91.50 380 ILE A O 1
ATOM 2923 N N . SER A 1 381 ? -10.502 -9.852 -4.482 1.00 89.19 381 SER A N 1
ATOM 2924 C CA . SER A 1 381 ? -10.842 -9.465 -3.113 1.00 89.19 381 SER A CA 1
ATOM 2925 C C . SER A 1 381 ? -12.300 -9.802 -2.777 1.00 89.19 381 SER A C 1
ATOM 2927 O O . SER A 1 381 ? -13.177 -9.797 -3.645 1.00 89.19 381 SER A O 1
ATOM 2929 N N . ASP A 1 382 ? -12.590 -10.010 -1.493 1.00 85.94 382 ASP A N 1
A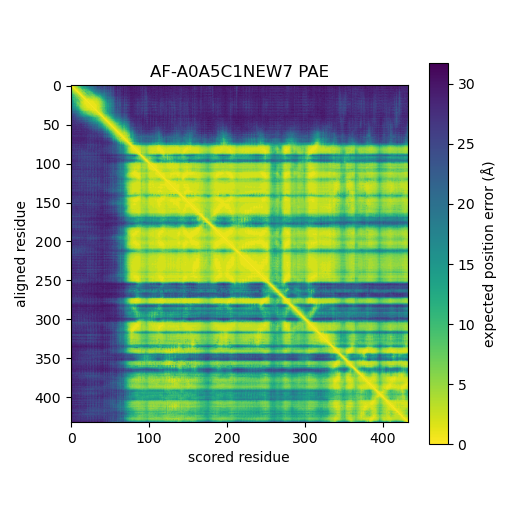TOM 2930 C CA . ASP A 1 382 ? -13.959 -10.241 -1.023 1.00 85.94 382 ASP A CA 1
ATOM 2931 C C . ASP A 1 382 ? -14.894 -9.068 -1.369 1.00 85.94 382 ASP A C 1
ATOM 2933 O O . ASP A 1 382 ? -14.546 -7.888 -1.238 1.00 85.94 382 ASP A O 1
ATOM 2937 N N . GLY A 1 383 ? -16.117 -9.391 -1.797 1.00 84.88 383 GLY A N 1
ATOM 2938 C CA . GLY A 1 383 ? -17.091 -8.390 -2.243 1.00 84.88 383 GLY A CA 1
ATOM 2939 C C . GLY A 1 383 ? -16.816 -7.814 -3.640 1.00 84.88 383 GLY A C 1
ATOM 2940 O O . GLY A 1 383 ? -17.504 -6.875 -4.039 1.00 84.88 383 GLY A O 1
ATOM 2941 N N . MET A 1 384 ? -15.843 -8.361 -4.389 1.00 89.12 384 MET A N 1
ATOM 2942 C CA . MET A 1 384 ? -15.578 -8.008 -5.793 1.00 89.12 384 MET A CA 1
ATOM 2943 C C . MET A 1 384 ? -16.072 -9.050 -6.796 1.00 89.12 384 MET A C 1
ATOM 2945 O O . MET A 1 384 ? -16.001 -10.251 -6.556 1.00 89.12 384 MET A O 1
ATOM 2949 N N . GLU A 1 385 ? -16.606 -8.576 -7.919 1.00 91.25 385 GLU A N 1
ATOM 2950 C CA . GLU A 1 385 ? -17.045 -9.374 -9.064 1.00 91.25 385 GLU A CA 1
ATOM 2951 C C . GLU A 1 385 ? -16.253 -8.914 -10.286 1.00 91.25 385 GLU A C 1
ATOM 2953 O O . GLU A 1 385 ? -16.137 -7.715 -10.555 1.00 91.25 385 GLU A O 1
ATOM 2958 N N . VAL A 1 386 ? -15.707 -9.872 -11.026 1.00 90.81 386 VAL A N 1
ATOM 2959 C CA . VAL A 1 386 ? -15.023 -9.645 -12.297 1.00 90.81 386 VAL A CA 1
ATOM 2960 C C . VAL A 1 386 ? -15.825 -10.318 -13.398 1.00 90.81 386 VAL A C 1
ATOM 2962 O O . VAL A 1 386 ? -16.014 -11.526 -13.381 1.00 90.81 386 VAL A O 1
ATOM 2965 N N . GLU A 1 387 ? -16.259 -9.547 -14.383 1.00 91.62 387 GLU A N 1
ATOM 2966 C CA . GLU A 1 387 ? -16.875 -10.061 -15.606 1.00 91.62 387 GLU A CA 1
ATOM 2967 C C . GLU A 1 387 ? -15.817 -10.034 -16.714 1.00 91.62 387 GLU A C 1
ATOM 2969 O O . GLU A 1 387 ? -15.342 -8.955 -17.072 1.00 91.62 387 GLU A O 1
ATOM 2974 N N . LEU A 1 388 ? -15.410 -11.202 -17.221 1.00 90.44 388 LEU A N 1
ATOM 2975 C CA . LEU A 1 388 ? -14.484 -11.338 -18.355 1.00 90.44 388 LEU A CA 1
ATOM 2976 C C . LEU A 1 388 ? -15.250 -11.357 -19.675 1.00 90.44 388 LEU A C 1
ATOM 2978 O O . LEU A 1 388 ? -16.347 -11.908 -19.725 1.00 90.44 388 LEU A O 1
ATOM 2982 N N . PHE A 1 389 ? -14.647 -10.816 -20.731 1.00 89.12 389 PHE A N 1
ATOM 2983 C CA . PHE A 1 389 ? -15.187 -10.793 -22.091 1.00 89.12 389 PHE A CA 1
ATOM 2984 C C . PHE A 1 389 ? -14.171 -11.365 -23.074 1.00 89.12 389 PHE A C 1
ATOM 2986 O O . PHE A 1 389 ? -12.989 -11.006 -23.014 1.00 89.12 389 PHE A O 1
ATOM 2993 N N . ASP A 1 390 ? -14.635 -12.214 -23.988 1.00 87.81 390 ASP A N 1
ATOM 2994 C CA . ASP A 1 390 ? -13.798 -12.833 -25.022 1.00 87.81 390 ASP A CA 1
ATOM 2995 C C . ASP A 1 390 ? -13.568 -11.951 -26.263 1.00 87.81 390 ASP A C 1
ATOM 2997 O O . ASP A 1 390 ? -12.806 -12.313 -27.158 1.00 87.81 390 ASP A O 1
ATOM 3001 N N . ASP A 1 391 ? -14.226 -10.792 -26.327 1.00 82.31 391 ASP A N 1
ATOM 3002 C CA . ASP A 1 391 ? -14.059 -9.815 -27.396 1.00 82.31 391 ASP A CA 1
ATOM 3003 C C . ASP A 1 391 ? -14.222 -8.384 -26.859 1.00 82.31 391 ASP A C 1
ATOM 3005 O O . ASP A 1 391 ? -14.968 -8.103 -25.916 1.00 82.31 391 ASP A O 1
ATOM 3009 N N . VAL A 1 392 ? -13.535 -7.438 -27.489 1.00 78.38 392 VAL A N 1
ATOM 3010 C CA . VAL A 1 392 ? -13.707 -6.008 -27.226 1.00 78.38 392 VAL A CA 1
ATOM 3011 C C . VAL A 1 392 ? -13.981 -5.300 -28.541 1.00 78.38 392 VAL A C 1
ATOM 3013 O O . VAL A 1 392 ? -13.102 -5.099 -29.382 1.00 78.38 392 VAL A O 1
ATOM 3016 N N . GLY A 1 393 ? -15.236 -4.895 -28.702 1.00 73.88 393 GLY A N 1
ATOM 3017 C CA . GLY A 1 393 ? -15.704 -4.084 -29.808 1.00 73.88 393 GLY A CA 1
ATOM 3018 C C . GLY A 1 393 ? -15.375 -2.604 -29.629 1.00 73.88 393 GLY A C 1
ATOM 3019 O O . GLY A 1 393 ? -14.865 -2.156 -28.601 1.00 73.88 393 GLY A O 1
ATOM 3020 N N . HIS A 1 394 ? -15.676 -1.830 -30.668 1.00 77.62 394 HIS A N 1
ATOM 3021 C CA . HIS A 1 394 ? -15.721 -0.374 -30.601 1.00 77.62 394 HIS A CA 1
ATOM 3022 C C . HIS A 1 394 ? -17.061 0.086 -31.177 1.00 77.62 394 HIS A C 1
ATOM 3024 O O . HIS A 1 394 ? -17.478 -0.423 -32.222 1.00 77.62 394 HIS A O 1
ATOM 3030 N N . ASP A 1 395 ? -17.723 1.027 -30.509 1.00 79.44 395 ASP A N 1
ATOM 3031 C CA . ASP A 1 395 ? -18.954 1.633 -31.006 1.00 79.44 395 ASP A CA 1
ATOM 3032 C C . ASP A 1 395 ? -18.693 2.524 -32.241 1.00 79.44 395 ASP A C 1
ATOM 3034 O O . ASP A 1 395 ? -17.553 2.736 -32.671 1.00 79.44 395 ASP A O 1
ATOM 3038 N N . ASP A 1 396 ? -19.766 3.059 -32.835 1.00 81.31 396 ASP A N 1
ATOM 3039 C CA . ASP A 1 396 ? -19.693 3.927 -34.023 1.00 81.31 396 ASP A CA 1
ATOM 3040 C C . ASP A 1 396 ? -18.874 5.217 -33.785 1.00 81.31 396 ASP A C 1
ATOM 3042 O O . ASP A 1 396 ? -18.402 5.835 -34.747 1.00 81.31 396 ASP A O 1
ATOM 3046 N N . ASP A 1 397 ? -18.692 5.612 -32.521 1.00 79.62 397 ASP A N 1
ATOM 3047 C CA . ASP A 1 397 ? -17.920 6.778 -32.090 1.00 79.62 397 ASP A CA 1
ATOM 3048 C C . ASP A 1 397 ? -16.463 6.415 -31.724 1.00 79.62 397 ASP A C 1
ATOM 3050 O O . ASP A 1 397 ? -15.655 7.298 -31.423 1.00 79.62 397 ASP A O 1
ATOM 3054 N N . GLY A 1 398 ? -16.095 5.132 -31.816 1.00 73.94 398 GLY A N 1
ATOM 3055 C CA . GLY A 1 398 ? -14.770 4.611 -31.495 1.00 73.94 398 GLY A CA 1
ATOM 3056 C C . GLY A 1 398 ? -14.529 4.387 -30.002 1.00 73.94 398 GLY A C 1
ATOM 3057 O O . GLY A 1 398 ? -13.376 4.206 -29.608 1.00 73.94 398 GLY A O 1
ATOM 3058 N N . ASN A 1 399 ? -15.572 4.400 -29.169 1.00 76.94 399 ASN A N 1
ATOM 3059 C CA . ASN A 1 399 ? -15.461 4.029 -27.763 1.00 76.94 399 ASN A CA 1
ATOM 3060 C C . ASN A 1 399 ? -15.425 2.510 -27.629 1.00 76.94 399 ASN A C 1
ATOM 3062 O O . ASN A 1 399 ? -16.145 1.797 -28.320 1.00 76.94 399 ASN A O 1
ATOM 3066 N N . VAL A 1 400 ? -14.618 2.025 -26.695 1.00 75.88 400 VAL A N 1
ATOM 3067 C CA . VAL A 1 400 ? -14.542 0.612 -26.327 1.00 75.88 400 VAL A CA 1
ATOM 3068 C C . VAL A 1 400 ? -15.913 0.106 -25.864 1.00 75.88 400 VAL A C 1
ATOM 3070 O O . VAL A 1 400 ? -16.499 0.649 -24.926 1.00 75.88 400 VAL A O 1
ATOM 3073 N N . GLU A 1 401 ? -16.387 -0.977 -26.473 1.00 80.81 401 GLU A N 1
ATOM 3074 C CA . GLU A 1 401 ? -17.588 -1.704 -26.067 1.00 80.81 401 GLU A CA 1
ATOM 3075 C C . GLU A 1 401 ? -17.194 -3.132 -25.667 1.00 80.81 401 GLU A C 1
ATOM 3077 O O . GLU A 1 401 ? -16.668 -3.893 -26.475 1.00 80.81 401 GLU A O 1
ATOM 3082 N N . LEU A 1 402 ? -17.428 -3.503 -24.404 1.00 80.62 402 LEU A N 1
ATOM 3083 C CA . LEU A 1 402 ? -17.233 -4.884 -23.952 1.00 80.62 402 LEU A CA 1
ATOM 3084 C C . LEU A 1 402 ? -18.327 -5.754 -24.587 1.00 80.62 402 LEU A C 1
ATOM 3086 O O . LEU A 1 402 ? -19.512 -5.538 -24.318 1.00 80.62 402 LEU A O 1
ATOM 3090 N N . SER A 1 403 ? -17.932 -6.689 -25.449 1.00 75.25 403 SER A N 1
ATOM 3091 C CA . SER A 1 403 ? -18.833 -7.496 -26.277 1.00 75.25 403 SER A CA 1
ATOM 3092 C C . SER A 1 403 ? -18.454 -8.978 -26.228 1.00 75.25 403 SER A C 1
ATOM 3094 O O . SER A 1 403 ? -17.483 -9.345 -25.584 1.00 75.25 403 SER A O 1
ATOM 3096 N N . GLY A 1 404 ? -19.222 -9.833 -26.904 1.00 82.25 404 GLY A N 1
ATOM 3097 C CA . GLY A 1 404 ? -18.927 -11.267 -26.970 1.00 82.25 404 GLY A CA 1
ATOM 3098 C C . GLY A 1 404 ? -19.557 -12.088 -25.844 1.00 82.25 404 GLY A C 1
ATOM 3099 O O . GLY A 1 404 ? -20.530 -11.655 -25.214 1.00 82.25 404 GLY A O 1
ATOM 3100 N N . ASP A 1 405 ? -19.042 -13.300 -25.662 1.00 87.75 405 ASP A N 1
ATOM 3101 C CA . ASP A 1 405 ? -19.404 -14.163 -24.543 1.00 87.75 405 ASP A CA 1
ATOM 3102 C C . ASP A 1 405 ? -18.743 -13.620 -23.266 1.00 87.75 405 ASP A C 1
ATOM 3104 O O . ASP A 1 405 ? -17.644 -13.059 -23.302 1.00 87.75 405 ASP A O 1
ATOM 3108 N N . SER A 1 406 ? -19.425 -13.763 -22.125 1.00 90.94 406 SER A N 1
ATOM 3109 C CA . SER A 1 406 ? -18.918 -13.293 -20.834 1.00 90.94 406 SER A CA 1
ATOM 3110 C C . SER A 1 406 ? -18.903 -14.378 -19.761 1.00 90.94 406 SER A C 1
ATOM 3112 O O . SER A 1 406 ? -19.683 -15.336 -19.794 1.00 90.94 406 SER A O 1
ATOM 3114 N N . LEU A 1 407 ? -17.982 -14.227 -18.807 1.00 92.25 407 LEU A N 1
ATOM 3115 C CA . LEU A 1 407 ? -17.855 -15.078 -17.626 1.00 92.25 407 LEU A CA 1
ATOM 3116 C C . LEU A 1 407 ? -17.812 -14.212 -16.366 1.00 92.25 407 LEU A C 1
ATOM 3118 O O . LEU A 1 407 ? -16.856 -13.465 -16.164 1.00 92.25 407 LEU A O 1
ATOM 3122 N N . ASP A 1 408 ? -18.816 -14.373 -15.507 1.00 93.31 408 ASP A N 1
ATOM 3123 C CA . ASP A 1 408 ? -18.867 -13.730 -14.193 1.00 93.31 408 ASP A CA 1
ATOM 3124 C C . ASP A 1 408 ? -18.057 -14.535 -13.164 1.00 93.31 408 ASP A C 1
ATOM 3126 O O . ASP A 1 408 ? -18.255 -15.742 -12.986 1.00 93.31 408 ASP A O 1
ATOM 3130 N N . ILE A 1 409 ? -17.164 -13.849 -12.455 1.00 91.38 409 ILE A N 1
ATOM 3131 C CA . ILE A 1 409 ? -16.269 -14.394 -11.437 1.00 91.38 409 ILE A CA 1
ATOM 3132 C C . ILE A 1 409 ? -16.520 -13.652 -10.121 1.00 91.38 409 ILE A C 1
ATOM 3134 O O . ILE A 1 409 ? -16.199 -12.475 -9.992 1.00 91.38 409 ILE A O 1
ATOM 3138 N N . THR A 1 410 ? -17.067 -14.352 -9.124 1.00 92.06 410 THR A N 1
ATOM 3139 C CA . THR A 1 410 ? -17.356 -13.810 -7.776 1.00 92.06 410 THR A CA 1
ATOM 3140 C C . THR A 1 410 ? -16.469 -14.418 -6.684 1.00 92.06 410 THR A C 1
ATOM 3142 O O . THR A 1 410 ? -16.753 -14.278 -5.496 1.00 92.06 410 THR A O 1
ATOM 3145 N N . GLY A 1 411 ? -15.423 -15.147 -7.071 1.00 91.25 411 GLY A N 1
ATOM 3146 C CA . GLY A 1 411 ? -14.390 -15.651 -6.172 1.00 91.25 411 GLY A CA 1
ATOM 3147 C C . GLY A 1 411 ? -13.181 -16.173 -6.943 1.00 91.25 411 GLY A C 1
ATOM 3148 O O . GLY A 1 411 ? -13.210 -16.271 -8.172 1.00 91.25 411 GLY A O 1
ATOM 3149 N N . ASP A 1 412 ? -12.133 -16.540 -6.212 1.00 90.88 412 ASP A N 1
ATOM 3150 C CA . ASP A 1 412 ? -10.908 -17.099 -6.782 1.00 90.88 412 ASP A CA 1
ATOM 3151 C C . ASP A 1 412 ? -11.186 -18.237 -7.773 1.00 90.88 412 ASP A C 1
ATOM 3153 O O . ASP A 1 412 ? -11.867 -19.221 -7.472 1.00 90.88 412 ASP A O 1
ATOM 3157 N N . THR A 1 413 ? -10.628 -18.099 -8.973 1.00 90.31 413 THR A N 1
ATOM 3158 C CA . THR A 1 413 ? -10.864 -18.989 -10.109 1.00 90.31 413 THR A CA 1
ATOM 3159 C C . THR A 1 413 ? -9.532 -19.461 -10.670 1.00 90.31 413 THR A C 1
ATOM 3161 O O . THR A 1 413 ? -8.857 -18.759 -11.418 1.00 90.31 413 THR A O 1
ATOM 3164 N N . ALA A 1 414 ? -9.147 -20.685 -10.304 1.00 87.12 414 ALA A N 1
ATOM 3165 C CA . ALA A 1 414 ? -7.857 -21.279 -10.669 1.00 87.12 414 ALA A CA 1
ATOM 3166 C C . ALA A 1 414 ? -7.735 -21.647 -12.158 1.00 87.12 414 ALA A C 1
ATOM 3168 O O . ALA A 1 414 ? -6.637 -21.940 -12.622 1.00 87.12 414 ALA A O 1
ATOM 3169 N N . ASN A 1 415 ? -8.850 -21.676 -12.889 1.00 87.06 415 ASN A N 1
ATOM 3170 C CA . ASN A 1 415 ? -8.897 -21.873 -14.333 1.00 87.06 415 ASN A CA 1
ATOM 3171 C C . ASN A 1 415 ? -10.194 -21.248 -14.866 1.00 87.06 415 ASN A C 1
ATOM 3173 O O . ASN A 1 415 ? -11.277 -21.669 -14.458 1.00 87.06 415 ASN A O 1
ATOM 3177 N N . VAL A 1 416 ? -10.084 -20.267 -15.764 1.00 87.88 416 VAL A N 1
ATOM 3178 C CA . VAL A 1 416 ? -11.244 -19.572 -16.362 1.00 87.88 416 VAL A CA 1
ATOM 3179 C C . VAL A 1 416 ? -11.989 -20.410 -17.419 1.00 87.88 416 VAL A C 1
ATOM 3181 O O . VAL A 1 416 ? -13.040 -20.013 -17.909 1.00 87.88 416 VAL A O 1
ATOM 3184 N N . GLY A 1 417 ? -11.488 -21.607 -17.729 1.00 86.25 417 GLY A N 1
ATOM 3185 C CA . GLY A 1 417 ? -12.072 -22.573 -18.656 1.00 86.25 417 GLY A CA 1
ATOM 3186 C C . GLY A 1 417 ? -11.625 -22.369 -20.104 1.00 86.25 417 GLY A C 1
ATOM 3187 O O . GLY A 1 417 ? -11.198 -21.286 -20.488 1.00 86.25 417 GLY A O 1
ATOM 3188 N N . ASP A 1 418 ? -11.757 -23.413 -20.930 1.00 84.56 418 ASP A N 1
ATOM 3189 C CA . ASP A 1 418 ? -11.318 -23.417 -22.340 1.00 84.56 418 ASP A CA 1
ATOM 3190 C C . ASP A 1 418 ? -11.975 -22.318 -23.197 1.00 84.56 418 ASP A C 1
ATOM 3192 O O . ASP A 1 418 ? -11.451 -21.944 -24.251 1.00 84.56 418 ASP A O 1
ATOM 3196 N N . ASP A 1 419 ? -13.136 -21.818 -22.772 1.00 82.31 419 ASP A N 1
ATOM 3197 C CA . ASP A 1 419 ? -13.883 -20.778 -23.476 1.00 82.31 419 ASP A CA 1
ATOM 3198 C C . ASP A 1 419 ? -13.312 -19.374 -23.230 1.00 82.31 419 ASP A C 1
ATOM 3200 O O . ASP A 1 419 ? -13.414 -18.544 -24.124 1.00 82.31 419 ASP A O 1
ATOM 3204 N N . MET A 1 420 ? -12.627 -19.143 -22.103 1.00 85.75 420 MET A N 1
ATOM 3205 C CA . MET A 1 420 ? -12.050 -17.839 -21.726 1.00 85.75 420 MET A CA 1
ATOM 3206 C C . MET A 1 420 ? -10.518 -17.830 -21.671 1.00 85.75 420 MET A C 1
ATOM 3208 O O . MET A 1 420 ? -9.897 -16.774 -21.815 1.00 85.75 420 MET A O 1
ATOM 3212 N N . ASN A 1 421 ? -9.902 -18.998 -21.469 1.00 81.81 421 ASN A N 1
ATOM 3213 C CA . ASN A 1 421 ? -8.458 -19.135 -21.332 1.00 81.81 421 ASN A CA 1
ATOM 3214 C C . ASN A 1 421 ? -7.756 -18.723 -22.624 1.00 81.81 421 ASN A C 1
ATOM 3216 O O . ASN A 1 421 ? -8.034 -19.286 -23.686 1.00 81.81 421 ASN A O 1
ATOM 3220 N N . ASP A 1 422 ? -6.824 -17.779 -22.505 1.00 78.19 422 ASP A N 1
ATOM 3221 C CA . ASP A 1 422 ? -6.112 -17.171 -23.632 1.00 78.19 422 ASP A CA 1
ATOM 3222 C C . ASP A 1 422 ? -7.053 -16.593 -24.708 1.00 78.19 422 ASP A C 1
ATOM 3224 O O . ASP A 1 422 ? -6.756 -16.623 -25.901 1.00 78.19 422 ASP A O 1
ATOM 3228 N N . LYS A 1 423 ? -8.229 -16.118 -24.283 1.00 83.31 423 LYS A N 1
ATOM 3229 C CA . LYS A 1 423 ? -9.242 -15.482 -25.142 1.00 83.31 423 LYS A CA 1
ATOM 3230 C C . LYS A 1 423 ? -9.825 -14.207 -24.544 1.00 83.31 423 LYS A C 1
ATOM 3232 O O . LYS A 1 423 ? -10.677 -13.580 -25.148 1.00 83.31 423 LYS A O 1
ATOM 3237 N N . THR A 1 424 ? -9.444 -13.866 -23.313 1.00 83.56 424 THR A N 1
ATOM 3238 C CA . THR A 1 424 ? -9.988 -12.688 -22.632 1.00 83.56 424 THR A CA 1
ATOM 3239 C C . THR A 1 424 ? -9.422 -11.424 -23.273 1.00 83.56 424 THR A C 1
ATOM 3241 O O . THR A 1 424 ? -8.218 -11.174 -23.189 1.00 83.56 424 THR A O 1
ATOM 3244 N N . SER A 1 425 ? -10.297 -10.615 -23.864 1.00 82.44 425 SER A N 1
ATOM 3245 C CA . SER A 1 425 ? -9.962 -9.323 -24.472 1.00 82.44 425 SER A CA 1
ATOM 3246 C C . SER A 1 425 ? -10.389 -8.139 -23.614 1.00 82.44 425 SER A C 1
ATOM 3248 O O . SER A 1 425 ? -9.835 -7.047 -23.739 1.00 82.44 425 SER A O 1
ATOM 3250 N N . GLY A 1 426 ? -11.372 -8.336 -22.734 1.00 84.12 426 GLY A N 1
ATOM 3251 C CA . GLY A 1 426 ? -11.931 -7.283 -21.899 1.00 84.12 426 GLY A CA 1
ATOM 3252 C C . GLY A 1 426 ? -12.361 -7.791 -20.534 1.00 84.12 426 GLY A C 1
ATOM 3253 O O . GLY A 1 426 ? -12.508 -8.988 -20.302 1.00 84.12 426 GLY A O 1
ATOM 3254 N N . TYR A 1 427 ? -12.569 -6.860 -19.612 1.00 87.12 427 TYR A N 1
ATOM 3255 C CA . TYR A 1 427 ? -13.057 -7.160 -18.275 1.00 87.12 427 TYR A CA 1
ATOM 3256 C C . TYR A 1 427 ? -13.838 -5.974 -17.719 1.00 87.12 427 TYR A C 1
ATOM 3258 O O . TYR A 1 427 ? -13.700 -4.833 -18.172 1.00 87.12 427 TYR A O 1
ATOM 3266 N N . ARG A 1 428 ? -14.637 -6.245 -16.694 1.00 87.25 428 ARG A N 1
ATOM 3267 C CA . ARG A 1 428 ? -15.331 -5.240 -15.900 1.00 87.25 428 ARG A CA 1
ATOM 3268 C C . ARG A 1 428 ? -15.276 -5.639 -14.434 1.00 87.25 428 ARG A C 1
ATOM 3270 O O . ARG A 1 428 ? -15.653 -6.751 -14.086 1.00 87.25 428 ARG A O 1
ATOM 3277 N N . LEU A 1 429 ? -14.840 -4.713 -13.586 1.00 86.38 429 LEU A N 1
ATOM 3278 C CA . LEU A 1 429 ? -14.787 -4.895 -12.138 1.00 86.38 429 LEU A CA 1
ATOM 3279 C C . LEU A 1 429 ? -16.016 -4.246 -11.485 1.00 86.38 429 LEU A C 1
ATOM 3281 O O . LEU A 1 429 ? -16.381 -3.118 -11.830 1.00 86.38 429 LEU A O 1
ATOM 3285 N N . ARG A 1 430 ? -16.672 -4.955 -10.565 1.00 85.12 430 ARG A N 1
ATOM 3286 C CA . ARG A 1 430 ? -17.876 -4.503 -9.853 1.00 85.12 430 ARG A CA 1
ATOM 3287 C C . ARG A 1 430 ? -17.830 -4.894 -8.378 1.00 85.12 430 ARG A C 1
ATOM 3289 O O . ARG A 1 430 ? -17.094 -5.790 -7.984 1.00 85.12 430 ARG A O 1
ATOM 3296 N N . TRP A 1 431 ? -18.670 -4.227 -7.598 1.00 78.62 431 TRP A N 1
ATOM 3297 C CA . TRP A 1 431 ? -18.946 -4.526 -6.192 1.00 78.62 431 TRP A CA 1
ATOM 3298 C C . TRP A 1 431 ? -20.185 -5.429 -6.125 1.00 78.62 431 TRP A C 1
ATOM 3300 O O . TRP A 1 431 ? -21.162 -5.112 -6.817 1.00 78.62 431 TRP A O 1
ATOM 3310 N N . TRP A 1 432 ? -20.160 -6.509 -5.334 1.00 63.22 432 TRP A N 1
ATOM 3311 C CA . TRP A 1 432 ? -21.303 -7.429 -5.168 1.00 63.22 432 TRP A CA 1
ATOM 3312 C C . TRP A 1 432 ? -21.870 -7.487 -3.755 1.00 63.22 432 TRP A C 1
ATOM 3314 O O . TRP A 1 432 ? 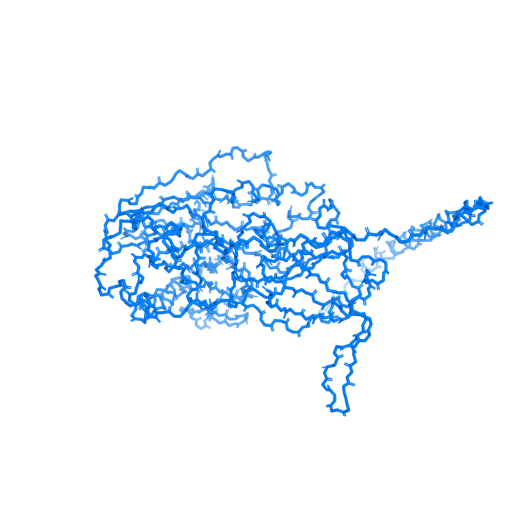-21.104 -7.314 -2.780 1.00 63.22 432 TRP A O 1
#

Sequence (432 aa):
MRVNNADMGRYSGDLNKGESDFLRALENAKSRLGDKLNDKSSPPSLGPMLPPMLPPRGNPLPFPSPDDLPIPDEPKDSTSYSVGSFNTYGASNIDGEKNSGLEYLKELVSDTDIVGFQETGGSDGAKVTGAMIESGMNGYVPGENPIYWDKDKFDLVYSETLVFHEPDERGPGVKDDEATTDQTRTSTIVILRDKETGNEILVTNAHTDNNYDGKDLGPSRDAQLEQLANRQDELMEEFSGIQATVNLGDFNQRDSGRLDDGADIHNNPSDSAADHIIVDGENGGEITAGEADNRDHPDNGDFYDHRPLLHSFTLEGNQSDEEKAAAKEDEIVDKNGRGAVFYQNTSYNEKNGGDAWVIGFGSDVNQQPDWNDRVSSVRISDGMEVELFDDVGHDDDGNVELSGDSLDITGDTANVGDDMNDKTSGYRLRWW

Solvent-accessible surface area (backbone atoms only — not comparable to full-atom values): 24225 Å² total; per-residue (Å²): 139,85,85,74,88,74,69,73,67,64,65,66,60,57,57,61,51,53,55,53,53,52,54,54,52,53,54,53,51,52,54,58,55,59,63,65,76,68,71,83,77,78,80,83,85,80,74,90,79,77,81,83,79,77,78,80,84,71,81,80,76,80,77,77,54,84,87,69,52,78,76,78,74,78,64,58,68,53,52,76,47,29,35,33,24,35,53,43,67,66,33,75,44,50,61,40,86,67,41,55,51,53,54,47,49,40,67,64,45,68,79,38,43,34,38,24,37,26,46,30,48,72,40,46,26,21,47,51,50,46,44,40,41,74,63,50,28,27,29,42,51,73,68,33,23,27,40,34,32,33,49,88,49,39,45,41,51,45,75,51,74,49,71,62,32,50,54,73,31,64,45,44,76,61,58,98,89,56,81,58,44,86,53,66,32,44,30,30,37,38,29,36,29,32,70,72,69,53,50,21,36,40,38,37,17,33,44,46,53,63,66,56,97,88,44,84,38,61,55,28,32,52,36,46,50,50,51,50,50,55,51,49,54,53,46,48,68,73,40,61,25,52,53,34,40,37,41,24,24,40,51,53,42,63,68,81,88,75,72,88,85,55,66,74,52,66,54,49,100,65,91,39,42,25,41,37,46,39,50,48,54,88,79,73,45,70,73,49,82,42,67,63,64,71,71,77,64,89,65,101,70,85,67,49,94,52,58,59,40,43,36,39,38,39,49,59,57,74,68,48,75,63,31,54,49,45,38,68,68,57,60,70,39,88,72,45,30,41,37,38,26,39,23,22,87,30,34,87,86,53,66,58,71,44,58,28,42,67,36,40,15,72,37,88,69,82,78,63,82,89,49,49,42,33,39,23,12,40,42,50,32,92,56,34,29,40,36,38,15,49,28,62,45,60,48,101,87,66,47,82,33,85,34,77,61,74,47,82,36,75,56,70,32,58,58,60,45,89,83,33,38,51,31,25,51,32,72,47,83,44,81,104

InterPro domains:
  IPR036691 Endonuclease/exonuclease/phosphatase superfamily [G3DSA:3.60.10.10] (76-332)
  IPR036691 Endonuclease/exonuclease/phosphatase superfamily [SSF56219] (83-310)

Radius of gyration: 26.75 Å; Cα contacts (8 Å, |Δi|>4): 844; chains: 1; bounding box: 79×68×65 Å

Secondary structure (DSSP, 8-state):
----TTGGGTHHHHHHHHHHHHHHHHHHHHHHHHHHTT---PPP----PPPPPPPP-PPPPPPPPGGGSPPPPPPPSEEEEEEEEEE-GGGTTTTSTT-HHHHHHHHHHTT-SEEEEES--HHHHHHHHHHHHHTTEEEE--TT--EEEETTTEEEEEEEEEEEE-TTSPPTT--TTSPPPSS-EEEEEEEEEETTT--EEEEEEEE-PPP-TT---HHHHHHHHHHHHHHHHHHHHH-TTEEEEEEEEE-----STT--SS--EE--SSS---EEEEEEETT------PPP-----SSSS-S-SSPPEEEEEEEES---HHHHHHHHHSPP-TTSS-EEEEEESS-TT-SS---EEEEETTB-----GGGTT-EEEEEE-TTEEEEEEEEEEE-TTS-EEEEEEEEEESS-BS---TTTTTT--EEEEEE-

pLDDT: mean 75.57, std 17.54, range [33.19, 97.94]

Foldseek 3Di:
DDDDPPPVPVVVVVVVVVVVVVVVVVVVVVVVVVVVVPPPDDDDDDDDDDDDDDDDDDDDDDDDDPVPPDDQDDFDQKDKAKEKFEEQPLVPLCLPLPVVVLVVLLVVCLRHFKYKYANCAFLNVLLNCLSLLVSQWFWARDGGIIMIGRPVFKFWQDKDKDWQDAAPDDQPQDDPPDDTHRHTWIKIWTWIATPRQRAIEIEIETEFDADPPNDDCVRSLVVSVVVVVVVVVVVCVVQVLHFKYKYWYQSNAQDPPPPPDFDWDFDAPPRRRRTIIGMDGPQPFPFDFDDAPPPPDPDDDDSDNDGMGMGMTMDGSPDDPVSSVRSVVRDGPPQARWWKKFWFPFQSPDSRDTGMDIDGNPDPDFDDQVCALGGFWMATHAQKKKKFALDWDADPVRHIDRDHDIDIDNHTGRGSDPVRHRRTRGMDMDGD

Nearest PDB structures (foldseek):
  5inm-assembly2_B  TM=7.113E-01  e=3.981E-11  Mus musculus
  6bt2-assembly1_A  TM=7.162E-01  e=9.756E-10  Homo sapiens
  6bt1-assembly1_A  TM=6.917E-01  e=5.780E-10  Homo sapiens
  5dv4-assembly1_A  TM=6.828E-01  e=3.717E-09  Homo sapiens
  6mal-assembly1_A  TM=6.555E-01  e=4.691E-09  Homo sapiens

Mean predicted aligned error: 13.67 Å

=== Feature glossary ===
Feature key, reading from the visual/contextual features back to the raw sequence:

Rendered structure images. Structure images are PyMOL renders from six orthogonal camera directions. Cartoon representation draws helices as coils and strands as arrows; sticks shows the backbone as bonds; surface shows the solvent-excluded envelope. Rainbow coloring maps sequence position to hue (blue→red, N→C); chain coloring assigns a distinct color per polypeptide.

Contact-map, Ramachandran, and PAE plots. Three diagnostic plots accompany the record. The Cα contact map visualizes the tertiary structure as a 2D adjacency matrix (8 Å cutoff, sequence-local contacts suppressed). The Ramachandran plot shows the distribution of backbone (φ, ψ) torsions, with points in the α and β basins reflecting secondary structure content. The PAE plot shows AlphaFold's inter-residue confidence as a color matrix.

InterPro / GO / CATH / organism. The annotation block draws on four external resources. InterPro: which protein families and domains the sequence belongs to. GO: standardized terms for what the protein does, what process it participates in, and where in the cell it acts. CATH: which structural fold it has in the CATH hierarchy. Organism: the species of origin.

Nearest PDB structures. Structural nearest neighbors (via Foldseek easy-search vs the PDB). Reported per hit: target PDB id, E-value, and alignment TM-score. A TM-score above ~0.5 is the conventional threshold for 'same fold'.

Predicted aligned error. Predicted aligned error is AlphaFold's pairwise confidence. Unlike pLDDT (per-residue), PAE is per-residue-pair and captures whether two parts of the structure are correctly placed relative to each other. Units are ångströms of expected positional error.

Solvent-accessible surface area. SASA measures how much of the protein is reachable by solvent. It is computed by rolling a water-sized probe over the atomic surface and summing the exposed area (Å²). Per-residue SASA distinguishes core (buried, low SASA) from surface (exposed, high SASA) residues; total SASA is a whole-molecule size measure.

B-factor. Crystallographic B-factors measure how much each atom's electron density is smeared out, in Å². They rise in mobile loops and surface residues and fall in the buried interior. In AlphaFold models this column is repurposed to hold pLDDT instead.

pLDDT. For AlphaFold models, the B-factor field carries pLDDT — the model's own estimate of local accuracy on a 0–100 scale. Regions with pLDDT<50 should be treated as essentially unmodeled; they often correspond to intrinsically disordered segments.

Backbone torsions (φ/ψ). φ (phi) and ψ (psi) are the two rotatable backbone dihedrals per residue: φ is the C(i-1)–N–Cα–C torsion, ψ is the N–Cα–C–N(i+1) torsion, both in degrees on (−180°, 180°]. α-helical residues cluster near (−60°, −45°); β-strand residues near (−120°, +130°). A Ramachandran plot is simply a scatter of (φ, ψ) for every residue.

Radius of gyration, Cα contacts, bounding box. Radius of gyration (Rg) is the root-mean-square distance of Cα atoms from their centroid — a single number for overall size and compactness. A globular domain of N residues has Rg ≈ 2.2·N^0.38 Å; an extended or disordered chain has a much larger Rg. The Cα contact count is the number of residue pairs whose Cα atoms are within 8 Å and are more than four positions apart in sequence — a standard proxy for tertiary packing density. The bounding box is the smallest axis-aligned box enclosing all Cα atoms.

Secondary structure (3-state, P-SEA). Three-state secondary structure (P-SEA) collapses the eight DSSP classes into helix (a), strand (b), and coil (c). P-SEA assigns these from Cα geometry alone — distances and angles — without requiring backbone oxygens, so it works on any Cα trace.

Secondary structure (8-state, DSSP). Secondary structure is the local, repeating backbone conformation. DSSP classifies it into eight states by reading the hydrogen-bond network: three helix types (H, G, I), two β types (E, B), two non-regular types (T, S), and unstructured coil (-).

Foldseek 3Di. The Foldseek 3Di string encodes local tertiary geometry as a 20-letter alphabet — one character per residue — derived from the relative positions of nearby Cα atoms. Unlike the amino-acid sequence, 3Di is a direct function of the 3D structure, so two proteins with the same fold have similar 3Di strings even at low sequence identity.

mmCIF coordinates. Structure coordinates are given as an mmCIF _atom_site loop: one row per atom with element, residue name, chain id, sequence number, and x/y/z position in Å. Only the four main-chain atoms per residue are included here; side chains are omitted to keep the record compact.

Sequence. This is the polypeptide sequence — one letter per residue, N-terminus first. Length ranges from a few dozen residues for small domains to over a thousand for large multi-domain proteins.